Protein AF-A0A0R3VUD1-F1 (afdb_monomer)

Solvent-accessible surface area (backbone atoms only — not comparable to full-atom values): 26400 Å² total; per-residue (Å²): 106,71,73,56,45,54,55,49,18,72,74,40,46,73,42,31,26,54,40,26,47,52,53,29,49,53,43,48,46,61,73,73,45,80,87,53,56,67,71,61,33,53,54,49,52,52,58,47,59,77,40,42,48,63,55,50,46,51,39,51,52,54,45,49,54,53,50,50,48,28,71,74,65,76,45,80,78,51,71,59,46,49,52,19,47,46,34,32,34,49,22,50,28,54,48,41,70,80,44,81,62,60,51,52,53,69,37,69,67,97,56,78,84,64,69,97,56,96,43,34,46,46,55,56,50,39,61,54,36,50,73,36,87,92,45,21,48,43,34,30,47,32,50,36,37,48,57,69,51,74,86,67,82,86,80,74,71,86,88,70,93,66,85,77,78,52,64,63,53,58,48,52,62,76,62,92,64,90,84,78,38,48,39,59,53,51,28,52,51,30,52,58,59,50,64,61,74,71,76,44,73,68,59,50,56,30,45,53,44,46,49,47,38,55,50,43,51,51,48,52,50,64,76,45,39,70,62,43,58,75,57,40,73,55,35,53,53,47,47,51,36,50,52,52,28,47,47,36,56,68,68,24,57,68,75,53,78,89,52,62,98,82,42,66,50,26,59,38,40,61,75,74,38,57,78,67,60,43,50,51,48,73,56,65,67,94,60,98,79,81,91,91,74,88,54,82,37,64,57,51,61,52,49,53,49,52,52,47,28,48,47,12,20,63,39,26,44,62,47,49,51,51,53,51,52,50,52,55,50,59,74,70,59,76,86,50,74,88,30,32,74,41,88,92,48,66,48,62,36,79,85,24,69,68,50,49,49,45,52,52,50,40,63,60,43,46,70,25,51,39,14,24,60,70,27,50,66,84,74,84,84,81,71,89,67,94,62,94,66,62,71,48,60,70,68,52,39,55,50,34,49,52,53,51,52,52,51,50,53,53,50,66,70,51,53,85,81,66,67,56,82,24,69,66,59,32,51,42,53,51,51,41,50,50,44,56,43,70,47,34,78,92,47,37,88,71,47,50,65,57,53,51,52,61,53,48,56,50,58,54,55,65,72,74,108

Structure (mmCIF, N/CA/C/O backbone):
data_AF-A0A0R3VUD1-F1
#
_entry.id   AF-A0A0R3VUD1-F1
#
loop_
_atom_site.group_PDB
_atom_site.id
_atom_site.type_symbol
_atom_site.label_atom_id
_atom_site.label_alt_id
_atom_site.label_comp_id
_atom_site.label_asym_id
_atom_site.label_entity_id
_atom_site.label_seq_id
_atom_site.pdbx_PDB_ins_code
_atom_site.Cartn_x
_atom_site.Cartn_y
_atom_site.Cartn_z
_atom_site.occupancy
_atom_site.B_iso_or_equiv
_atom_site.auth_seq_id
_atom_site.auth_comp_id
_atom_site.auth_asym_id
_atom_site.auth_atom_id
_atom_site.pdbx_PDB_model_num
ATOM 1 N N . MET A 1 1 ? -17.748 -3.670 35.140 1.00 88.56 1 MET A N 1
ATOM 2 C CA . MET A 1 1 ? -16.455 -3.245 34.569 1.00 88.56 1 MET A CA 1
ATOM 3 C C . MET A 1 1 ? -16.617 -2.512 33.242 1.00 88.56 1 MET A C 1
ATOM 5 O O . MET A 1 1 ? -16.441 -1.309 33.265 1.00 88.56 1 MET A O 1
ATOM 9 N N . VAL A 1 2 ? -17.001 -3.145 32.119 1.00 91.06 2 VAL A N 1
ATOM 10 C CA . VAL A 1 2 ? -17.082 -2.435 30.814 1.00 91.06 2 VAL A CA 1
ATOM 11 C C . VAL A 1 2 ? -17.940 -1.155 30.867 1.00 91.06 2 VAL A C 1
ATOM 13 O O . VAL A 1 2 ? -17.392 -0.106 30.554 1.00 91.06 2 VAL A O 1
ATOM 16 N N . PRO A 1 3 ? -19.199 -1.163 31.366 1.00 92.81 3 PRO A N 1
ATOM 17 C CA . PRO A 1 3 ? -20.013 0.061 31.437 1.00 92.81 3 PRO A CA 1
ATOM 18 C C . PRO A 1 3 ? -19.442 1.156 32.351 1.00 92.81 3 PRO A C 1
ATOM 20 O O . PRO A 1 3 ? -19.717 2.339 32.179 1.00 92.81 3 PRO A O 1
ATOM 23 N N . GLU A 1 4 ? -18.674 0.755 33.361 1.00 94.31 4 GLU A N 1
ATOM 24 C CA . GLU A 1 4 ? -18.054 1.661 34.325 1.00 94.31 4 GLU A CA 1
ATOM 25 C C . GLU A 1 4 ? -16.823 2.335 33.716 1.00 94.31 4 GLU A C 1
ATOM 27 O O . GLU A 1 4 ? -16.681 3.550 33.816 1.00 94.31 4 GLU A O 1
ATOM 32 N N . LEU A 1 5 ? -15.995 1.564 33.002 1.00 94.69 5 LEU A N 1
ATOM 33 C CA . LEU A 1 5 ? -14.852 2.079 32.252 1.00 94.69 5 LEU A CA 1
ATOM 34 C C . LEU A 1 5 ? -15.293 2.989 31.103 1.00 94.69 5 LEU A C 1
ATOM 36 O O . LEU A 1 5 ? -14.727 4.063 30.951 1.00 94.69 5 LEU A O 1
ATOM 40 N N . THR A 1 6 ? -16.333 2.635 30.342 1.00 93.25 6 THR A N 1
ATOM 41 C CA . THR A 1 6 ? -16.854 3.518 29.281 1.00 93.25 6 THR A CA 1
ATOM 42 C C . THR A 1 6 ? -17.413 4.821 29.856 1.00 93.25 6 THR A C 1
ATOM 44 O O . THR A 1 6 ? -17.186 5.891 29.298 1.00 93.25 6 THR A O 1
ATOM 47 N N . LYS A 1 7 ? -18.093 4.764 31.013 1.00 93.81 7 LYS A N 1
ATOM 48 C CA . LYS A 1 7 ? -18.574 5.965 31.712 1.00 93.81 7 LYS A CA 1
ATOM 49 C C . LYS A 1 7 ? -17.417 6.837 32.206 1.00 93.81 7 LYS A C 1
ATOM 51 O O . LYS A 1 7 ? -17.492 8.055 32.086 1.00 93.81 7 LYS A O 1
ATOM 56 N N . LEU A 1 8 ? -16.368 6.224 32.758 1.00 94.69 8 LEU A N 1
ATOM 57 C CA . LEU A 1 8 ? -15.159 6.928 33.183 1.00 94.69 8 LEU A CA 1
ATOM 58 C C . LEU A 1 8 ? -14.466 7.591 31.990 1.00 94.69 8 LEU A C 1
ATOM 60 O O . LEU A 1 8 ? -14.124 8.766 32.064 1.00 94.69 8 LEU A O 1
ATOM 64 N N . GLY A 1 9 ? -14.302 6.858 30.888 1.00 92.25 9 GLY A N 1
ATOM 65 C CA . GLY A 1 9 ? -13.664 7.354 29.674 1.00 92.25 9 GLY A CA 1
ATOM 66 C C . GLY A 1 9 ? -14.402 8.555 29.085 1.00 92.25 9 GLY A C 1
ATOM 67 O O . GLY A 1 9 ? -13.769 9.541 28.722 1.00 92.25 9 GLY A O 1
ATOM 68 N N . GLY A 1 10 ? -15.738 8.542 29.115 1.00 90.81 10 GLY A N 1
ATOM 69 C CA . GLY A 1 10 ? -16.571 9.668 28.683 1.00 90.81 10 GLY A CA 1
ATOM 70 C C . GLY A 1 10 ? -16.436 10.958 29.509 1.00 90.81 10 GLY A C 1
ATOM 71 O O . GLY A 1 10 ? -17.041 11.960 29.141 1.00 90.81 10 GLY A O 1
ATOM 72 N N . ALA A 1 11 ? -15.669 10.972 30.607 1.00 90.81 11 ALA A N 1
ATOM 73 C CA . ALA A 1 11 ? -15.461 12.171 31.424 1.00 90.81 11 ALA A CA 1
ATOM 74 C C . ALA A 1 11 ? -14.464 13.181 30.817 1.00 90.81 11 ALA A C 1
ATOM 76 O O . ALA A 1 11 ? -14.463 14.341 31.229 1.00 90.81 11 ALA A O 1
ATOM 77 N N . GLY A 1 12 ? -13.622 12.765 29.864 1.00 89.62 12 GLY A N 1
ATOM 78 C CA . GLY A 1 12 ? -12.657 13.643 29.194 1.00 89.62 12 GLY A CA 1
ATOM 79 C C . GLY A 1 12 ? -11.517 12.893 28.500 1.00 89.62 12 GLY A C 1
ATOM 80 O O . GLY A 1 12 ? -11.336 11.691 28.710 1.00 89.62 12 GLY A O 1
ATOM 81 N N . SER A 1 13 ? -10.722 13.605 27.689 1.00 90.44 13 SER A N 1
ATOM 82 C CA . SER A 1 13 ? -9.610 13.025 26.913 1.00 90.44 13 SER A CA 1
ATOM 83 C C . SER A 1 13 ? -8.593 12.251 27.772 1.00 90.44 13 SER A C 1
ATOM 85 O O . SER A 1 13 ? -8.234 11.139 27.382 1.00 90.44 13 SER A O 1
ATOM 87 N N . PRO A 1 14 ? -8.167 12.734 28.962 1.00 92.25 14 PRO A N 1
ATOM 88 C CA . PRO A 1 14 ? -7.243 11.980 29.812 1.00 92.25 14 PRO A CA 1
ATOM 89 C C . PRO A 1 14 ? -7.824 10.648 30.302 1.00 92.25 14 PRO A C 1
ATOM 91 O O . PRO A 1 14 ? -7.134 9.631 30.308 1.00 92.25 14 PRO A O 1
ATOM 94 N N . GLN A 1 15 ? -9.100 10.631 30.697 1.00 95.25 15 GLN A N 1
ATOM 95 C CA . GLN A 1 15 ? -9.775 9.416 31.150 1.00 95.25 15 GLN A CA 1
ATOM 96 C C . GLN A 1 15 ? -10.010 8.453 29.986 1.00 95.25 15 GLN A C 1
ATOM 98 O O . GLN A 1 15 ? -9.802 7.252 30.143 1.00 95.25 15 GLN A O 1
ATOM 103 N N . SER A 1 16 ? -10.401 8.975 28.819 1.00 94.50 16 SER A N 1
ATOM 104 C CA . SER A 1 16 ? -10.538 8.201 27.583 1.00 94.50 16 SER A CA 1
ATOM 105 C C . SER A 1 16 ? -9.237 7.485 27.228 1.00 94.50 16 SER A C 1
ATOM 107 O O . SER A 1 16 ? -9.262 6.275 27.038 1.00 94.50 16 SER A O 1
ATOM 109 N N . LEU A 1 17 ? -8.100 8.192 27.235 1.00 95.88 17 LEU A N 1
ATOM 110 C CA . LEU A 1 17 ? -6.779 7.614 26.963 1.00 95.88 17 LEU A CA 1
ATOM 111 C C . LEU A 1 17 ? -6.481 6.417 27.872 1.00 95.88 17 LEU A C 1
ATOM 113 O O . LEU A 1 17 ? -6.154 5.338 27.385 1.00 95.88 17 LEU A O 1
ATOM 117 N N . VAL A 1 18 ? -6.659 6.581 29.186 1.00 96.44 18 VAL A N 1
ATOM 118 C CA . VAL A 1 18 ? -6.406 5.502 30.154 1.00 96.44 18 VAL A CA 1
ATOM 119 C C . VAL A 1 18 ? -7.327 4.310 29.898 1.00 96.44 18 VAL A C 1
ATOM 121 O O . VAL A 1 18 ? -6.892 3.162 29.954 1.00 96.44 18 VAL A O 1
ATOM 124 N N . VAL A 1 19 ? -8.602 4.561 29.600 1.00 97.19 19 VAL A N 1
ATOM 125 C CA . VAL A 1 19 ? -9.576 3.500 29.319 1.00 97.19 19 VAL A CA 1
ATOM 126 C C . VAL A 1 19 ? -9.236 2.758 28.025 1.00 97.19 19 VAL A C 1
ATOM 128 O O . VAL A 1 19 ? -9.313 1.527 28.004 1.00 97.19 19 VAL A O 1
ATOM 131 N N . PHE A 1 20 ? -8.826 3.467 26.972 1.00 97.38 20 PHE A N 1
ATOM 132 C CA . PHE A 1 20 ? -8.388 2.847 25.723 1.00 97.38 20 PHE A CA 1
ATOM 133 C C . PHE A 1 20 ? -7.149 1.982 25.930 1.00 97.38 20 PHE A C 1
ATOM 135 O O . PHE A 1 20 ? -7.148 0.828 25.504 1.00 97.38 20 PHE A O 1
ATOM 142 N N . ASP A 1 21 ? -6.152 2.472 26.668 1.00 95.62 21 ASP A N 1
ATOM 143 C CA . ASP A 1 21 ? -4.950 1.700 26.980 1.00 95.62 21 ASP A CA 1
ATOM 144 C C . ASP A 1 21 ? -5.248 0.456 27.823 1.00 95.62 21 ASP A C 1
ATOM 146 O O . ASP A 1 21 ? -4.677 -0.602 27.560 1.00 95.62 21 ASP A O 1
ATOM 150 N N . ILE A 1 22 ? -6.177 0.533 28.783 1.00 95.06 22 ILE A N 1
ATOM 151 C CA . ILE A 1 22 ? -6.615 -0.639 29.558 1.00 95.06 22 ILE A CA 1
ATOM 152 C C . ILE A 1 22 ? -7.213 -1.701 28.632 1.00 95.06 22 ILE A C 1
ATOM 154 O O . ILE A 1 22 ? -6.835 -2.871 28.715 1.00 95.06 22 ILE A O 1
ATOM 158 N N . PHE A 1 23 ? -8.143 -1.321 27.750 1.00 95.19 23 PHE A N 1
ATOM 159 C CA . PHE A 1 23 ? -8.763 -2.282 26.836 1.00 95.19 23 PHE A CA 1
ATOM 160 C C . PHE A 1 23 ? -7.778 -2.820 25.800 1.00 95.19 23 PHE A C 1
ATOM 162 O O . PHE A 1 23 ? -7.820 -4.011 25.490 1.00 95.19 23 PHE A O 1
ATOM 169 N N . ARG A 1 24 ? -6.865 -1.977 25.308 1.00 93.56 24 ARG A N 1
ATOM 170 C CA . ARG A 1 24 ? -5.846 -2.366 24.333 1.00 93.56 24 ARG A CA 1
ATOM 171 C C . ARG A 1 24 ? -4.908 -3.381 24.958 1.00 93.56 24 ARG A C 1
ATOM 173 O O . ARG A 1 24 ? -4.706 -4.454 24.397 1.00 93.56 24 ARG A O 1
ATOM 180 N N . ARG A 1 25 ? -4.404 -3.086 26.157 1.00 91.31 25 ARG A N 1
ATOM 181 C CA . ARG A 1 25 ? -3.496 -3.984 26.861 1.00 91.31 25 ARG A CA 1
ATOM 182 C C . ARG A 1 25 ? -4.170 -5.295 27.242 1.00 91.31 25 ARG A C 1
ATOM 184 O O . ARG A 1 25 ? -3.579 -6.349 27.065 1.00 91.31 25 ARG A O 1
ATOM 191 N N . LEU A 1 26 ? -5.432 -5.249 27.670 1.00 90.12 26 LEU A N 1
ATOM 192 C CA . LEU A 1 26 ? -6.219 -6.456 27.913 1.00 90.12 26 LEU A CA 1
ATOM 193 C C . LEU A 1 26 ? -6.348 -7.318 26.646 1.00 90.12 26 LEU A C 1
ATOM 195 O O . LEU A 1 26 ? -6.212 -8.536 26.726 1.00 90.12 26 LEU A O 1
ATOM 199 N N . SER A 1 27 ? -6.598 -6.692 25.492 1.00 88.50 27 SER A N 1
ATOM 200 C CA . SER A 1 27 ? -6.676 -7.365 24.191 1.00 88.50 27 SER A CA 1
ATOM 201 C C . SER A 1 27 ? -5.347 -8.035 23.823 1.00 88.50 27 SER A C 1
ATOM 203 O O . SER A 1 27 ? -5.318 -9.234 23.555 1.00 88.50 27 SER A O 1
ATOM 205 N N . GLU A 1 28 ? -4.240 -7.291 23.885 1.00 87.12 28 GLU A N 1
ATOM 206 C CA . GLU A 1 28 ? -2.892 -7.806 23.612 1.00 87.12 28 GLU A CA 1
ATOM 207 C C . GLU A 1 28 ? -2.518 -8.954 24.560 1.00 87.12 28 GLU A C 1
ATOM 209 O O . GLU A 1 28 ? -2.027 -9.998 24.122 1.00 87.12 28 GLU A O 1
ATOM 214 N N . ASP A 1 29 ? -2.788 -8.791 25.858 1.00 85.12 29 ASP A N 1
ATOM 215 C CA . ASP A 1 29 ? -2.361 -9.749 26.871 1.00 85.12 29 ASP A CA 1
ATOM 216 C C . ASP A 1 29 ? -3.086 -11.086 26.777 1.00 85.12 29 ASP A C 1
ATOM 218 O O . ASP A 1 29 ? -2.497 -12.143 27.015 1.00 85.12 29 ASP A O 1
ATOM 222 N N . ILE A 1 30 ? -4.353 -11.058 26.376 1.00 79.56 30 ILE A N 1
ATOM 223 C CA . ILE A 1 30 ? -5.136 -12.270 26.163 1.00 79.56 30 ILE A CA 1
ATOM 224 C C . ILE A 1 30 ? -4.637 -13.047 24.932 1.00 79.56 30 ILE A C 1
ATOM 226 O O . ILE A 1 30 ? -4.721 -14.278 24.926 1.00 79.56 30 ILE A O 1
ATOM 230 N N . LEU A 1 31 ? -4.113 -12.370 23.908 1.00 73.88 31 LEU A N 1
ATOM 231 C CA . LEU A 1 31 ? -3.676 -13.001 22.659 1.00 73.88 31 LEU A CA 1
ATOM 232 C C . LEU A 1 31 ? -2.234 -13.497 22.714 1.00 73.88 31 LEU A C 1
ATOM 234 O O . LEU A 1 31 ? -1.963 -14.643 22.349 1.00 73.88 31 LEU A O 1
ATOM 238 N N . PHE A 1 32 ? -1.318 -12.642 23.164 1.00 70.94 32 PHE A N 1
ATOM 239 C CA . PHE A 1 32 ? 0.111 -12.830 22.932 1.00 70.94 32 PHE A CA 1
ATOM 240 C C . PHE A 1 32 ? 0.875 -13.315 24.162 1.00 70.94 32 PHE A C 1
ATOM 242 O O . PHE A 1 32 ? 1.899 -13.981 24.000 1.00 70.94 32 PHE A O 1
ATOM 249 N N . PHE A 1 33 ? 0.392 -13.053 25.385 1.00 68.75 33 PHE A N 1
ATOM 250 C CA . PHE A 1 33 ? 1.147 -13.424 26.582 1.00 68.75 33 PHE A CA 1
ATOM 251 C C . PHE A 1 33 ? 0.726 -14.791 27.151 1.00 68.75 33 PHE A C 1
ATOM 253 O O . PHE A 1 33 ? -0.454 -15.055 27.411 1.00 68.75 33 PHE A O 1
ATOM 260 N N . PRO A 1 34 ? 1.690 -15.710 27.360 1.00 64.19 34 PRO A N 1
ATOM 261 C CA . PRO A 1 34 ? 1.418 -17.045 27.876 1.00 64.19 34 PRO A CA 1
ATOM 262 C C . PRO A 1 34 ? 1.020 -17.058 29.362 1.00 64.19 34 PRO A C 1
ATOM 264 O O . PRO A 1 34 ? 0.503 -18.073 29.829 1.00 64.19 34 PRO A O 1
ATOM 267 N N . ASP A 1 35 ? 1.202 -15.943 30.071 1.00 76.25 35 ASP A N 1
ATOM 268 C CA . ASP A 1 35 ? 1.115 -15.840 31.534 1.00 76.25 35 ASP A CA 1
ATOM 269 C C . ASP A 1 35 ? -0.306 -16.024 32.090 1.00 76.25 35 ASP A C 1
ATOM 271 O O . ASP A 1 35 ? -0.493 -16.318 33.272 1.00 76.25 35 ASP A O 1
ATOM 275 N N . VAL A 1 36 ? -1.330 -15.914 31.236 1.00 75.81 36 VAL A N 1
ATOM 276 C CA . VAL A 1 36 ? -2.717 -16.213 31.606 1.00 75.81 36 VAL A CA 1
ATOM 277 C C . VAL A 1 36 ? -3.013 -17.701 31.368 1.00 75.81 36 VAL A C 1
ATOM 279 O O . VAL A 1 36 ? -2.929 -18.155 30.215 1.00 75.81 36 VAL A O 1
ATOM 282 N N . PRO A 1 37 ? -3.448 -18.462 32.399 1.00 86.31 37 PRO A N 1
ATOM 283 C CA . PRO A 1 37 ? -3.822 -19.867 32.252 1.00 86.31 37 PRO A CA 1
ATOM 284 C C . PRO A 1 37 ? -4.833 -20.084 31.124 1.00 86.31 37 PRO A C 1
ATOM 286 O O . PRO A 1 37 ? -5.818 -19.355 31.022 1.00 86.31 37 PRO A O 1
ATOM 289 N N . VAL A 1 38 ? -4.644 -21.130 30.312 1.00 84.94 38 VAL A N 1
ATOM 290 C CA . VAL A 1 38 ? -5.424 -21.375 29.078 1.00 84.94 38 VAL A CA 1
ATOM 291 C C . VAL A 1 38 ? -6.939 -21.340 29.306 1.00 84.94 38 VAL A C 1
ATOM 293 O O . VAL A 1 38 ? -7.670 -20.753 28.510 1.00 84.94 38 VAL A O 1
ATOM 296 N N . LYS A 1 39 ? -7.426 -21.932 30.405 1.00 86.94 39 LYS A N 1
ATOM 297 C CA . LYS A 1 39 ? -8.857 -21.907 30.746 1.00 86.94 39 LYS A CA 1
ATOM 298 C C . LYS A 1 39 ? -9.350 -20.476 30.976 1.00 86.94 39 LYS A C 1
ATOM 300 O O . LYS A 1 39 ? -10.354 -20.077 30.394 1.00 86.94 39 LYS A O 1
ATOM 305 N N . ARG A 1 40 ? -8.605 -19.696 31.765 1.00 86.75 40 ARG A N 1
ATOM 306 C CA . ARG A 1 40 ? -8.937 -18.301 32.058 1.00 86.75 40 ARG A CA 1
ATOM 307 C C . ARG A 1 40 ? -8.854 -17.430 30.809 1.00 86.75 40 ARG A C 1
ATOM 309 O O . ARG A 1 40 ? -9.714 -16.584 30.610 1.00 86.75 40 ARG A O 1
ATOM 316 N N . ARG A 1 41 ? -7.872 -17.677 29.943 1.00 85.62 41 ARG A N 1
ATOM 317 C CA . ARG A 1 41 ? -7.733 -16.994 28.653 1.00 85.62 41 ARG A CA 1
ATOM 318 C C . ARG A 1 41 ? -8.961 -17.202 27.776 1.00 85.62 41 ARG A C 1
ATOM 320 O O . ARG A 1 41 ? -9.518 -16.226 27.305 1.00 85.62 41 ARG A O 1
ATOM 327 N N . ARG A 1 42 ? -9.439 -18.443 27.623 1.00 85.56 42 ARG A N 1
ATOM 328 C CA . ARG A 1 42 ? -10.661 -18.737 26.849 1.00 85.56 42 ARG A CA 1
ATOM 329 C C . ARG A 1 42 ? -11.900 -18.051 27.427 1.00 85.56 42 ARG A C 1
ATOM 331 O O . ARG A 1 42 ? -12.687 -17.504 26.665 1.00 85.56 42 ARG A O 1
ATOM 338 N N . GLU A 1 43 ? -12.056 -18.056 28.753 1.00 88.31 43 GLU A N 1
ATOM 339 C CA . GLU A 1 43 ? -13.143 -17.330 29.430 1.00 88.31 43 GLU A CA 1
ATOM 340 C C . GLU A 1 43 ? -13.071 -15.823 29.144 1.00 88.31 43 GLU A C 1
ATOM 342 O O . GLU A 1 43 ? -14.078 -15.213 28.794 1.00 88.31 43 GLU A O 1
ATOM 347 N N . LEU A 1 44 ? -11.879 -15.227 29.249 1.00 86.00 44 LEU A N 1
ATOM 348 C CA . LEU A 1 44 ? -11.664 -13.808 28.971 1.00 86.00 44 LEU A CA 1
ATOM 349 C C . LEU A 1 44 ? -11.876 -13.470 27.490 1.00 86.00 44 LEU A C 1
ATOM 351 O O . LEU A 1 44 ? -12.532 -12.474 27.212 1.00 86.00 44 LEU A O 1
ATOM 355 N N . CYS A 1 45 ? -11.407 -14.301 26.551 1.00 84.69 45 CYS A N 1
ATOM 356 C CA . CYS A 1 45 ? -11.679 -14.140 25.118 1.00 84.69 45 CYS A CA 1
ATOM 357 C C . CYS A 1 45 ? -13.183 -14.130 24.833 1.00 84.69 45 CYS A C 1
ATOM 359 O O . CYS A 1 45 ? -13.647 -13.283 24.076 1.00 84.69 45 CYS A O 1
ATOM 361 N N . ALA A 1 46 ? -13.942 -15.057 25.430 1.00 87.12 46 ALA A N 1
ATOM 362 C CA . ALA A 1 46 ? -15.386 -15.146 25.225 1.00 87.12 46 ALA A CA 1
ATOM 363 C C . ALA A 1 46 ? -16.097 -13.893 25.758 1.00 87.12 46 ALA A C 1
ATOM 365 O O . ALA A 1 46 ? -16.815 -13.227 25.019 1.00 87.12 46 ALA A O 1
ATOM 366 N N . VAL A 1 47 ? -15.807 -13.504 27.004 1.00 89.19 47 VAL A N 1
ATOM 367 C CA . VAL A 1 47 ? -16.395 -12.302 27.616 1.00 89.19 47 VAL A CA 1
ATOM 368 C C . VAL A 1 47 ? -15.996 -11.034 26.860 1.00 89.19 47 VAL A C 1
ATOM 370 O O . VAL A 1 47 ? -16.822 -10.137 26.690 1.00 89.19 47 VAL A O 1
ATOM 373 N N . LEU A 1 48 ? -14.743 -10.931 26.412 1.00 87.75 48 LEU A N 1
ATOM 374 C CA . LEU A 1 48 ? -14.281 -9.776 25.653 1.00 87.75 48 LEU A CA 1
ATOM 375 C C . LEU A 1 48 ? -14.969 -9.723 24.288 1.00 87.75 48 LEU A C 1
ATOM 377 O O . LEU A 1 48 ? -15.478 -8.662 23.954 1.00 87.75 48 LEU A O 1
ATOM 381 N N . SER A 1 49 ? -15.087 -10.853 23.576 1.00 87.44 49 SER A N 1
ATOM 382 C CA . SER A 1 49 ? -15.815 -10.962 22.296 1.00 87.44 49 SER A CA 1
ATOM 383 C C . SER A 1 49 ? -17.245 -10.433 22.403 1.00 87.44 49 SER A C 1
ATOM 385 O O . SER A 1 49 ? -17.648 -9.605 21.591 1.00 87.44 49 SER A O 1
ATOM 387 N N . ASP A 1 50 ? -17.976 -10.826 23.452 1.00 90.12 50 ASP A N 1
ATOM 388 C CA . ASP A 1 50 ? -19.354 -10.371 23.698 1.00 90.12 50 ASP A CA 1
ATOM 389 C C . ASP A 1 50 ? -19.447 -8.855 23.944 1.00 90.12 50 ASP A C 1
ATOM 391 O O . ASP A 1 50 ? -20.496 -8.238 23.751 1.00 90.12 50 ASP A O 1
ATOM 395 N N . ASN A 1 51 ? -18.351 -8.235 24.390 1.00 92.94 51 ASN A N 1
ATOM 396 C CA . ASN A 1 51 ? -18.283 -6.811 24.703 1.00 92.94 51 ASN A CA 1
ATOM 397 C C . ASN A 1 51 ? -17.541 -5.982 23.645 1.00 92.94 51 ASN A C 1
ATOM 399 O O . ASN A 1 51 ? -17.585 -4.753 23.743 1.00 92.94 51 ASN A O 1
ATOM 403 N N . VAL A 1 52 ? -16.931 -6.602 22.623 1.00 92.81 52 VAL A N 1
ATOM 404 C CA . VAL A 1 52 ? -16.261 -5.891 21.519 1.00 92.81 52 VAL A CA 1
ATOM 405 C C . VAL A 1 52 ? -17.165 -4.819 20.915 1.00 92.81 52 VAL A C 1
ATOM 407 O O . VAL A 1 52 ? -16.674 -3.702 20.778 1.00 92.81 52 VAL A O 1
ATOM 410 N N . PRO A 1 53 ? -18.468 -5.052 20.634 1.00 93.88 53 PRO A N 1
ATOM 411 C CA . PRO A 1 53 ? -19.300 -4.000 20.061 1.00 93.88 53 PRO A CA 1
ATOM 412 C C . PRO A 1 53 ? -19.376 -2.746 20.926 1.00 93.88 53 PRO A C 1
ATOM 414 O O . PRO A 1 53 ? -19.191 -1.641 20.432 1.00 93.88 53 PRO A O 1
ATOM 417 N N . ARG A 1 54 ? -19.550 -2.909 22.241 1.00 94.50 54 ARG A N 1
ATOM 418 C CA . ARG A 1 54 ? -19.622 -1.776 23.173 1.00 94.50 54 ARG A CA 1
ATOM 419 C C . ARG A 1 54 ? -18.296 -1.031 23.278 1.00 94.50 54 ARG A C 1
ATOM 421 O O . ARG A 1 54 ? -18.301 0.190 23.375 1.00 94.50 54 ARG A O 1
ATOM 428 N N . ILE A 1 55 ? -17.179 -1.757 23.282 1.00 95.56 55 ILE A N 1
ATOM 429 C CA . ILE A 1 55 ? -15.840 -1.165 23.388 1.00 95.56 55 ILE A CA 1
ATOM 430 C C . ILE A 1 55 ? -15.480 -0.437 22.085 1.00 95.56 55 ILE A C 1
ATOM 432 O O . ILE A 1 55 ? -15.022 0.702 22.127 1.00 95.56 55 ILE A O 1
ATOM 436 N N . ALA A 1 56 ? -15.734 -1.065 20.935 1.00 95.56 56 ALA A N 1
ATOM 437 C CA . ALA A 1 56 ? -15.474 -0.490 19.622 1.00 95.56 56 ALA A CA 1
ATOM 438 C C . ALA A 1 56 ? -16.346 0.743 19.359 1.00 95.56 56 ALA A C 1
ATOM 440 O O . ALA A 1 56 ? -15.827 1.767 18.929 1.00 95.56 56 ALA A O 1
ATOM 441 N N . HIS A 1 57 ? -17.648 0.681 19.662 1.00 95.19 57 HIS A N 1
ATOM 442 C CA . HIS A 1 57 ? -18.550 1.830 19.515 1.00 95.19 57 HIS A CA 1
ATOM 443 C C . HIS A 1 57 ? -18.156 2.973 20.440 1.00 95.19 57 HIS A C 1
ATOM 445 O O . HIS A 1 57 ? -18.113 4.104 19.984 1.00 95.19 57 HIS A O 1
ATOM 451 N N . PHE A 1 58 ? -17.757 2.690 21.685 1.00 95.69 58 PHE A N 1
ATOM 452 C CA . PHE A 1 58 ? -17.214 3.721 22.572 1.00 95.69 58 PHE A CA 1
ATOM 453 C C . PHE A 1 58 ? -15.997 4.433 21.953 1.00 95.69 58 PHE A C 1
ATOM 455 O O . PHE A 1 58 ? -15.963 5.659 21.923 1.00 95.69 58 PHE A O 1
ATOM 462 N N . ALA A 1 59 ? -15.031 3.687 21.406 1.00 96.69 59 ALA A N 1
ATOM 463 C CA . ALA A 1 59 ? -13.872 4.280 20.739 1.00 96.69 59 ALA A CA 1
ATOM 464 C C . ALA A 1 59 ? -14.260 5.087 19.486 1.00 96.69 59 ALA A C 1
ATOM 466 O O . ALA A 1 59 ? -13.805 6.220 19.326 1.00 96.69 59 ALA A O 1
ATOM 467 N N . LEU A 1 60 ? -15.129 4.547 18.626 1.00 95.75 60 LEU A N 1
ATOM 468 C CA . LEU A 1 60 ? -15.604 5.228 17.417 1.00 95.75 60 LEU A CA 1
ATOM 469 C C . LEU A 1 60 ? -16.404 6.498 17.743 1.00 95.75 60 LEU A C 1
ATOM 471 O O . LEU A 1 60 ? -16.190 7.523 17.102 1.00 95.75 60 LEU A O 1
ATOM 475 N N . ASP A 1 61 ? -17.253 6.471 18.770 1.00 94.12 61 ASP A N 1
ATOM 476 C CA . ASP A 1 61 ? -18.026 7.628 19.229 1.00 94.12 61 ASP A CA 1
ATOM 477 C C . ASP A 1 61 ? -17.116 8.722 19.800 1.00 94.12 61 ASP A C 1
ATOM 479 O O . ASP A 1 61 ? -17.323 9.908 19.522 1.00 94.12 61 ASP A O 1
ATOM 483 N N . SER A 1 62 ? -16.081 8.350 20.562 1.00 94.19 62 SER A N 1
ATOM 484 C CA . SER A 1 62 ? -15.070 9.295 21.049 1.00 94.19 62 SER A CA 1
ATOM 485 C C . SER A 1 62 ? -14.296 9.940 19.900 1.00 94.19 62 SER A C 1
ATOM 487 O O . SER A 1 62 ? -14.122 11.161 19.892 1.00 94.19 62 SER A O 1
ATOM 489 N N . ILE A 1 63 ? -13.879 9.147 18.905 1.00 95.19 63 ILE A N 1
ATOM 490 C CA . ILE A 1 63 ? -13.185 9.656 17.717 1.00 95.19 63 ILE A CA 1
ATOM 491 C C . ILE A 1 63 ? -14.095 10.592 16.923 1.00 95.19 63 ILE A C 1
ATOM 493 O O . ILE A 1 63 ? -13.707 11.718 16.608 1.00 95.19 63 ILE A O 1
ATOM 497 N N . PHE A 1 64 ? -15.323 10.157 16.645 1.00 93.12 64 PHE A N 1
ATOM 498 C CA . PHE A 1 64 ? -16.313 10.947 15.927 1.00 93.12 64 PHE A CA 1
ATOM 499 C C . PHE A 1 64 ? -16.600 12.273 16.631 1.00 93.12 64 PHE A C 1
ATOM 501 O O . PHE A 1 64 ? -16.617 13.314 15.983 1.00 93.12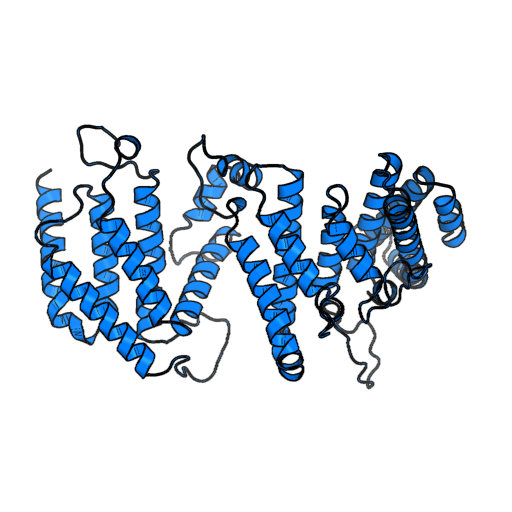 64 PHE A O 1
ATOM 508 N N . SER A 1 65 ? -16.773 12.260 17.954 1.00 90.69 65 SER A N 1
ATOM 509 C CA . SER A 1 65 ? -17.057 13.470 18.733 1.00 90.69 65 SER A CA 1
ATOM 510 C C . SER A 1 65 ? -15.924 14.494 18.636 1.00 90.69 65 SER A C 1
ATOM 512 O O . SER A 1 65 ? -16.183 15.682 18.438 1.00 90.69 65 SER A O 1
ATOM 514 N N . ALA A 1 66 ? -14.669 14.042 18.715 1.00 90.38 66 ALA A N 1
ATOM 515 C CA . ALA A 1 66 ? -13.511 14.919 18.573 1.00 90.38 66 ALA A CA 1
ATOM 516 C C . ALA A 1 66 ? -13.380 15.468 17.143 1.00 90.38 66 ALA A C 1
ATOM 518 O O . ALA A 1 66 ? -13.167 16.665 16.957 1.00 90.38 66 ALA A O 1
ATOM 519 N N . VAL A 1 67 ? -13.555 14.616 16.126 1.00 89.06 67 VAL A N 1
ATOM 520 C CA . VAL A 1 67 ? -13.527 15.024 14.711 1.00 89.06 67 VAL A CA 1
ATOM 521 C C . VAL A 1 67 ? -14.641 16.020 14.401 1.00 89.06 67 VAL A C 1
ATOM 523 O O . VAL A 1 67 ? -14.395 17.041 13.765 1.00 89.06 67 VAL A O 1
ATOM 526 N N . LYS A 1 68 ? -15.854 15.774 14.897 1.00 87.88 68 LYS A N 1
ATOM 527 C CA . LYS A 1 68 ? -16.987 16.693 14.776 1.00 87.88 68 LYS A CA 1
ATOM 528 C C . LYS A 1 68 ? -16.653 18.059 15.364 1.00 87.88 68 LYS A C 1
ATOM 530 O O . LYS A 1 68 ? -16.964 19.073 14.741 1.00 87.88 68 LYS A O 1
ATOM 535 N N . PHE A 1 69 ? -16.037 18.096 16.544 1.00 85.00 69 PHE A N 1
ATOM 536 C CA . PHE A 1 69 ? -15.623 19.346 17.173 1.00 85.00 69 PHE A CA 1
ATOM 537 C C . PHE A 1 69 ? -14.581 20.082 16.318 1.00 85.00 69 PHE A C 1
ATOM 539 O O . PHE A 1 69 ? -14.767 21.259 16.016 1.00 85.00 69 PHE A O 1
ATOM 546 N N . HIS A 1 70 ? -13.557 19.372 15.836 1.00 85.50 70 HIS A N 1
ATOM 547 C CA . HIS A 1 70 ? -12.555 19.913 14.915 1.00 85.50 70 HIS A CA 1
ATOM 548 C C . HIS A 1 70 ? -13.187 20.506 13.644 1.00 85.50 70 HIS A C 1
ATOM 550 O O . HIS A 1 70 ? -12.910 21.650 13.299 1.00 85.50 70 HIS A O 1
ATOM 556 N N . MET A 1 71 ? -14.094 19.773 12.987 1.00 83.56 71 MET A N 1
ATOM 557 C CA . MET A 1 71 ? -14.772 20.228 11.766 1.00 83.56 71 MET A CA 1
ATOM 558 C C . MET A 1 71 ? -15.719 21.409 12.002 1.00 83.56 71 MET A C 1
ATOM 560 O O . MET A 1 71 ? -15.848 22.269 11.141 1.00 83.56 71 MET A O 1
ATOM 564 N N . SER A 1 72 ? -16.415 21.436 13.141 1.00 83.62 72 SER A N 1
ATOM 565 C CA . SER A 1 72 ? -17.439 22.456 13.412 1.00 83.62 72 SER A CA 1
ATOM 566 C C . SER A 1 72 ? -16.842 23.792 13.845 1.00 83.62 72 SER A C 1
ATOM 568 O O . SER A 1 72 ? -17.458 24.831 13.622 1.00 83.62 72 SER A O 1
ATOM 570 N N . PHE A 1 73 ? -15.677 23.766 14.495 1.00 77.94 73 PHE A N 1
ATOM 571 C CA . PHE A 1 73 ? -15.056 24.952 15.087 1.00 77.94 73 PHE A CA 1
ATOM 572 C C . PHE A 1 73 ? -13.713 25.330 14.446 1.00 77.94 73 PHE A C 1
ATOM 574 O O . PHE A 1 73 ? -13.095 26.286 14.904 1.00 77.94 73 PHE A O 1
ATOM 581 N N . GLU A 1 74 ? -13.253 24.589 13.429 1.00 78.50 74 GLU A N 1
ATOM 582 C CA . GLU A 1 74 ? -11.931 24.748 12.789 1.00 78.50 74 GLU A CA 1
ATOM 583 C C . GLU A 1 74 ? -10.776 24.813 13.808 1.00 78.50 74 GLU A C 1
ATOM 585 O O . GLU A 1 74 ? -9.766 25.486 13.614 1.00 78.50 74 GLU A O 1
ATOM 590 N N . MET A 1 75 ? -10.936 24.115 14.936 1.00 79.56 75 MET A N 1
ATOM 591 C CA . MET A 1 75 ? -9.957 24.100 16.018 1.00 79.56 75 MET A CA 1
ATOM 592 C C . MET A 1 75 ? -9.045 22.894 15.892 1.00 79.56 75 MET A C 1
ATOM 594 O O . MET A 1 75 ? -9.521 21.762 15.818 1.00 79.56 75 MET A O 1
ATOM 598 N N . ASP A 1 76 ? -7.736 23.119 15.950 1.00 83.44 76 ASP A N 1
ATOM 599 C CA . ASP A 1 76 ? -6.771 22.032 16.066 1.00 83.44 76 ASP A CA 1
ATOM 600 C C . ASP A 1 76 ? -6.988 21.216 17.345 1.00 83.44 76 ASP A C 1
ATOM 602 O O . ASP A 1 76 ? -7.379 21.731 18.395 1.00 83.44 76 ASP A O 1
ATOM 606 N N . PHE A 1 77 ? -6.687 19.922 17.258 1.00 87.88 77 PHE A N 1
ATOM 607 C CA . PHE A 1 77 ? -6.684 19.047 18.421 1.00 87.88 77 PHE A CA 1
ATOM 608 C C . PHE A 1 77 ? -5.561 19.443 19.384 1.00 87.88 77 PHE A C 1
ATOM 610 O O . PHE A 1 77 ? -4.402 19.587 18.974 1.00 87.88 77 PHE A O 1
ATOM 617 N N . ASP A 1 78 ? -5.886 19.542 20.673 1.00 90.69 78 ASP A N 1
ATOM 618 C CA . ASP A 1 78 ? -4.873 19.601 21.720 1.00 90.69 78 ASP A CA 1
ATOM 619 C C . ASP A 1 78 ? -4.119 18.264 21.828 1.00 90.69 78 ASP A C 1
ATOM 621 O O . ASP A 1 78 ? -4.609 17.206 21.419 1.00 90.69 78 ASP A O 1
ATOM 625 N N . GLU A 1 79 ? -2.916 18.304 22.399 1.00 91.00 79 GLU A N 1
ATOM 626 C CA . GLU A 1 79 ? -2.037 17.133 22.493 1.00 91.00 79 GLU A CA 1
ATOM 627 C C . GLU A 1 79 ? -2.657 15.984 23.306 1.00 91.00 79 GLU A C 1
ATOM 629 O O . GLU A 1 79 ? -2.471 14.812 22.979 1.00 91.00 79 GLU A O 1
ATOM 634 N N . GLY A 1 80 ? -3.443 16.298 24.341 1.00 91.69 80 GLY A N 1
ATOM 635 C CA . GLY A 1 80 ? -4.146 15.294 25.139 1.00 91.69 80 GLY A CA 1
ATOM 636 C C . GLY A 1 80 ? -5.209 14.565 24.322 1.00 91.69 80 GLY A C 1
ATOM 637 O O . GLY A 1 80 ? -5.296 13.336 24.370 1.00 91.69 80 GLY A O 1
ATOM 638 N N . THR A 1 81 ? -5.973 15.306 23.522 1.00 93.12 81 THR A N 1
ATOM 639 C CA . THR A 1 81 ? -6.958 14.737 22.597 1.00 93.12 81 THR A CA 1
ATOM 640 C C . THR A 1 81 ? -6.289 13.919 21.498 1.00 93.12 81 THR A C 1
ATOM 642 O O . THR A 1 81 ? -6.727 12.802 21.244 1.00 93.12 81 THR A O 1
ATOM 645 N N . ILE A 1 82 ? -5.186 14.387 20.904 1.00 94.19 82 ILE A N 1
ATOM 646 C CA . ILE A 1 82 ? -4.432 13.610 19.900 1.00 94.19 82 ILE A CA 1
ATOM 647 C C . ILE A 1 82 ? -3.993 12.264 20.473 1.00 94.19 82 ILE A C 1
ATOM 649 O O . ILE A 1 82 ? -4.213 11.229 19.846 1.00 94.19 82 ILE A O 1
ATOM 653 N N . ASN A 1 83 ? -3.417 12.259 21.675 1.00 95.00 83 ASN A N 1
ATOM 654 C CA . ASN A 1 83 ? -2.958 11.027 22.312 1.00 95.00 83 ASN A CA 1
ATOM 655 C C . ASN A 1 83 ? -4.118 10.075 22.631 1.00 95.00 83 ASN A C 1
ATOM 657 O O . ASN A 1 83 ? -3.995 8.867 22.420 1.00 95.00 83 ASN A O 1
ATOM 661 N N . ALA A 1 84 ? -5.262 10.603 23.074 1.00 96.06 84 ALA A N 1
ATOM 662 C CA . ALA A 1 84 ? -6.459 9.797 23.298 1.00 96.06 84 ALA A CA 1
ATOM 663 C C . ALA A 1 84 ? -6.983 9.180 21.990 1.00 96.06 84 ALA A C 1
ATOM 665 O O . ALA A 1 84 ? -7.305 7.995 21.962 1.00 96.06 84 ALA A O 1
ATOM 666 N N . LEU A 1 85 ? -7.016 9.950 20.897 1.00 96.69 85 LEU A N 1
ATOM 667 C CA . LEU A 1 85 ? -7.460 9.482 19.581 1.00 96.69 85 LEU A CA 1
ATOM 668 C C . LEU A 1 85 ? -6.522 8.433 18.982 1.00 96.69 85 LEU A C 1
ATOM 670 O O . LEU A 1 85 ? -6.996 7.435 18.443 1.00 96.69 85 LEU A O 1
ATOM 674 N N . ARG A 1 86 ? -5.202 8.609 19.119 1.00 96.44 86 ARG A N 1
ATOM 675 C CA . ARG A 1 86 ? -4.224 7.581 18.734 1.00 96.44 86 ARG A CA 1
ATOM 676 C C . ARG A 1 86 ? -4.439 6.296 19.524 1.00 96.44 86 ARG A C 1
ATOM 678 O O . ARG A 1 86 ? -4.546 5.236 18.922 1.00 96.44 86 ARG A O 1
ATOM 685 N N . SER A 1 87 ? -4.580 6.386 20.850 1.00 96.75 87 SER A N 1
ATOM 686 C CA . SER A 1 87 ? -4.842 5.212 21.695 1.00 96.75 87 SER A CA 1
ATOM 687 C C . SER A 1 87 ? -6.159 4.514 21.315 1.00 96.75 87 SER A C 1
ATOM 689 O O . SER A 1 87 ? -6.204 3.286 21.251 1.00 96.75 87 SER A O 1
ATOM 691 N N . ALA A 1 88 ? -7.201 5.275 20.958 1.00 97.75 88 ALA A N 1
ATOM 692 C CA . ALA A 1 88 ? -8.460 4.730 20.449 1.00 97.75 88 ALA A CA 1
ATOM 693 C C . ALA A 1 88 ? -8.282 3.961 19.127 1.00 97.75 88 ALA A C 1
ATOM 695 O O . ALA A 1 88 ? -8.794 2.852 18.992 1.00 97.75 88 ALA A O 1
ATOM 696 N N . LEU A 1 89 ? -7.542 4.513 18.160 1.00 97.88 89 LEU A N 1
ATOM 697 C CA . LEU A 1 89 ? -7.267 3.845 16.883 1.00 97.88 89 LEU A CA 1
ATOM 698 C C . LEU A 1 89 ? -6.418 2.583 17.078 1.00 97.88 89 LEU A C 1
ATOM 700 O O . LEU A 1 89 ? -6.763 1.528 16.550 1.00 97.88 89 LEU A O 1
ATOM 704 N N . THR A 1 90 ? -5.376 2.646 17.908 1.00 95.88 90 THR A N 1
ATOM 705 C CA . THR A 1 90 ? -4.549 1.477 18.238 1.00 95.88 90 THR A CA 1
ATOM 706 C C . THR A 1 90 ? -5.356 0.396 18.959 1.00 95.88 90 THR A C 1
ATOM 708 O O . THR A 1 90 ? -5.170 -0.791 18.696 1.00 95.88 90 THR A O 1
ATOM 711 N N . LEU A 1 91 ? -6.290 0.782 19.837 1.00 96.19 91 LEU A N 1
ATOM 712 C CA . LEU A 1 91 ? -7.248 -0.146 20.436 1.00 96.19 91 LEU A CA 1
ATOM 713 C C . LEU A 1 91 ? -8.095 -0.840 19.363 1.00 96.19 91 LEU A C 1
ATOM 715 O O . LEU A 1 91 ? -8.245 -2.058 19.421 1.00 96.19 91 LEU A O 1
ATOM 719 N N . LEU A 1 92 ? -8.652 -0.096 18.400 1.00 96.00 92 LEU A N 1
ATOM 720 C CA . LEU A 1 92 ? -9.461 -0.681 17.325 1.00 96.00 92 LEU A CA 1
ATOM 721 C C . LEU A 1 92 ? -8.642 -1.687 16.506 1.00 96.00 92 LEU A C 1
ATOM 723 O O . LEU A 1 92 ? -9.115 -2.805 16.301 1.00 96.00 92 LEU A O 1
ATOM 727 N N . SER A 1 93 ? -7.408 -1.346 16.120 1.00 93.25 93 SER A N 1
ATOM 728 C CA . SER A 1 93 ? -6.495 -2.280 15.445 1.00 93.25 93 SER A CA 1
ATOM 729 C C . SER A 1 93 ? -6.298 -3.556 16.269 1.00 93.25 93 SER A C 1
ATOM 731 O O . SER A 1 93 ? -6.588 -4.650 15.788 1.00 93.25 93 SER A O 1
ATOM 733 N N . ALA A 1 94 ? -5.926 -3.425 17.547 1.00 91.50 94 ALA A N 1
ATOM 734 C CA . ALA A 1 94 ? -5.674 -4.564 18.431 1.00 91.50 94 ALA A CA 1
ATOM 735 C C . ALA A 1 94 ? -6.921 -5.432 18.682 1.00 91.50 94 ALA A C 1
ATOM 737 O O . ALA A 1 94 ? -6.809 -6.647 18.838 1.00 91.50 94 ALA A O 1
ATOM 738 N N . LEU A 1 95 ? -8.119 -4.841 18.745 1.00 91.31 95 LEU A N 1
ATOM 739 C CA . LEU A 1 95 ? -9.369 -5.590 18.903 1.00 91.31 95 LEU A CA 1
ATOM 740 C C . LEU A 1 95 ? -9.704 -6.389 17.644 1.00 91.31 95 LEU A C 1
ATOM 742 O O . LEU A 1 95 ? -10.114 -7.551 17.729 1.00 91.31 95 LEU A O 1
ATOM 746 N N . PHE A 1 96 ? -9.570 -5.778 16.469 1.00 89.19 96 PHE A N 1
ATOM 747 C CA . PHE A 1 96 ? -10.014 -6.384 15.216 1.00 89.19 96 PHE A CA 1
ATOM 748 C C . PHE A 1 96 ? -9.008 -7.352 14.598 1.00 89.19 96 PHE A C 1
ATOM 750 O O . PHE A 1 96 ? -9.400 -8.145 13.739 1.00 89.19 96 PHE A O 1
ATOM 757 N N . GLU A 1 97 ? -7.775 -7.410 15.105 1.00 86.12 97 GLU A N 1
ATOM 758 C CA . GLU A 1 97 ? -6.835 -8.490 14.784 1.00 86.12 97 GLU A CA 1
ATOM 759 C C . GLU A 1 97 ? -7.460 -9.874 15.030 1.00 86.12 97 GLU A C 1
ATOM 761 O O . GLU A 1 97 ? -7.337 -10.778 14.205 1.00 86.12 97 GLU A O 1
ATOM 766 N N . TRP A 1 98 ? -8.249 -10.036 16.094 1.00 84.00 98 TRP A N 1
ATOM 767 C CA . TRP A 1 98 ? -8.794 -11.338 16.500 1.00 84.00 98 TRP A CA 1
ATOM 768 C C . TRP A 1 98 ? -10.328 -11.397 16.553 1.00 84.00 98 TRP A C 1
ATOM 770 O O . TRP A 1 98 ? -10.889 -12.478 16.400 1.00 84.00 98 TRP A O 1
ATOM 780 N N . SER A 1 99 ? -11.031 -10.268 16.682 1.00 86.06 99 SER A N 1
ATOM 781 C CA . SER A 1 99 ? -12.506 -10.231 16.770 1.00 86.06 99 SER A CA 1
ATOM 782 C C . SER A 1 99 ? -13.215 -9.955 15.434 1.00 86.06 99 SER A C 1
ATOM 784 O O . SER A 1 99 ? -12.601 -9.485 14.482 1.00 86.06 99 SER A O 1
ATOM 786 N N . SER A 1 100 ? -14.514 -10.259 15.323 1.00 85.88 100 SER A N 1
ATOM 787 C CA . SER A 1 100 ? -15.292 -9.982 14.099 1.00 85.88 100 SER A CA 1
ATOM 788 C C . SER A 1 100 ? -15.305 -8.489 13.739 1.00 85.88 100 SER A C 1
ATOM 790 O O . SER A 1 100 ? -15.358 -7.646 14.629 1.00 85.88 100 SER A O 1
ATOM 792 N N . LEU A 1 101 ? -15.320 -8.169 12.438 1.00 87.06 101 LEU A N 1
ATOM 793 C CA . LEU A 1 101 ? -15.409 -6.792 11.928 1.00 87.06 101 LEU A CA 1
ATOM 794 C C . LEU A 1 101 ? -16.830 -6.217 11.962 1.00 87.06 101 LEU A C 1
ATOM 796 O O . LEU A 1 101 ? -16.988 -5.010 11.779 1.00 87.06 101 LEU A O 1
ATOM 800 N N . ASN A 1 102 ? -17.854 -7.041 12.215 1.00 87.12 102 ASN A N 1
ATOM 801 C CA . ASN A 1 102 ? -19.255 -6.601 12.233 1.00 87.12 102 ASN A CA 1
ATOM 802 C C . ASN A 1 102 ? -19.478 -5.332 13.066 1.00 87.12 102 ASN A C 1
ATOM 804 O O . ASN A 1 102 ? -20.125 -4.419 12.564 1.00 87.12 102 ASN A O 1
ATOM 808 N N . PRO A 1 103 ? -18.902 -5.183 14.276 1.00 89.31 103 PRO A N 1
ATOM 809 C CA . PRO A 1 103 ? -19.154 -3.993 15.077 1.00 89.31 103 PRO A CA 1
ATOM 810 C C . PRO A 1 103 ? -18.610 -2.705 14.463 1.00 89.31 103 PRO A C 1
ATOM 812 O O . PRO A 1 103 ? -19.171 -1.640 14.708 1.00 89.31 103 PRO A O 1
ATOM 815 N N . LEU A 1 104 ? -17.539 -2.796 13.670 1.00 87.81 104 LEU A N 1
ATOM 816 C CA . LEU A 1 104 ? -16.999 -1.660 12.934 1.00 87.81 104 LEU A CA 1
ATOM 817 C C . LEU A 1 104 ? -17.917 -1.304 11.762 1.00 87.81 104 LEU A C 1
ATOM 819 O O . LEU A 1 104 ? -18.216 -0.132 11.567 1.00 87.81 104 LEU A O 1
ATOM 823 N N . VAL A 1 105 ? -18.407 -2.292 11.015 1.00 84.56 105 VAL A N 1
ATOM 824 C CA . VAL A 1 105 ? -19.295 -2.078 9.857 1.00 84.56 105 VAL A CA 1
ATOM 825 C C . VAL A 1 105 ? -20.676 -1.561 10.274 1.00 84.56 105 VAL A C 1
ATOM 827 O O . VAL A 1 105 ? -21.225 -0.664 9.640 1.00 84.56 105 VAL A O 1
ATOM 830 N N . GLU A 1 106 ? -21.240 -2.121 11.342 1.00 87.19 106 GLU A N 1
ATOM 831 C CA . GLU A 1 106 ? -22.580 -1.797 11.843 1.00 87.19 106 GLU A CA 1
ATOM 832 C C . GLU A 1 106 ? -22.632 -0.474 12.612 1.00 87.19 106 GLU A C 1
ATOM 834 O O . GLU A 1 106 ? -23.724 0.028 12.897 1.00 87.19 106 GLU A O 1
ATOM 839 N N . TRP A 1 107 ? -21.474 0.092 12.971 1.00 90.50 107 TRP A N 1
ATOM 840 C CA . TRP A 1 107 ? -21.419 1.364 13.677 1.00 90.50 107 TRP A CA 1
ATOM 841 C C . TRP A 1 107 ? -22.056 2.476 12.840 1.00 90.50 107 TRP A C 1
ATOM 843 O O . TRP A 1 107 ? -21.742 2.676 11.664 1.00 90.50 107 TRP A O 1
ATOM 853 N N . ARG A 1 108 ? -22.954 3.225 13.482 1.00 84.19 108 ARG A N 1
ATOM 854 C CA . ARG A 1 108 ? -23.612 4.394 12.905 1.00 84.19 108 ARG A CA 1
ATOM 855 C C . ARG A 1 108 ? -23.184 5.615 13.688 1.00 84.19 108 ARG A C 1
ATOM 857 O O . ARG A 1 108 ? -23.265 5.608 14.914 1.00 84.19 108 ARG A O 1
ATOM 864 N N . ALA A 1 109 ? -22.779 6.656 12.968 1.00 79.19 109 ALA A N 1
ATOM 865 C CA . ALA A 1 109 ? -22.430 7.922 13.583 1.00 79.19 109 ALA A CA 1
ATOM 866 C C . ALA A 1 109 ? -23.607 8.440 14.436 1.00 79.19 109 ALA A C 1
ATOM 868 O O . ALA A 1 109 ? -24.748 8.425 13.957 1.00 79.19 109 ALA A O 1
ATOM 869 N N . PRO A 1 110 ? -23.349 8.916 15.668 1.00 76.19 110 PRO A N 1
ATOM 870 C CA . PRO A 1 110 ? -24.378 9.488 16.536 1.00 76.19 110 PRO A CA 1
ATOM 871 C C . PRO A 1 110 ? -25.164 10.646 15.898 1.00 76.19 110 PRO A C 1
ATOM 873 O O . PRO A 1 110 ? -26.322 10.854 16.249 1.00 76.19 110 PRO A O 1
ATOM 876 N N . ASP A 1 111 ? -24.564 11.356 14.933 1.00 65.69 111 ASP A N 1
ATOM 877 C CA . ASP A 1 111 ? -25.176 12.452 14.174 1.00 65.69 111 ASP A CA 1
ATOM 878 C C . ASP A 1 111 ? -24.919 12.317 12.660 1.00 65.69 111 ASP A C 1
ATOM 880 O O . ASP A 1 111 ? -23.866 11.838 12.240 1.00 65.69 111 ASP A O 1
ATOM 884 N N . GLN A 1 112 ? -25.831 12.834 11.827 1.00 61.47 112 GLN A N 1
ATOM 885 C CA . GLN A 1 112 ? -25.777 12.779 10.348 1.00 61.47 112 GLN A CA 1
ATOM 886 C C . GLN A 1 112 ? -24.728 13.710 9.695 1.00 61.47 112 GLN A C 1
ATOM 888 O O . GLN A 1 112 ? -24.877 14.104 8.541 1.00 61.47 112 GLN A O 1
ATOM 893 N N . LEU A 1 113 ? -23.682 14.120 10.419 1.00 53.25 113 LEU A N 1
ATOM 894 C CA . LEU A 1 113 ? -22.638 15.002 9.870 1.00 53.25 113 LEU A CA 1
ATOM 895 C C . LEU A 1 113 ? -21.812 14.331 8.770 1.00 53.25 113 LEU A C 1
ATOM 897 O O . LEU A 1 113 ? -21.321 15.005 7.867 1.00 53.25 113 LEU A O 1
ATOM 901 N N . LEU A 1 114 ? -21.689 13.007 8.832 1.00 56.97 114 LEU A N 1
ATOM 902 C CA . LEU A 1 114 ? -21.228 12.203 7.711 1.00 56.97 114 LEU A CA 1
ATOM 903 C C . LEU A 1 114 ? -22.452 11.937 6.829 1.00 56.97 114 LEU A C 1
ATOM 905 O O . LEU A 1 114 ? -23.437 11.362 7.298 1.00 56.97 114 LEU A O 1
ATOM 909 N N . LEU A 1 115 ? -22.424 12.442 5.589 1.00 52.12 115 LEU A N 1
ATOM 910 C CA . LEU A 1 115 ? -23.558 12.345 4.670 1.00 52.12 115 LEU A CA 1
ATOM 911 C C . LEU A 1 115 ? -24.017 10.884 4.531 1.00 52.12 115 LEU A C 1
ATOM 913 O O . LEU A 1 115 ? -23.164 9.993 4.484 1.00 52.12 115 LEU A O 1
ATOM 917 N N . PRO A 1 116 ? -25.335 10.631 4.404 1.00 51.00 116 PRO A N 1
ATOM 918 C CA . PRO A 1 116 ? -25.854 9.294 4.159 1.00 51.00 116 PRO A CA 1
ATOM 919 C C . PRO A 1 116 ? -25.222 8.742 2.879 1.00 51.00 116 PRO A C 1
ATOM 921 O O . PRO A 1 116 ? -25.516 9.189 1.773 1.00 51.00 116 PRO A O 1
ATOM 924 N N . SER A 1 117 ? -24.313 7.794 3.053 1.00 55.34 117 SER A N 1
ATOM 925 C CA . SER A 1 117 ? -23.668 7.042 1.987 1.00 55.34 117 SER A CA 1
ATOM 926 C C . SER A 1 117 ? -24.015 5.576 2.175 1.00 55.34 117 SER A C 1
ATOM 928 O O . SER A 1 117 ? -24.264 5.125 3.291 1.00 55.34 117 SER A O 1
ATOM 930 N N . GLU A 1 118 ? -23.986 4.820 1.084 1.00 61.62 118 GLU A N 1
ATOM 931 C CA . GLU A 1 118 ? -24.003 3.354 1.124 1.00 61.62 118 GLU A CA 1
ATOM 932 C C . GLU A 1 118 ? -22.746 2.784 1.816 1.00 61.62 118 GLU A C 1
ATOM 934 O O . GLU A 1 118 ? -22.708 1.618 2.200 1.00 61.62 118 GLU A O 1
ATOM 939 N N . THR A 1 119 ? -21.730 3.626 2.023 1.00 70.94 119 THR A N 1
ATOM 940 C CA . THR A 1 119 ? -20.497 3.308 2.745 1.00 70.94 119 THR A CA 1
ATOM 941 C C . THR A 1 119 ? -20.741 3.214 4.254 1.00 70.94 119 THR A C 1
ATOM 943 O O . THR A 1 119 ? -21.392 4.077 4.843 1.00 70.94 119 THR A O 1
ATOM 946 N N . ALA A 1 120 ? -20.139 2.216 4.910 1.00 79.62 120 ALA A N 1
ATOM 947 C CA . ALA A 1 120 ? -20.145 2.114 6.369 1.00 79.62 120 ALA A CA 1
ATOM 948 C C . ALA A 1 120 ? -19.574 3.391 7.022 1.00 79.62 120 ALA A C 1
ATOM 950 O O . ALA A 1 120 ? -18.508 3.877 6.635 1.00 79.62 120 ALA A O 1
ATOM 951 N N . GLY A 1 121 ? -20.256 3.923 8.043 1.00 83.50 121 GLY A N 1
ATOM 952 C CA . GLY A 1 121 ? -19.880 5.201 8.665 1.00 83.50 121 GLY A CA 1
ATOM 953 C C . GLY A 1 121 ? -18.470 5.195 9.265 1.00 83.50 121 GLY A C 1
ATOM 954 O O . GLY A 1 121 ? -17.772 6.207 9.240 1.00 83.50 121 GLY A O 1
ATOM 955 N N . SER A 1 122 ? -18.011 4.040 9.745 1.00 88.88 122 SER A N 1
ATOM 956 C CA . SER A 1 122 ? -16.654 3.846 10.264 1.00 88.88 122 SER A CA 1
ATOM 957 C C . SER A 1 122 ? -15.587 3.972 9.178 1.00 88.88 122 SER A C 1
ATOM 959 O O . SER A 1 122 ? -14.551 4.583 9.418 1.00 88.88 122 SER A O 1
ATOM 961 N N . ILE A 1 123 ? -15.847 3.466 7.969 1.00 88.69 123 ILE A N 1
ATOM 962 C CA . ILE A 1 123 ? -14.946 3.621 6.822 1.00 88.69 123 ILE A CA 1
ATOM 963 C C . ILE A 1 123 ? -14.831 5.090 6.439 1.00 88.69 123 ILE A C 1
ATOM 965 O O . ILE A 1 123 ? -13.725 5.585 6.258 1.00 88.69 123 ILE A O 1
ATOM 969 N N . GLN A 1 124 ? -15.948 5.814 6.373 1.00 87.12 124 GLN A N 1
ATOM 970 C CA . GLN A 1 124 ? -15.914 7.249 6.087 1.00 87.12 124 GLN A CA 1
ATOM 971 C C . GLN A 1 124 ? -15.117 8.022 7.141 1.00 87.12 124 GLN A C 1
ATOM 973 O O . GLN A 1 124 ? -14.308 8.882 6.792 1.00 87.12 124 GLN A O 1
ATOM 978 N N . LEU A 1 125 ? -15.309 7.687 8.421 1.00 91.25 125 LEU A N 1
ATOM 979 C CA . LEU A 1 125 ? -14.543 8.273 9.514 1.00 91.25 125 LEU A CA 1
ATOM 980 C C . LEU A 1 125 ? -13.044 7.974 9.357 1.00 91.25 125 LEU A C 1
ATOM 982 O O . LEU A 1 125 ? -12.240 8.897 9.417 1.00 91.25 125 LEU A O 1
ATOM 986 N N . LEU A 1 126 ? -12.658 6.724 9.085 1.00 93.56 126 LEU A N 1
ATOM 987 C CA . LEU A 1 126 ? -11.258 6.343 8.860 1.00 93.56 126 LEU A CA 1
ATOM 988 C C . LEU A 1 126 ? -10.650 7.068 7.652 1.00 93.56 126 LEU A C 1
ATOM 990 O O . LEU A 1 126 ? -9.558 7.621 7.761 1.00 93.56 126 LEU A O 1
ATOM 994 N N . LEU A 1 127 ? -11.367 7.140 6.527 1.00 91.19 127 LEU A N 1
ATOM 995 C CA . LEU A 1 127 ? -10.922 7.865 5.334 1.00 91.19 127 LEU A CA 1
ATOM 996 C C . LEU A 1 127 ? -10.742 9.363 5.598 1.00 91.19 127 LEU A C 1
ATOM 998 O O . LEU A 1 127 ? -9.808 9.973 5.078 1.00 91.19 127 LEU A O 1
ATOM 1002 N N . PHE A 1 128 ? -11.592 9.956 6.437 1.00 90.62 128 PHE A N 1
ATOM 1003 C CA . PHE A 1 128 ? -11.403 11.327 6.895 1.00 90.62 128 PHE A CA 1
ATOM 1004 C C . PHE A 1 128 ? -10.134 11.465 7.750 1.00 90.62 128 PHE A C 1
ATOM 1006 O O . PHE A 1 128 ? -9.328 12.362 7.509 1.00 90.62 128 PHE A O 1
ATOM 1013 N N . LEU A 1 129 ? -9.910 10.561 8.708 1.00 94.00 129 LEU A N 1
ATOM 1014 C CA . LEU A 1 129 ? -8.732 10.589 9.585 1.00 94.00 129 LEU A CA 1
ATOM 1015 C C . LEU A 1 129 ? -7.411 10.444 8.820 1.00 94.00 129 LEU A C 1
ATOM 1017 O O . LEU A 1 129 ? -6.414 11.039 9.220 1.00 94.00 129 LEU A O 1
ATOM 1021 N N . LEU A 1 130 ? -7.396 9.727 7.692 1.00 94.50 130 LEU A N 1
ATOM 1022 C CA . LEU A 1 130 ? -6.222 9.640 6.813 1.00 94.50 130 LEU A CA 1
ATOM 1023 C C . LEU A 1 130 ? -5.790 10.998 6.235 1.00 94.50 130 LEU A C 1
ATOM 1025 O O . LEU A 1 130 ? -4.622 11.172 5.883 1.00 94.50 130 LEU A O 1
ATOM 1029 N N . ARG A 1 131 ? -6.705 11.974 6.156 1.00 90.88 131 ARG A N 1
ATOM 1030 C CA . ARG A 1 131 ? -6.397 13.350 5.734 1.00 90.88 131 ARG A CA 1
ATOM 1031 C C . ARG A 1 131 ? -5.770 14.183 6.856 1.00 90.88 131 ARG A C 1
ATOM 1033 O O . ARG A 1 131 ? -5.236 15.252 6.580 1.00 90.88 131 ARG A O 1
ATOM 1040 N N . LEU A 1 132 ? -5.794 13.704 8.102 1.00 90.56 132 LEU A N 1
ATOM 1041 C CA . LEU A 1 132 ? -5.227 14.391 9.261 1.00 90.56 132 LEU A CA 1
ATOM 1042 C C . LEU A 1 132 ? -3.799 13.887 9.548 1.00 90.56 132 LEU A C 1
ATOM 1044 O O . LEU A 1 132 ? -3.629 12.756 10.013 1.00 90.56 132 LEU A O 1
ATOM 1048 N N . PRO A 1 133 ? -2.748 14.715 9.367 1.00 89.19 133 PRO A N 1
ATOM 1049 C CA . PRO A 1 133 ? -1.355 14.274 9.496 1.00 89.19 133 PRO A CA 1
ATOM 1050 C C . PRO A 1 133 ? -1.002 13.612 10.832 1.00 89.19 133 PRO A C 1
ATOM 1052 O O . PRO A 1 133 ? -0.143 12.735 10.870 1.00 89.19 133 PRO A O 1
ATOM 1055 N N . LYS A 1 134 ? -1.671 14.012 11.921 1.00 90.88 134 LYS A N 1
ATOM 1056 C CA . LYS A 1 134 ? -1.389 13.521 13.277 1.00 90.88 134 LYS A CA 1
ATOM 1057 C C . LYS A 1 134 ? -1.985 12.141 13.591 1.00 90.88 134 LYS A C 1
ATOM 1059 O O . LYS A 1 134 ? -1.542 11.552 14.574 1.00 90.88 134 LYS A O 1
ATOM 1064 N N . LEU A 1 135 ? -2.960 11.665 12.805 1.00 94.25 135 LEU A N 1
ATOM 1065 C CA . LEU A 1 135 ? -3.746 10.441 13.065 1.00 94.25 135 LEU A CA 1
ATOM 1066 C C . LEU A 1 135 ? -3.725 9.432 11.902 1.00 94.25 135 LEU A C 1
ATOM 1068 O O . LEU A 1 135 ? -4.191 8.302 12.037 1.00 94.25 135 LEU A O 1
ATOM 1072 N N . ARG A 1 136 ? -3.217 9.841 10.735 1.00 94.62 136 ARG A N 1
ATOM 1073 C CA . ARG A 1 136 ? -3.265 9.050 9.499 1.00 94.62 136 ARG A CA 1
ATOM 1074 C C . ARG A 1 136 ? -2.518 7.715 9.559 1.00 94.62 136 ARG A C 1
ATOM 1076 O O . ARG A 1 136 ? -2.864 6.812 8.809 1.00 94.62 136 ARG A O 1
ATOM 1083 N N . ILE A 1 137 ? -1.498 7.585 10.410 1.00 94.19 137 ILE A N 1
ATOM 1084 C CA . ILE A 1 137 ? -0.730 6.337 10.540 1.00 94.19 137 ILE A CA 1
ATOM 1085 C C . ILE A 1 137 ? -1.604 5.287 11.221 1.00 94.19 137 ILE A C 1
ATOM 1087 O O . ILE A 1 137 ? -1.851 4.230 10.651 1.00 94.19 137 ILE A O 1
ATOM 1091 N N . GLU A 1 138 ? -2.145 5.618 12.390 1.00 96.56 138 GLU A N 1
ATOM 1092 C CA . GLU A 1 138 ? -2.983 4.717 13.171 1.00 96.56 138 GLU A CA 1
ATOM 1093 C C . GLU A 1 138 ? -4.292 4.393 12.432 1.00 96.56 138 GLU A C 1
ATOM 1095 O O . GLU A 1 138 ? -4.761 3.259 12.466 1.00 96.56 138 GLU A O 1
ATOM 1100 N N . ALA A 1 139 ? -4.856 5.353 11.689 1.00 96.75 139 ALA A N 1
ATOM 1101 C CA . ALA A 1 139 ? -6.012 5.100 10.826 1.00 9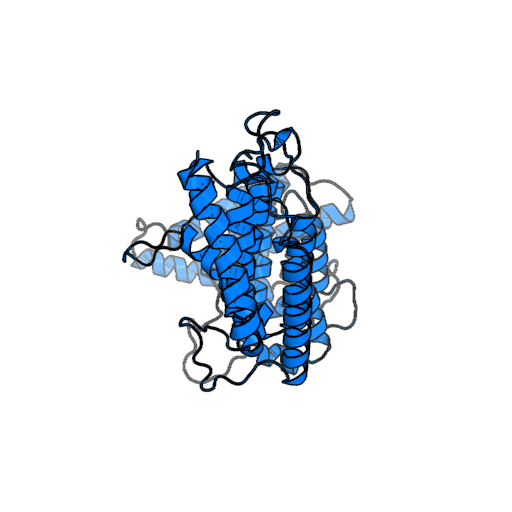6.75 139 ALA A CA 1
ATOM 1102 C C . ALA A 1 139 ? -5.692 4.114 9.684 1.00 96.75 139 ALA A C 1
ATOM 1104 O O . ALA A 1 139 ? -6.517 3.253 9.369 1.00 96.75 139 ALA A O 1
ATOM 1105 N N . ALA A 1 140 ? -4.501 4.205 9.080 1.00 95.75 140 ALA A N 1
ATOM 1106 C CA . ALA A 1 140 ? -4.051 3.242 8.074 1.00 95.75 140 ALA A CA 1
ATOM 1107 C C . ALA A 1 140 ? -3.829 1.847 8.680 1.00 95.75 140 ALA A C 1
ATOM 1109 O O . ALA A 1 140 ? -4.171 0.853 8.042 1.00 95.75 140 ALA A O 1
ATOM 1110 N N . ASP A 1 141 ? -3.334 1.759 9.918 1.00 94.38 141 ASP A N 1
ATOM 1111 C CA . ASP A 1 141 ? -3.175 0.483 10.625 1.00 94.38 141 ASP A CA 1
ATOM 1112 C C . ASP A 1 141 ? -4.527 -0.211 10.866 1.00 94.38 141 ASP A C 1
ATOM 1114 O O . ASP A 1 141 ? -4.642 -1.414 10.625 1.00 94.38 141 ASP A O 1
ATOM 1118 N N . VAL A 1 142 ? -5.578 0.534 11.238 1.00 94.81 142 VAL A N 1
ATOM 1119 C CA . VAL A 1 142 ? -6.937 -0.031 11.364 1.00 94.81 142 VAL A CA 1
ATOM 1120 C C . VAL A 1 142 ? -7.406 -0.611 10.024 1.00 94.81 142 VAL A C 1
ATOM 1122 O O . VAL A 1 142 ? -7.906 -1.736 9.979 1.00 94.81 142 VAL A O 1
ATOM 1125 N N . LEU A 1 143 ? -7.209 0.113 8.915 1.00 93.44 143 LEU A N 1
ATOM 1126 C CA . LEU A 1 143 ? -7.573 -0.374 7.578 1.00 93.44 143 LEU A CA 1
ATOM 1127 C C . LEU A 1 143 ? -6.762 -1.608 7.159 1.00 93.44 143 LEU A C 1
ATOM 1129 O O . LEU A 1 143 ? -7.326 -2.532 6.574 1.00 93.44 143 LEU A O 1
ATOM 1133 N N . ASN A 1 144 ? -5.471 -1.669 7.489 1.00 91.12 144 ASN A N 1
ATOM 1134 C CA . ASN A 1 144 ? -4.640 -2.850 7.240 1.00 91.12 144 ASN A CA 1
ATOM 1135 C C . ASN A 1 144 ? -5.187 -4.084 7.967 1.00 91.12 144 ASN A C 1
ATOM 1137 O O . ASN A 1 144 ? -5.338 -5.145 7.359 1.00 91.12 144 ASN A O 1
ATOM 1141 N N . VAL A 1 145 ? -5.553 -3.954 9.245 1.00 89.50 145 VAL A N 1
ATOM 1142 C CA . VAL A 1 145 ? -6.171 -5.052 10.009 1.00 89.50 145 VAL A CA 1
ATOM 1143 C C . VAL A 1 145 ? -7.488 -5.495 9.366 1.00 89.50 145 VAL A C 1
ATOM 1145 O O . VAL A 1 145 ? -7.748 -6.690 9.235 1.00 89.50 145 VAL A O 1
ATOM 1148 N N . MET A 1 146 ? -8.303 -4.549 8.896 1.00 88.69 146 MET A N 1
ATOM 1149 C CA . MET A 1 146 ? -9.551 -4.875 8.203 1.00 88.69 146 MET A CA 1
ATOM 1150 C C . MET A 1 146 ? -9.324 -5.651 6.899 1.00 88.69 146 MET A C 1
ATOM 1152 O O . MET A 1 146 ? -10.066 -6.588 6.617 1.00 88.69 146 MET A O 1
ATOM 1156 N N . LEU A 1 147 ? -8.315 -5.269 6.113 1.00 87.38 147 LEU A N 1
ATOM 1157 C CA . LEU A 1 147 ? -8.035 -5.848 4.793 1.00 87.38 147 LEU A CA 1
ATOM 1158 C C . LEU A 1 147 ? -7.249 -7.161 4.842 1.00 87.38 147 LEU A C 1
ATOM 1160 O O . LEU A 1 147 ? -7.384 -7.992 3.948 1.00 87.38 147 LEU A O 1
ATOM 1164 N N . THR A 1 148 ? -6.430 -7.367 5.872 1.00 83.25 148 THR A N 1
ATOM 1165 C CA . THR A 1 148 ? -5.707 -8.635 6.083 1.00 83.25 148 THR A CA 1
ATOM 1166 C C . THR A 1 148 ? -6.627 -9.747 6.575 1.00 83.25 148 THR A C 1
ATOM 1168 O O . THR A 1 148 ? -6.341 -10.934 6.383 1.00 83.25 148 THR A O 1
ATOM 1171 N N . LYS A 1 149 ? -7.752 -9.388 7.196 1.00 75.38 149 LYS A N 1
ATOM 1172 C CA . LYS A 1 149 ? -8.691 -10.352 7.743 1.00 75.38 149 LYS A CA 1
ATOM 1173 C C . LYS A 1 149 ? -9.518 -11.002 6.637 1.00 75.38 149 LYS A C 1
ATOM 1175 O O . LYS A 1 149 ? -10.549 -10.481 6.220 1.00 75.38 149 LYS A O 1
ATOM 1180 N N . LYS A 1 150 ? -9.112 -12.205 6.218 1.00 60.41 150 LYS A N 1
ATOM 1181 C CA . LYS A 1 150 ? -9.987 -13.098 5.446 1.00 60.41 150 LYS A CA 1
ATOM 1182 C C . LYS A 1 150 ? -11.219 -13.393 6.303 1.00 60.41 150 LYS A C 1
ATOM 1184 O O . LYS A 1 150 ? -11.095 -14.020 7.356 1.00 60.41 150 LYS A O 1
ATOM 1189 N N . GLN A 1 151 ? -12.395 -12.915 5.895 1.00 53.66 151 GLN A N 1
ATOM 1190 C CA . GLN A 1 151 ? -13.649 -13.302 6.536 1.00 53.66 151 GLN A CA 1
ATOM 1191 C C . GLN A 1 151 ? -13.926 -14.770 6.187 1.00 53.66 151 GLN A C 1
ATOM 1193 O O . GLN A 1 151 ? -14.579 -15.087 5.204 1.00 53.66 151 GLN A O 1
ATOM 1198 N N . GLY A 1 152 ? -13.346 -15.681 6.964 1.00 41.44 152 GLY A N 1
ATOM 1199 C CA . GLY A 1 152 ? -13.548 -17.118 6.843 1.00 41.44 152 GLY A CA 1
ATOM 1200 C C . GLY A 1 152 ? -14.024 -17.686 8.172 1.00 41.44 152 GLY A C 1
ATOM 1201 O O . GLY A 1 152 ? -13.256 -17.722 9.128 1.00 41.44 152 GLY A O 1
ATOM 1202 N N . ASP A 1 153 ? -15.296 -18.085 8.209 1.00 34.25 153 ASP A N 1
ATOM 1203 C CA . ASP A 1 153 ? -15.924 -19.039 9.129 1.00 34.25 153 ASP A CA 1
ATOM 1204 C C . ASP A 1 153 ? -15.215 -19.298 10.466 1.00 34.25 153 ASP A C 1
ATOM 1206 O O . ASP A 1 153 ? -14.511 -20.291 10.663 1.00 34.25 153 ASP A O 1
ATOM 1210 N N . VAL A 1 154 ? -15.540 -18.477 11.460 1.00 32.38 154 VAL A N 1
ATOM 1211 C CA . VAL A 1 154 ? -15.495 -18.918 12.854 1.00 32.38 154 VAL A CA 1
ATOM 1212 C C . VAL A 1 154 ? -16.951 -19.067 13.292 1.00 32.38 154 VAL A C 1
ATOM 1214 O O . VAL A 1 154 ? -17.592 -18.104 13.694 1.00 32.38 154 VAL A O 1
ATOM 1217 N N . VAL A 1 155 ? -17.463 -20.302 13.188 1.00 33.19 155 VAL A N 1
ATOM 1218 C CA . VAL A 1 155 ? -18.813 -20.775 13.583 1.00 33.19 155 VAL A CA 1
ATOM 1219 C C . VAL A 1 155 ? -19.930 -20.678 12.516 1.00 33.19 155 VAL A C 1
ATOM 1221 O O . VAL A 1 155 ? -21.064 -20.321 12.828 1.00 33.19 155 VAL A O 1
ATOM 1224 N N . ALA A 1 156 ? -19.696 -21.126 11.277 1.00 31.95 156 ALA A N 1
ATOM 1225 C CA . ALA A 1 156 ? -20.802 -21.630 10.452 1.00 31.95 156 ALA A CA 1
ATOM 1226 C C . ALA A 1 156 ? -21.120 -23.077 10.851 1.00 31.95 156 ALA A C 1
ATOM 1228 O O . ALA A 1 156 ? -20.537 -24.055 10.376 1.00 31.95 156 ALA A O 1
ATOM 1229 N N . GLY A 1 157 ? -22.091 -23.224 11.752 1.00 29.00 157 GLY A N 1
ATOM 1230 C CA . GLY A 1 157 ? -22.878 -24.445 11.792 1.00 29.00 157 GLY A CA 1
ATOM 1231 C C . GLY A 1 157 ? -23.471 -24.681 10.402 1.00 29.00 157 GLY A C 1
ATOM 1232 O O . GLY A 1 157 ? -24.184 -23.827 9.888 1.00 29.00 157 GLY A O 1
ATOM 1233 N N . LYS A 1 158 ? -23.117 -25.821 9.800 1.00 30.69 158 LYS A N 1
ATOM 1234 C CA . LYS A 1 158 ? -23.703 -26.433 8.597 1.00 30.69 158 LYS A CA 1
ATOM 1235 C C . LYS A 1 158 ? -24.953 -25.717 8.048 1.00 30.69 158 LYS A C 1
ATOM 1237 O O . LYS A 1 158 ? -26.032 -25.826 8.626 1.00 30.69 158 LYS A O 1
ATOM 1242 N N . GLY A 1 159 ? -24.829 -25.145 6.850 1.00 31.05 159 GLY A N 1
ATOM 1243 C CA . GLY A 1 159 ? -25.945 -25.104 5.900 1.00 31.05 159 GLY A CA 1
ATOM 1244 C C . GLY A 1 159 ? -26.768 -23.819 5.808 1.00 31.05 159 GLY A C 1
ATOM 1245 O O . GLY A 1 159 ? -27.952 -23.906 5.489 1.00 31.05 159 GLY A O 1
ATOM 1246 N N . LYS A 1 160 ? -26.180 -22.637 6.009 1.00 29.78 160 LYS A N 1
ATOM 1247 C CA . LYS A 1 160 ? -26.754 -21.391 5.477 1.00 29.78 160 LYS A CA 1
ATOM 1248 C C . LYS A 1 160 ? -25.674 -20.612 4.741 1.00 29.78 160 LYS A C 1
ATOM 1250 O O . LYS A 1 160 ? -24.670 -20.258 5.341 1.00 29.78 160 LYS A O 1
ATOM 1255 N N . SER A 1 161 ? -25.889 -20.380 3.449 1.00 31.09 161 SER A N 1
ATOM 1256 C CA . SER A 1 161 ? -25.150 -19.402 2.654 1.00 31.09 161 SER A CA 1
ATOM 1257 C C . SER A 1 161 ? -25.450 -18.012 3.215 1.00 31.09 161 SER A C 1
ATOM 1259 O O . SER A 1 161 ? -26.406 -17.355 2.810 1.00 31.09 161 SER A O 1
ATOM 1261 N N . THR A 1 162 ? -24.718 -17.605 4.242 1.00 34.75 162 THR A N 1
ATOM 1262 C CA . THR A 1 162 ? -24.631 -16.198 4.618 1.00 34.75 162 THR A CA 1
ATOM 1263 C C . THR A 1 162 ? -23.696 -15.538 3.623 1.00 34.75 162 THR A C 1
ATOM 1265 O O . THR A 1 162 ? -22.555 -15.977 3.512 1.00 34.75 162 THR A O 1
ATOM 1268 N N . ASP A 1 163 ? -24.190 -14.540 2.887 1.00 39.25 163 ASP A N 1
ATOM 1269 C CA . ASP A 1 163 ? -23.368 -13.643 2.072 1.00 39.25 163 ASP A CA 1
ATOM 1270 C C . ASP A 1 163 ? -22.211 -13.131 2.937 1.00 39.25 163 ASP A C 1
ATOM 1272 O O . ASP A 1 163 ? -22.407 -12.343 3.865 1.00 39.25 163 ASP A O 1
ATOM 1276 N N . ILE A 1 164 ? -21.008 -13.651 2.697 1.00 52.09 164 ILE A N 1
ATOM 1277 C CA . ILE A 1 164 ? -19.798 -13.178 3.360 1.00 52.09 164 ILE A CA 1
ATOM 1278 C C . ILE A 1 164 ? -19.418 -11.886 2.644 1.00 52.09 164 ILE A C 1
ATOM 1280 O O . ILE A 1 164 ? -18.739 -11.899 1.619 1.00 52.09 164 ILE A O 1
ATOM 1284 N N . THR A 1 165 ? -19.917 -10.760 3.147 1.00 60.97 165 THR A N 1
ATOM 1285 C CA . THR A 1 165 ? -19.536 -9.443 2.638 1.00 60.97 165 THR A CA 1
ATOM 1286 C C . THR A 1 165 ? -18.107 -9.139 3.075 1.00 60.97 165 THR A C 1
ATOM 1288 O O . THR A 1 165 ? -17.866 -8.654 4.185 1.00 60.97 165 THR A O 1
ATOM 1291 N N . ASN A 1 166 ? -17.156 -9.444 2.192 1.00 71.75 166 ASN A N 1
ATOM 1292 C CA . ASN A 1 166 ? -15.734 -9.204 2.400 1.00 71.75 166 ASN A CA 1
ATOM 1293 C C . ASN A 1 166 ? -15.472 -7.744 2.804 1.00 71.75 166 ASN A C 1
ATOM 1295 O O . ASN A 1 166 ? -16.015 -6.817 2.215 1.00 71.75 166 ASN A O 1
ATOM 1299 N N . ALA A 1 167 ? -14.602 -7.511 3.791 1.00 72.12 167 ALA A N 1
ATOM 1300 C CA . ALA A 1 167 ? -14.381 -6.174 4.358 1.00 72.12 167 ALA A CA 1
ATOM 1301 C C . ALA A 1 167 ? -13.946 -5.118 3.324 1.00 72.12 167 ALA A C 1
ATOM 1303 O O . ALA A 1 167 ? -14.215 -3.929 3.498 1.00 72.12 167 ALA A O 1
ATOM 1304 N N . TYR A 1 168 ? -13.301 -5.548 2.235 1.00 77.56 168 TYR A N 1
ATOM 1305 C CA . TYR A 1 168 ? -12.877 -4.660 1.160 1.00 77.56 168 TYR A CA 1
ATOM 1306 C C . TYR A 1 168 ? -14.068 -4.026 0.417 1.00 77.56 168 TYR A C 1
ATOM 1308 O O . TYR A 1 168 ? -13.916 -2.936 -0.127 1.00 77.56 168 TYR A O 1
ATOM 1316 N N . THR A 1 169 ? -15.254 -4.654 0.391 1.00 78.50 169 THR A N 1
ATOM 1317 C CA . THR A 1 169 ? -16.400 -4.151 -0.388 1.00 78.50 169 THR A CA 1
ATOM 1318 C C . THR A 1 169 ? -16.901 -2.813 0.141 1.00 78.50 169 THR A C 1
ATOM 1320 O O . THR A 1 169 ? -17.425 -2.016 -0.624 1.00 78.50 169 THR A O 1
ATOM 1323 N N . TYR A 1 170 ? -16.690 -2.513 1.427 1.00 78.56 170 TYR A N 1
ATOM 1324 C CA . TYR A 1 170 ? -17.037 -1.210 2.004 1.00 78.56 170 TYR A CA 1
ATOM 1325 C C . TYR A 1 170 ? -16.136 -0.068 1.509 1.00 78.56 170 TYR A C 1
ATOM 1327 O O . TYR A 1 170 ? -16.450 1.094 1.741 1.00 78.56 170 TYR A O 1
ATOM 1335 N N . LEU A 1 171 ? -15.032 -0.376 0.821 1.00 83.81 171 LEU A N 1
ATOM 1336 C CA . LEU A 1 171 ? -14.172 0.603 0.148 1.00 83.81 171 LEU A CA 1
ATOM 1337 C C . LEU A 1 171 ? -14.554 0.794 -1.331 1.00 83.81 171 LEU A C 1
ATOM 1339 O O . LEU A 1 171 ? -13.876 1.532 -2.045 1.00 83.81 171 LEU A O 1
ATOM 1343 N N . PHE A 1 172 ? -15.642 0.162 -1.782 1.00 80.31 172 PHE A N 1
ATOM 1344 C CA . PHE A 1 172 ? -16.192 0.291 -3.127 1.00 80.31 172 PHE A CA 1
ATOM 1345 C C . PHE A 1 172 ? -17.702 0.529 -3.055 1.00 80.31 172 PHE A C 1
ATOM 1347 O O . PHE A 1 172 ? -18.483 -0.412 -2.941 1.00 80.31 172 PHE A O 1
ATOM 1354 N N . ALA A 1 173 ? -18.129 1.791 -3.146 1.00 68.75 173 ALA A N 1
ATOM 1355 C CA . ALA A 1 173 ? -19.557 2.109 -3.161 1.00 68.75 173 ALA A CA 1
ATOM 1356 C C . ALA A 1 173 ? -20.199 1.860 -4.543 1.00 68.75 173 ALA A C 1
ATOM 1358 O O . ALA A 1 173 ? -21.410 1.720 -4.634 1.00 68.75 173 ALA A O 1
ATOM 1359 N N . PHE A 1 174 ? -19.402 1.797 -5.621 1.00 70.19 174 PHE A N 1
ATOM 1360 C CA . PHE A 1 174 ? -19.867 1.690 -7.017 1.00 70.19 174 PHE A CA 1
ATOM 1361 C C . PHE A 1 174 ? -21.015 2.660 -7.353 1.00 70.19 174 PHE A C 1
ATOM 1363 O O . PHE A 1 174 ? -21.972 2.296 -8.038 1.00 70.19 174 PHE A O 1
ATOM 1370 N N . THR A 1 175 ? -20.923 3.901 -6.871 1.00 62.44 175 THR A N 1
ATOM 1371 C CA . THR A 1 175 ? -21.936 4.934 -7.123 1.00 62.44 175 THR A CA 1
ATOM 1372 C C . THR A 1 175 ? -21.468 5.910 -8.202 1.00 62.44 175 THR A C 1
ATOM 1374 O O . THR A 1 175 ? -20.290 6.252 -8.288 1.00 62.44 175 THR A O 1
ATOM 1377 N N . ASP A 1 176 ? -22.400 6.412 -9.017 1.00 54.66 176 ASP A N 1
ATOM 1378 C CA . ASP A 1 176 ? -22.104 7.386 -10.081 1.00 54.66 176 ASP A CA 1
ATOM 1379 C C . ASP A 1 176 ? -21.821 8.815 -9.553 1.00 54.66 176 ASP A C 1
ATOM 1381 O O . ASP A 1 176 ? -21.413 9.697 -10.314 1.00 54.66 176 ASP A O 1
ATOM 1385 N N . CYS A 1 177 ? -22.003 9.074 -8.249 1.00 52.69 177 CYS A N 1
ATOM 1386 C CA . CYS A 1 177 ? -21.819 10.395 -7.636 1.00 52.69 177 CYS A CA 1
ATOM 1387 C C . CYS A 1 177 ? -20.368 10.619 -7.158 1.00 52.69 177 CYS A C 1
ATOM 1389 O O . CYS A 1 177 ? -19.934 10.165 -6.101 1.00 52.69 177 CYS A O 1
ATOM 1391 N N . SER A 1 178 ? -19.619 11.385 -7.950 1.00 57.44 178 SER A N 1
ATOM 1392 C CA . SER A 1 178 ? -18.155 11.357 -8.046 1.00 57.44 178 SER A CA 1
ATOM 1393 C C . SER A 1 178 ? -17.346 12.244 -7.078 1.00 57.44 178 SER A C 1
ATOM 1395 O O . SER A 1 178 ? -16.311 12.769 -7.481 1.00 57.44 178 SER A O 1
ATOM 1397 N N . SER A 1 179 ? -17.766 12.454 -5.827 1.00 55.19 179 SER A N 1
ATOM 1398 C CA . SER A 1 179 ? -16.933 13.206 -4.853 1.00 55.19 179 SER A CA 1
ATOM 1399 C C . SER A 1 179 ? -16.857 12.615 -3.445 1.00 55.19 179 SER A C 1
ATOM 1401 O O . SER A 1 179 ? -16.071 13.090 -2.630 1.00 55.19 179 SER A O 1
ATOM 1403 N N . GLN A 1 180 ? -17.651 11.584 -3.151 1.00 64.94 180 GLN A N 1
ATOM 1404 C CA . GLN A 1 180 ? -17.703 10.931 -1.834 1.00 64.94 180 GLN A CA 1
ATOM 1405 C C . GLN A 1 180 ? -17.538 9.409 -1.931 1.00 64.94 180 GLN A C 1
ATOM 1407 O O . GLN A 1 180 ? -17.729 8.704 -0.944 1.00 64.94 180 GLN A O 1
ATOM 1412 N N . ASP A 1 181 ? -17.192 8.898 -3.115 1.00 79.19 181 ASP A N 1
ATOM 1413 C CA . ASP A 1 181 ? -16.889 7.483 -3.308 1.00 79.19 181 ASP A CA 1
ATOM 1414 C C . ASP A 1 181 ? -15.551 7.152 -2.617 1.00 79.19 181 ASP A C 1
ATOM 1416 O O . ASP A 1 181 ? -14.536 7.788 -2.946 1.00 79.19 181 ASP A O 1
ATOM 1420 N N . PRO A 1 182 ? -15.515 6.184 -1.679 1.00 86.88 182 PRO A N 1
ATOM 1421 C CA . PRO A 1 182 ? -14.305 5.770 -0.974 1.00 86.88 182 PRO A CA 1
ATOM 1422 C C . PRO A 1 182 ? -13.080 5.603 -1.870 1.00 86.88 182 PRO A C 1
ATOM 1424 O O . PRO A 1 182 ? -11.999 6.075 -1.523 1.00 86.88 182 PRO A O 1
ATOM 1427 N N . ILE A 1 183 ? -13.242 5.014 -3.056 1.00 88.50 183 ILE A N 1
ATOM 1428 C CA . ILE A 1 183 ? -12.119 4.759 -3.963 1.00 88.50 183 ILE A CA 1
ATOM 1429 C C . ILE A 1 183 ? -11.534 6.042 -4.573 1.00 88.50 183 ILE A C 1
ATOM 1431 O O . ILE A 1 183 ? -10.329 6.135 -4.807 1.00 88.50 183 ILE A O 1
ATOM 1435 N N . THR A 1 184 ? -12.361 7.076 -4.752 1.00 88.81 184 THR A N 1
ATOM 1436 C CA . THR A 1 184 ? -11.896 8.403 -5.181 1.00 88.81 184 THR A CA 1
ATOM 1437 C C . THR A 1 184 ? -11.086 9.062 -4.065 1.00 88.81 184 THR A C 1
ATOM 1439 O O . THR A 1 184 ? -10.013 9.607 -4.319 1.00 88.81 184 THR A O 1
ATOM 1442 N N . ILE A 1 185 ? -11.539 8.936 -2.813 1.00 89.62 185 ILE A N 1
ATOM 1443 C CA . ILE A 1 185 ? -10.817 9.442 -1.637 1.00 89.62 185 ILE A CA 1
ATOM 1444 C C . ILE A 1 185 ? -9.475 8.710 -1.466 1.00 89.62 185 ILE A C 1
ATOM 1446 O O . ILE A 1 185 ? -8.456 9.346 -1.205 1.00 89.62 185 ILE A O 1
ATOM 1450 N N . ILE A 1 186 ? -9.439 7.390 -1.678 1.00 92.56 186 ILE A N 1
ATOM 1451 C CA . ILE A 1 186 ? -8.203 6.587 -1.662 1.00 92.56 186 ILE A CA 1
ATOM 1452 C C . ILE A 1 186 ? -7.202 7.112 -2.699 1.00 92.56 186 ILE A C 1
ATOM 1454 O O . ILE A 1 186 ? -6.016 7.265 -2.388 1.00 92.56 186 ILE A O 1
ATOM 1458 N N . LEU A 1 187 ? -7.656 7.436 -3.913 1.00 93.50 187 LEU A N 1
ATOM 1459 C CA . LEU A 1 187 ? -6.806 8.011 -4.956 1.00 93.50 187 LEU A CA 1
ATOM 1460 C C . LEU A 1 187 ? -6.265 9.391 -4.558 1.00 93.50 187 LEU A C 1
ATOM 1462 O O . LEU A 1 187 ? -5.075 9.651 -4.735 1.00 93.50 187 LEU A O 1
ATOM 1466 N N . GLU A 1 188 ? -7.101 10.262 -3.990 1.00 93.31 188 GLU A N 1
ATOM 1467 C CA . GLU A 1 188 ? -6.675 11.574 -3.480 1.00 93.31 188 GLU A CA 1
ATOM 1468 C C . GLU A 1 188 ? -5.617 11.451 -2.377 1.00 93.31 188 GLU A C 1
ATOM 1470 O O . GLU A 1 188 ? -4.579 12.111 -2.443 1.00 93.31 188 GLU A O 1
ATOM 1475 N N . ILE A 1 189 ? -5.841 10.570 -1.396 1.00 93.69 189 ILE A N 1
ATOM 1476 C CA . ILE A 1 189 ? -4.888 10.310 -0.308 1.00 93.69 189 ILE A CA 1
ATOM 1477 C C . ILE A 1 189 ? -3.573 9.784 -0.878 1.00 93.69 189 ILE A C 1
ATOM 1479 O O . ILE A 1 189 ? -2.508 10.236 -0.470 1.00 93.69 189 ILE A O 1
ATOM 1483 N N . SER A 1 190 ? -3.635 8.880 -1.856 1.00 94.50 190 SER A N 1
ATOM 1484 C CA . SER A 1 190 ? -2.449 8.322 -2.515 1.00 94.50 190 SER A CA 1
ATOM 1485 C C . SER A 1 190 ? -1.658 9.397 -3.256 1.00 94.50 190 SER A C 1
ATOM 1487 O O . SER A 1 190 ? -0.443 9.486 -3.094 1.00 94.50 190 SER A O 1
ATOM 1489 N N . ARG A 1 191 ? -2.341 10.267 -4.009 1.00 93.19 191 ARG A N 1
ATOM 1490 C CA . ARG A 1 191 ? -1.716 11.419 -4.673 1.00 93.19 191 ARG A CA 1
ATOM 1491 C C . ARG A 1 191 ? -1.017 12.326 -3.671 1.00 93.19 191 ARG A C 1
ATOM 1493 O O . ARG A 1 191 ? 0.131 12.684 -3.891 1.00 93.19 191 ARG A O 1
ATOM 1500 N N . PHE A 1 192 ? -1.684 12.668 -2.570 1.00 91.12 192 PHE A N 1
ATOM 1501 C CA . PHE A 1 192 ? -1.102 13.521 -1.539 1.00 91.12 192 PHE A CA 1
ATOM 1502 C C . PHE A 1 192 ? 0.104 12.851 -0.868 1.00 91.12 192 PHE A C 1
ATOM 1504 O O . PHE A 1 192 ? 1.189 13.428 -0.842 1.00 91.12 192 PHE A O 1
ATOM 1511 N N . ALA A 1 193 ? -0.056 11.609 -0.403 1.00 90.06 193 ALA A N 1
ATOM 1512 C CA . ALA A 1 193 ? 0.980 10.850 0.292 1.00 90.06 193 ALA A CA 1
ATOM 1513 C C . ALA A 1 193 ? 2.271 10.766 -0.533 1.00 90.06 193 ALA A C 1
ATOM 1515 O O . ALA A 1 193 ? 3.330 11.171 -0.058 1.00 90.06 193 ALA A O 1
ATOM 1516 N N . PHE A 1 194 ? 2.157 10.320 -1.787 1.00 88.94 194 PHE A N 1
ATOM 1517 C CA . PHE A 1 194 ? 3.290 10.072 -2.682 1.00 88.94 194 PHE A CA 1
ATOM 1518 C C . PHE A 1 194 ? 3.652 11.274 -3.574 1.00 88.94 194 PHE A C 1
ATOM 1520 O O . PHE A 1 194 ? 4.402 11.125 -4.535 1.00 88.94 194 PHE A O 1
ATOM 1527 N N . SER A 1 195 ? 3.135 12.470 -3.281 1.00 85.81 195 SER A N 1
ATOM 1528 C CA . SER A 1 195 ? 3.646 13.722 -3.866 1.00 85.81 195 SER A CA 1
ATOM 1529 C C . SER A 1 195 ? 4.763 14.354 -3.030 1.00 85.81 195 SER A C 1
ATOM 1531 O O . SER A 1 195 ? 5.413 15.297 -3.479 1.00 85.81 195 SER A O 1
ATOM 1533 N N . THR A 1 196 ? 4.993 13.842 -1.817 1.00 75.44 196 THR A N 1
ATOM 1534 C CA . THR A 1 196 ? 5.944 14.408 -0.857 1.00 75.44 196 THR A CA 1
ATOM 1535 C C . THR A 1 196 ? 7.379 14.084 -1.269 1.00 75.44 196 THR A C 1
ATOM 1537 O O . THR A 1 196 ? 7.830 12.953 -1.139 1.00 75.44 196 THR A O 1
ATOM 1540 N N . VAL A 1 197 ? 8.116 15.083 -1.753 1.00 69.44 197 VAL A N 1
ATOM 1541 C CA . VAL A 1 197 ? 9.498 14.895 -2.233 1.00 69.44 197 VAL A CA 1
ATOM 1542 C C . VAL A 1 197 ? 10.518 14.969 -1.087 1.00 69.44 197 VAL A C 1
ATOM 1544 O O . VAL A 1 197 ? 11.502 14.226 -1.073 1.00 69.44 197 VAL A O 1
ATOM 1547 N N . GLU A 1 198 ? 10.270 15.831 -0.099 1.00 74.81 198 GLU A N 1
ATOM 1548 C CA . GLU A 1 198 ? 11.147 16.035 1.059 1.00 74.81 198 GLU A CA 1
ATOM 1549 C C . GLU A 1 198 ? 10.940 14.962 2.131 1.00 74.81 198 GLU A C 1
ATOM 1551 O O . GLU A 1 198 ? 9.811 14.583 2.439 1.00 74.81 198 GLU A O 1
ATOM 1556 N N . PHE A 1 199 ? 12.038 14.476 2.713 1.00 74.94 199 PHE A N 1
ATOM 1557 C CA . PHE A 1 199 ? 11.978 13.450 3.748 1.00 74.94 199 PHE A CA 1
ATOM 1558 C C . PHE A 1 199 ? 11.382 13.984 5.056 1.00 74.94 199 PHE A C 1
ATOM 1560 O O . PHE A 1 199 ? 11.921 14.903 5.669 1.00 74.94 199 PHE A O 1
ATOM 1567 N N . ASP A 1 200 ? 10.322 13.322 5.513 1.00 80.69 200 ASP A N 1
ATOM 1568 C CA . ASP A 1 200 ? 9.748 13.447 6.852 1.00 80.69 200 ASP A CA 1
ATOM 1569 C C . ASP A 1 200 ? 9.488 12.038 7.404 1.00 80.69 200 ASP A C 1
ATOM 1571 O O . ASP A 1 200 ? 8.908 11.192 6.720 1.00 80.69 200 ASP A O 1
ATOM 1575 N N . ASP A 1 201 ? 9.911 11.772 8.641 1.00 78.81 201 ASP A N 1
ATOM 1576 C CA . ASP A 1 201 ? 9.814 10.442 9.260 1.00 78.81 201 ASP A CA 1
ATOM 1577 C C . ASP A 1 201 ? 8.351 9.987 9.408 1.00 78.81 201 ASP A C 1
ATOM 1579 O O . ASP A 1 201 ? 8.005 8.839 9.115 1.00 78.81 201 ASP A O 1
ATOM 1583 N N . ASN A 1 202 ? 7.451 10.905 9.772 1.00 83.31 202 ASN A N 1
ATOM 1584 C CA . ASN A 1 202 ? 6.026 10.597 9.886 1.00 83.31 202 ASN A CA 1
ATOM 1585 C C . ASN A 1 202 ? 5.380 10.356 8.516 1.00 83.31 202 ASN A C 1
ATOM 1587 O O . ASN A 1 202 ? 4.566 9.443 8.367 1.00 83.31 202 ASN A O 1
ATOM 1591 N N . ALA A 1 203 ? 5.738 11.140 7.497 1.00 84.38 203 ALA A N 1
ATOM 1592 C CA . ALA A 1 203 ? 5.340 10.894 6.116 1.00 84.38 203 ALA A CA 1
ATOM 1593 C C . ALA A 1 203 ? 5.874 9.555 5.605 1.00 84.38 203 ALA A C 1
ATOM 1595 O O . ALA A 1 203 ? 5.136 8.830 4.943 1.00 84.38 203 ALA A O 1
ATOM 1596 N N . CYS A 1 204 ? 7.100 9.177 5.972 1.00 82.50 204 CYS A N 1
ATOM 1597 C CA . CYS A 1 204 ? 7.680 7.880 5.647 1.00 82.50 204 CYS A CA 1
ATOM 1598 C C . CYS A 1 204 ? 6.874 6.728 6.221 1.00 82.50 204 CYS A C 1
ATOM 1600 O O . CYS A 1 204 ? 6.438 5.849 5.473 1.00 82.50 204 CYS A O 1
ATOM 1602 N N . LYS A 1 205 ? 6.628 6.751 7.531 1.00 84.69 205 LYS A N 1
ATOM 1603 C CA . LYS A 1 205 ? 5.829 5.732 8.218 1.00 84.69 205 LYS A CA 1
ATOM 1604 C C . LYS A 1 205 ? 4.438 5.625 7.608 1.00 84.69 205 LYS A C 1
ATOM 1606 O O . LYS A 1 205 ? 3.995 4.526 7.279 1.00 84.69 205 LYS A O 1
ATOM 1611 N N . PHE A 1 206 ? 3.789 6.765 7.374 1.00 90.56 206 PHE A N 1
ATOM 1612 C CA . PHE A 1 206 ? 2.480 6.795 6.737 1.00 90.56 206 PHE A CA 1
ATOM 1613 C C . PHE A 1 206 ? 2.502 6.199 5.328 1.00 90.56 206 PHE A C 1
ATOM 1615 O O . PHE A 1 206 ? 1.683 5.340 5.030 1.00 90.56 206 PHE A O 1
ATOM 1622 N N . MET A 1 207 ? 3.444 6.597 4.471 1.00 88.88 207 MET A N 1
ATOM 1623 C CA . MET A 1 207 ? 3.542 6.073 3.107 1.00 88.88 207 MET A CA 1
ATOM 1624 C C . MET A 1 207 ? 3.755 4.561 3.067 1.00 88.88 207 MET A C 1
ATOM 1626 O O . MET A 1 207 ? 3.193 3.901 2.197 1.00 88.88 207 MET A O 1
ATOM 1630 N N . HIS A 1 208 ? 4.531 3.999 3.997 1.00 83.75 208 HIS A N 1
ATOM 1631 C CA . HIS A 1 208 ? 4.706 2.550 4.096 1.00 83.75 208 HIS A CA 1
ATOM 1632 C C . HIS A 1 208 ? 3.398 1.849 4.449 1.00 83.75 208 HIS A C 1
ATOM 1634 O O . HIS A 1 208 ? 2.989 0.935 3.731 1.00 83.75 208 HIS A O 1
ATOM 1640 N N . ARG A 1 209 ? 2.715 2.318 5.500 1.00 87.31 209 ARG A N 1
ATOM 1641 C CA . ARG A 1 209 ? 1.417 1.769 5.912 1.00 87.31 209 ARG A CA 1
ATOM 1642 C C . ARG A 1 209 ? 0.355 1.931 4.838 1.00 87.31 209 ARG A C 1
ATOM 1644 O O . ARG A 1 209 ? -0.398 1.004 4.576 1.00 87.31 209 ARG A O 1
ATOM 1651 N N . TRP A 1 210 ? 0.329 3.076 4.171 1.00 93.69 210 TRP A N 1
ATOM 1652 C CA . TRP A 1 210 ? -0.627 3.355 3.111 1.00 93.69 210 TRP A CA 1
ATOM 1653 C C . TRP A 1 210 ? -0.369 2.523 1.852 1.00 93.69 210 TRP A C 1
ATOM 1655 O O . TRP A 1 210 ? -1.311 2.017 1.246 1.00 93.69 210 TRP A O 1
ATOM 1665 N N . ALA A 1 211 ? 0.900 2.315 1.485 1.00 89.38 211 ALA A N 1
ATOM 1666 C CA . ALA A 1 211 ? 1.263 1.420 0.391 1.00 89.38 211 ALA A CA 1
ATOM 1667 C C . ALA A 1 211 ? 0.844 -0.036 0.666 1.00 89.38 211 ALA A C 1
ATOM 1669 O O . ALA A 1 211 ? 0.515 -0.760 -0.271 1.00 89.38 211 ALA A O 1
ATOM 1670 N N . GLU A 1 212 ? 0.859 -0.464 1.930 1.00 87.50 212 GLU A N 1
ATOM 1671 C CA . GLU A 1 212 ? 0.346 -1.769 2.355 1.00 87.50 212 GLU A CA 1
ATOM 1672 C C . GLU A 1 212 ? -1.178 -1.848 2.175 1.00 87.50 212 GLU A C 1
ATOM 1674 O O . GLU A 1 212 ? -1.653 -2.767 1.509 1.00 87.50 212 GLU A O 1
ATOM 1679 N N . VAL A 1 213 ? -1.925 -0.831 2.631 1.00 91.69 213 VAL A N 1
ATOM 1680 C CA . VAL A 1 213 ? -3.392 -0.750 2.471 1.00 91.69 213 VAL A CA 1
ATOM 1681 C C . VAL A 1 213 ? -3.802 -0.899 1.003 1.00 91.69 213 VAL A C 1
ATOM 1683 O O . VAL A 1 213 ? -4.620 -1.756 0.670 1.00 91.69 213 VAL A O 1
ATOM 1686 N N . ILE A 1 214 ? -3.230 -0.095 0.100 1.00 93.19 214 ILE A N 1
ATOM 1687 C CA . ILE A 1 214 ? -3.610 -0.114 -1.325 1.00 93.19 214 ILE A CA 1
ATOM 1688 C C . ILE A 1 214 ? -3.189 -1.410 -2.038 1.00 93.19 214 ILE A C 1
ATOM 1690 O O . ILE A 1 214 ? -3.860 -1.828 -2.986 1.00 93.19 214 ILE A O 1
ATOM 1694 N N . ALA A 1 215 ? -2.108 -2.059 -1.592 1.00 86.88 215 ALA A N 1
ATOM 1695 C CA . ALA A 1 215 ? -1.651 -3.332 -2.144 1.00 86.88 215 ALA A CA 1
ATOM 1696 C C . ALA A 1 215 ? -2.525 -4.501 -1.667 1.00 86.88 215 ALA A C 1
ATOM 1698 O O . ALA A 1 215 ? -2.880 -5.373 -2.465 1.00 86.88 215 ALA A O 1
ATOM 1699 N N . LEU A 1 216 ? -2.917 -4.503 -0.388 1.00 87.88 216 LEU A N 1
ATOM 1700 C CA . LEU A 1 216 ? -3.879 -5.458 0.161 1.00 87.88 216 LEU A CA 1
ATOM 1701 C C . LEU A 1 216 ? -5.234 -5.309 -0.526 1.00 87.88 216 LEU A C 1
ATOM 1703 O O . LEU A 1 216 ? -5.798 -6.305 -0.969 1.00 87.88 216 LEU A O 1
ATOM 1707 N N . LEU A 1 217 ? -5.710 -4.074 -0.699 1.00 89.38 217 LEU A N 1
ATOM 1708 C CA . LEU A 1 217 ? -6.944 -3.796 -1.428 1.00 89.38 217 LEU A CA 1
ATOM 1709 C C . LEU A 1 217 ? -6.874 -4.323 -2.867 1.00 89.38 217 LEU A C 1
ATOM 1711 O O . LEU A 1 217 ? -7.780 -5.024 -3.303 1.00 89.38 217 LEU A O 1
ATOM 1715 N N . GLY A 1 218 ? -5.773 -4.060 -3.581 1.00 87.19 218 GLY A N 1
ATOM 1716 C CA . GLY A 1 218 ? -5.550 -4.599 -4.927 1.00 87.19 218 GLY A CA 1
ATOM 1717 C C . GLY A 1 218 ? -5.542 -6.127 -4.964 1.00 87.19 218 GLY A C 1
ATOM 1718 O O . GLY A 1 218 ? -6.135 -6.720 -5.859 1.00 87.19 218 GLY A O 1
ATOM 1719 N N . SER A 1 219 ? -4.936 -6.767 -3.962 1.00 84.44 219 SER A N 1
ATOM 1720 C CA . SER A 1 219 ? -4.913 -8.230 -3.849 1.00 84.44 219 SER A CA 1
ATOM 1721 C C . SER A 1 219 ? -6.317 -8.802 -3.649 1.00 84.44 219 SER A C 1
ATOM 1723 O O . SER A 1 219 ? -6.673 -9.763 -4.321 1.00 84.44 219 SER A O 1
ATOM 1725 N N . GLN A 1 220 ? -7.134 -8.182 -2.792 1.00 84.19 220 GLN A N 1
ATOM 1726 C CA . GLN A 1 220 ? -8.527 -8.585 -2.568 1.00 84.19 220 GLN A CA 1
ATOM 1727 C C . GLN A 1 220 ? -9.384 -8.438 -3.835 1.00 84.19 220 GLN A C 1
ATOM 1729 O O . GLN A 1 220 ? -10.158 -9.332 -4.159 1.00 84.19 220 GLN A O 1
ATOM 1734 N N . VAL A 1 221 ? -9.204 -7.350 -4.594 1.00 83.88 221 VAL A N 1
ATOM 1735 C CA . VAL A 1 221 ? -9.911 -7.144 -5.873 1.00 83.88 221 VAL A CA 1
ATOM 1736 C C . VAL A 1 221 ? -9.552 -8.223 -6.895 1.00 83.88 221 VAL A C 1
ATOM 1738 O O . VAL A 1 221 ? -10.422 -8.704 -7.612 1.00 83.88 221 VAL A O 1
ATOM 1741 N N . VAL A 1 222 ? -8.275 -8.611 -6.965 1.00 83.75 222 VAL A N 1
ATOM 1742 C CA . VAL A 1 222 ? -7.820 -9.679 -7.867 1.00 83.75 222 VAL A CA 1
ATOM 1743 C C . VAL A 1 222 ? -8.330 -11.050 -7.413 1.00 83.75 222 VAL A C 1
ATOM 1745 O O . VAL A 1 222 ? -8.711 -11.853 -8.261 1.00 83.75 222 VAL A O 1
ATOM 1748 N N . GLU A 1 223 ? -8.356 -11.326 -6.102 1.00 84.31 223 GLU A N 1
ATOM 1749 C CA . GLU A 1 223 ? -8.902 -12.577 -5.547 1.00 84.31 223 GLU A CA 1
ATOM 1750 C C . GLU A 1 223 ? -10.412 -12.729 -5.829 1.00 84.31 223 GLU A C 1
ATOM 1752 O O . GLU A 1 223 ? -10.870 -13.853 -6.023 1.00 84.31 223 GLU A O 1
ATOM 1757 N N . ASP A 1 224 ? -11.165 -11.626 -5.902 1.00 82.94 224 ASP A N 1
ATOM 1758 C CA . ASP A 1 224 ? -12.626 -11.608 -6.085 1.00 82.94 224 ASP A CA 1
ATOM 1759 C C . ASP A 1 224 ? -13.052 -10.962 -7.423 1.00 82.94 224 ASP A C 1
ATOM 1761 O O . ASP A 1 224 ? -14.071 -10.278 -7.519 1.00 82.94 224 ASP A O 1
ATOM 1765 N N . TRP A 1 225 ? -12.247 -11.130 -8.481 1.00 84.44 225 TRP A N 1
ATOM 1766 C CA . TRP A 1 225 ? -12.455 -10.427 -9.757 1.00 84.44 225 TRP A CA 1
ATOM 1767 C C . TRP A 1 225 ? -13.830 -10.685 -10.393 1.00 84.44 225 TRP A C 1
ATOM 1769 O O . TRP A 1 225 ? -14.416 -9.766 -10.965 1.00 84.44 225 TRP A O 1
ATOM 1779 N N . GLU A 1 226 ? -14.382 -11.895 -10.254 1.00 86.25 226 GLU A N 1
ATOM 1780 C CA . GLU A 1 226 ? -15.711 -12.246 -10.781 1.00 86.25 226 GLU A CA 1
ATOM 1781 C C . GLU A 1 226 ? -16.816 -11.337 -10.212 1.00 86.25 226 GLU A C 1
ATOM 1783 O O . GLU A 1 226 ? -17.722 -10.919 -10.940 1.00 86.25 226 GLU A O 1
ATOM 1788 N N . TYR A 1 227 ? -16.721 -10.964 -8.928 1.00 83.56 227 TYR A N 1
ATOM 1789 C CA . TYR A 1 227 ? -17.645 -10.016 -8.308 1.00 83.56 227 TYR A CA 1
ATOM 1790 C C . TYR A 1 227 ? -17.555 -8.634 -8.967 1.00 83.56 227 TYR A C 1
ATOM 1792 O O . TYR A 1 227 ? -18.583 -8.036 -9.294 1.00 83.56 227 TYR A O 1
ATOM 1800 N N . PHE A 1 228 ? -16.339 -8.135 -9.204 1.00 82.69 228 PHE A N 1
ATOM 1801 C CA . PHE A 1 228 ? -16.117 -6.834 -9.842 1.00 82.69 228 PHE A CA 1
ATOM 1802 C C . PHE A 1 228 ? -16.542 -6.828 -11.311 1.00 82.69 228 PHE A C 1
ATOM 1804 O O . PHE A 1 228 ? -17.164 -5.865 -11.762 1.00 82.69 228 PHE A O 1
ATOM 1811 N N . GLU A 1 229 ? -16.279 -7.906 -12.046 1.00 83.94 229 GLU A N 1
ATOM 1812 C CA . GLU A 1 229 ? -16.725 -8.064 -13.429 1.00 83.94 229 GLU A CA 1
ATOM 1813 C C . GLU A 1 229 ? -18.258 -7.994 -13.525 1.00 83.94 229 GLU A C 1
ATOM 1815 O O . GLU A 1 229 ? -18.799 -7.265 -14.361 1.00 83.94 229 GLU A O 1
ATOM 1820 N N . GLY A 1 230 ? -18.968 -8.641 -12.592 1.00 84.56 230 GLY A N 1
ATOM 1821 C CA . GLY A 1 230 ? -20.429 -8.588 -12.498 1.00 84.56 230 GLY A CA 1
ATOM 1822 C C . GLY A 1 230 ? -21.010 -7.193 -12.217 1.00 84.56 230 GLY A C 1
ATOM 1823 O O . GLY A 1 230 ? -22.179 -6.944 -12.520 1.00 84.56 230 GLY A O 1
ATOM 1824 N N . LYS A 1 231 ? -20.217 -6.260 -11.673 1.00 83.25 231 LYS A N 1
ATOM 1825 C CA . LYS A 1 231 ? -20.608 -4.855 -11.431 1.00 83.25 231 LYS A CA 1
ATOM 1826 C C . LYS A 1 231 ? -20.378 -3.945 -12.646 1.00 83.25 231 LYS A C 1
ATOM 1828 O O . LYS A 1 231 ? -20.840 -2.802 -12.650 1.00 83.25 231 LYS A O 1
ATOM 1833 N N . GLY A 1 232 ? -19.716 -4.438 -13.693 1.00 85.19 232 GLY A N 1
ATOM 1834 C CA . GLY A 1 232 ? -19.619 -3.770 -14.988 1.00 85.19 232 GLY A CA 1
ATOM 1835 C C . GLY A 1 232 ? -18.754 -2.493 -14.995 1.00 85.19 232 GLY A C 1
ATOM 1836 O O . GLY A 1 232 ? -17.757 -2.404 -14.276 1.00 85.19 232 GLY A O 1
ATOM 1837 N N . PRO A 1 233 ? -19.094 -1.479 -15.821 1.00 85.12 233 PRO A N 1
ATOM 1838 C CA . PRO A 1 233 ? -18.224 -0.323 -16.076 1.00 85.12 233 PRO A C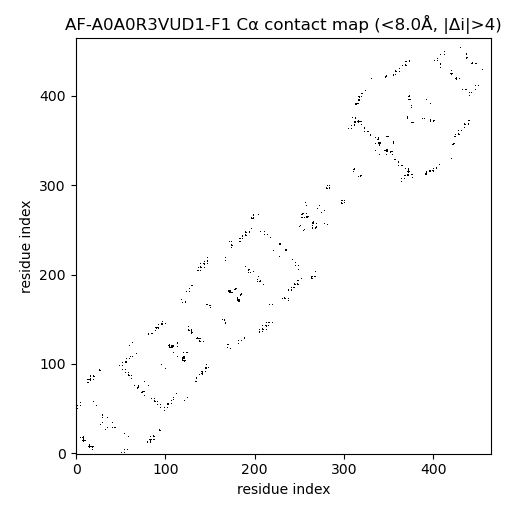A 1
ATOM 1839 C C . PRO A 1 233 ? -17.846 0.505 -14.840 1.00 85.12 233 PRO A C 1
ATOM 1841 O O . PRO A 1 233 ? -16.751 1.066 -14.786 1.00 85.12 233 PRO A O 1
ATOM 1844 N N . VAL A 1 234 ? -18.728 0.581 -13.839 1.00 81.94 234 VAL A N 1
ATOM 1845 C CA . VAL A 1 234 ? -18.473 1.350 -12.610 1.00 81.94 234 VAL A CA 1
ATOM 1846 C C . VAL A 1 234 ? -17.351 0.708 -11.790 1.00 81.94 234 VAL A C 1
ATOM 1848 O O . VAL A 1 234 ? -16.478 1.408 -11.277 1.00 81.94 234 VAL A O 1
ATOM 1851 N N . ALA A 1 235 ? -17.307 -0.625 -11.737 1.00 83.12 235 ALA A N 1
ATOM 1852 C CA . ALA A 1 235 ? -16.224 -1.351 -11.085 1.00 83.12 235 ALA A CA 1
ATOM 1853 C C . ALA A 1 235 ? -14.893 -1.219 -11.826 1.00 83.12 235 ALA A C 1
ATOM 1855 O O . ALA A 1 235 ? -13.864 -1.042 -11.180 1.00 83.12 235 ALA A O 1
ATOM 1856 N N . LEU A 1 236 ? -14.907 -1.205 -13.163 1.00 84.19 236 LEU A N 1
ATOM 1857 C CA . LEU A 1 236 ? -13.699 -0.945 -13.954 1.00 84.19 236 LEU A CA 1
ATOM 1858 C C . LEU A 1 236 ? -13.121 0.448 -13.678 1.00 84.19 236 LEU A C 1
ATOM 1860 O O . LEU A 1 236 ? -11.909 0.593 -13.549 1.00 84.19 236 LEU A O 1
ATOM 1864 N N . LYS A 1 237 ? -13.975 1.468 -13.532 1.00 85.88 237 LYS A N 1
ATOM 1865 C CA . LYS A 1 237 ? -13.538 2.822 -13.162 1.00 85.88 237 LYS A CA 1
ATOM 1866 C C . LYS A 1 237 ? -12.938 2.865 -11.753 1.00 85.88 237 LYS A C 1
ATOM 1868 O O . LYS A 1 237 ? -11.895 3.482 -11.550 1.00 85.88 237 LYS A O 1
ATOM 1873 N N . ALA A 1 238 ? -13.569 2.201 -10.786 1.00 84.75 238 ALA A N 1
ATOM 1874 C CA . ALA A 1 238 ? -13.032 2.097 -9.431 1.00 84.75 238 ALA A CA 1
ATOM 1875 C C . ALA A 1 238 ? -11.688 1.345 -9.407 1.00 84.75 238 ALA A C 1
ATOM 1877 O O . ALA A 1 238 ? -10.751 1.753 -8.718 1.00 84.75 238 ALA A O 1
ATOM 1878 N N . PHE A 1 239 ? -11.564 0.286 -10.208 1.00 87.38 239 PHE A N 1
ATOM 1879 C CA . PHE A 1 239 ? -10.316 -0.448 -10.376 1.00 87.38 239 PHE A CA 1
ATOM 1880 C C . PHE A 1 239 ? -9.219 0.417 -11.008 1.00 87.38 239 PHE A C 1
ATOM 1882 O O . PHE A 1 239 ? -8.094 0.413 -10.517 1.00 87.38 239 PHE A O 1
ATOM 1889 N N . ASP A 1 240 ? -9.539 1.225 -12.022 1.00 89.38 240 ASP A N 1
ATOM 1890 C CA . ASP A 1 240 ? -8.592 2.181 -12.608 1.00 89.38 240 ASP A CA 1
ATOM 1891 C C . ASP A 1 240 ? -8.060 3.173 -11.560 1.00 89.38 240 ASP A C 1
ATOM 1893 O O . ASP A 1 240 ? -6.854 3.405 -11.469 1.00 89.38 240 ASP A O 1
ATOM 1897 N N . PHE A 1 241 ? -8.924 3.689 -10.681 1.00 91.62 241 PHE A N 1
ATOM 1898 C CA . PHE A 1 241 ? -8.493 4.559 -9.581 1.00 91.62 241 PHE A CA 1
ATOM 1899 C C . PHE A 1 241 ? -7.558 3.841 -8.599 1.00 91.62 241 PHE A C 1
ATOM 1901 O O . PHE A 1 241 ? -6.572 4.432 -8.149 1.00 91.62 241 PHE A O 1
ATOM 1908 N N . LEU A 1 242 ? -7.803 2.560 -8.313 1.00 91.50 242 LEU A N 1
ATOM 1909 C CA . LEU A 1 242 ? -6.911 1.750 -7.483 1.00 91.50 242 LEU A CA 1
ATOM 1910 C C . LEU A 1 242 ? -5.558 1.474 -8.156 1.00 91.50 242 LEU A C 1
ATOM 1912 O O . LEU A 1 242 ? -4.518 1.491 -7.490 1.00 91.50 242 LEU A O 1
ATOM 1916 N N . VAL A 1 243 ? -5.553 1.236 -9.470 1.00 90.62 243 VAL A N 1
ATOM 1917 C CA . VAL A 1 243 ? -4.326 1.065 -10.261 1.00 90.62 243 VAL A CA 1
ATOM 1918 C C . VAL A 1 243 ? -3.516 2.359 -10.253 1.00 90.62 243 VAL A C 1
ATOM 1920 O O . VAL A 1 243 ? -2.315 2.321 -9.984 1.00 90.62 243 VAL A O 1
ATOM 1923 N N . GLN A 1 244 ? -4.159 3.513 -10.452 1.00 92.88 244 GLN A N 1
ATOM 1924 C CA . GLN A 1 244 ? -3.504 4.818 -10.347 1.00 92.88 244 GLN A CA 1
ATOM 1925 C C . GLN A 1 244 ? -2.913 5.049 -8.947 1.00 92.88 244 GLN A C 1
ATOM 1927 O O . GLN A 1 244 ? -1.765 5.476 -8.831 1.00 92.88 244 GLN A O 1
ATOM 1932 N N . ALA A 1 245 ? -3.653 4.728 -7.880 1.00 93.06 245 ALA A N 1
ATOM 1933 C CA . ALA A 1 245 ? -3.163 4.819 -6.503 1.00 93.06 245 ALA A CA 1
ATOM 1934 C C . ALA A 1 245 ? -1.894 3.971 -6.281 1.00 93.06 245 ALA A C 1
ATOM 1936 O O . ALA A 1 245 ? -0.897 4.465 -5.749 1.00 93.06 245 ALA A O 1
ATOM 1937 N N . ASN A 1 246 ? -1.896 2.722 -6.757 1.00 89.88 246 ASN A N 1
ATOM 1938 C CA . ASN A 1 246 ? -0.725 1.843 -6.709 1.00 89.88 246 ASN A CA 1
ATOM 1939 C C . ASN A 1 246 ? 0.441 2.365 -7.563 1.00 89.88 246 ASN A C 1
ATOM 1941 O O . ASN A 1 246 ? 1.599 2.238 -7.159 1.00 89.88 246 ASN A O 1
ATOM 1945 N N . ALA A 1 247 ? 0.162 2.989 -8.710 1.00 88.69 247 ALA A N 1
ATOM 1946 C CA . ALA A 1 247 ? 1.186 3.588 -9.561 1.00 88.69 247 ALA A CA 1
ATOM 1947 C C . ALA A 1 247 ? 1.912 4.748 -8.859 1.00 88.69 247 ALA A C 1
ATOM 1949 O O . ALA A 1 247 ? 3.139 4.812 -8.927 1.00 88.69 247 ALA A O 1
ATOM 1950 N N . PHE A 1 248 ? 1.194 5.604 -8.118 1.00 89.50 248 PHE A N 1
ATOM 1951 C CA . PHE A 1 248 ? 1.818 6.649 -7.293 1.00 89.50 248 PHE A CA 1
ATOM 1952 C C . PHE A 1 248 ? 2.779 6.056 -6.257 1.00 89.50 248 PHE A C 1
ATOM 1954 O O . PHE A 1 248 ? 3.919 6.504 -6.144 1.00 89.50 248 PHE A O 1
ATOM 1961 N N . ALA A 1 249 ? 2.362 4.997 -5.559 1.00 85.88 249 ALA A N 1
ATOM 1962 C CA . ALA A 1 249 ? 3.218 4.319 -4.589 1.00 85.88 249 ALA A CA 1
ATOM 1963 C C . ALA A 1 249 ? 4.443 3.657 -5.237 1.00 85.88 249 ALA A C 1
ATOM 1965 O O . ALA A 1 249 ? 5.535 3.672 -4.671 1.00 85.88 249 ALA A O 1
ATOM 1966 N N . ALA A 1 250 ? 4.277 3.054 -6.417 1.00 79.75 250 ALA A N 1
ATOM 1967 C CA . ALA A 1 250 ? 5.353 2.382 -7.140 1.00 79.75 250 ALA A CA 1
ATOM 1968 C C . ALA A 1 250 ? 6.385 3.362 -7.724 1.00 79.75 250 ALA A C 1
ATOM 1970 O O . ALA A 1 250 ? 7.570 3.032 -7.765 1.00 79.75 250 ALA A O 1
ATOM 1971 N N . ALA A 1 251 ? 5.943 4.547 -8.155 1.00 79.75 251 ALA A N 1
ATOM 1972 C CA . ALA A 1 251 ? 6.787 5.585 -8.743 1.00 79.75 251 ALA A CA 1
ATOM 1973 C C . ALA A 1 251 ? 7.530 6.446 -7.704 1.00 79.75 251 ALA A C 1
ATOM 1975 O O . ALA A 1 251 ? 8.426 7.205 -8.074 1.00 79.75 251 ALA A O 1
ATOM 1976 N N . HIS A 1 252 ? 7.172 6.347 -6.420 1.00 79.19 252 HIS A N 1
ATOM 1977 C CA . HIS A 1 252 ? 7.708 7.226 -5.386 1.00 79.19 252 HIS A CA 1
ATOM 1978 C C . HIS A 1 252 ? 9.229 7.044 -5.153 1.00 79.19 252 HIS A C 1
ATOM 1980 O O . HIS A 1 252 ? 9.694 5.901 -5.039 1.00 79.19 252 HIS A O 1
ATOM 1986 N N . P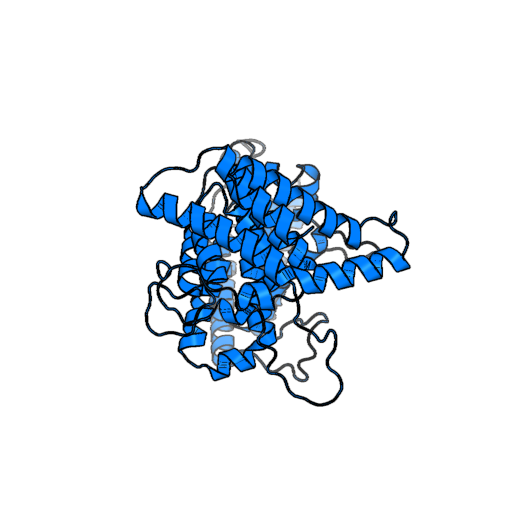RO A 1 253 ? 10.013 8.135 -4.985 1.00 66.69 253 PRO A N 1
ATOM 1987 C CA . PRO A 1 253 ? 11.467 8.063 -4.817 1.00 66.69 253 PRO A CA 1
ATOM 1988 C C . PRO A 1 253 ? 11.950 7.248 -3.620 1.00 66.69 253 PRO A C 1
ATOM 1990 O O . PRO A 1 253 ? 13.008 6.632 -3.703 1.00 66.69 253 PRO A O 1
ATOM 1993 N N . SER A 1 254 ? 11.158 7.143 -2.547 1.00 62.16 254 SER A N 1
ATOM 1994 C CA . SER A 1 254 ? 11.491 6.275 -1.401 1.00 62.16 254 SER A CA 1
ATOM 1995 C C . SER A 1 254 ? 11.642 4.792 -1.765 1.00 62.16 254 SER A C 1
ATOM 1997 O O . SER A 1 254 ? 12.158 4.006 -0.974 1.00 62.16 254 SER A O 1
ATOM 1999 N N . ARG A 1 255 ? 11.209 4.395 -2.969 1.00 54.41 255 ARG A N 1
ATOM 2000 C CA . ARG A 1 255 ? 11.351 3.041 -3.513 1.00 54.41 255 ARG A CA 1
ATOM 2001 C C . ARG A 1 255 ? 12.380 2.926 -4.642 1.00 54.41 255 ARG A C 1
ATOM 2003 O O . ARG A 1 255 ? 12.562 1.806 -5.139 1.00 54.41 255 ARG A O 1
ATOM 2010 N N . LEU A 1 256 ? 13.028 4.030 -5.031 1.00 50.94 256 LEU A N 1
ATOM 2011 C CA . LEU A 1 256 ? 14.060 4.104 -6.070 1.00 50.94 256 LEU A CA 1
ATOM 2012 C C . LEU A 1 256 ? 15.468 3.877 -5.482 1.00 50.94 256 LEU A C 1
ATOM 2014 O O . LEU A 1 256 ? 15.653 3.874 -4.272 1.00 50.94 256 LEU A O 1
ATOM 2018 N N . SER A 1 257 ? 16.426 3.563 -6.356 1.00 45.38 257 SER A N 1
ATOM 2019 C CA . SER A 1 257 ? 17.817 3.153 -6.083 1.00 45.38 257 SER A CA 1
ATOM 2020 C C . SER A 1 257 ? 18.627 4.116 -5.196 1.00 45.38 257 SER A C 1
ATOM 2022 O O . SER A 1 257 ? 18.376 5.315 -5.220 1.00 45.38 257 SER A O 1
ATOM 2024 N N . PHE A 1 258 ? 19.667 3.600 -4.517 1.00 42.91 258 PHE A N 1
ATOM 2025 C CA . PHE A 1 258 ? 20.596 4.340 -3.641 1.00 42.91 258 PHE A CA 1
ATOM 2026 C C . PHE A 1 258 ? 21.128 5.587 -4.345 1.00 42.91 258 PHE A C 1
ATOM 2028 O O . PHE A 1 258 ? 21.849 5.442 -5.333 1.00 42.91 258 PHE A O 1
ATOM 2035 N N . PRO A 1 259 ? 20.858 6.801 -3.880 1.00 44.88 259 PRO A N 1
ATOM 2036 C CA . PRO A 1 259 ? 21.499 7.958 -4.455 1.00 44.88 259 PRO A CA 1
ATOM 2037 C C . PRO A 1 259 ? 22.887 8.166 -3.856 1.00 44.88 259 PRO A C 1
ATOM 2039 O O . PRO A 1 259 ? 23.255 7.629 -2.810 1.00 44.88 259 PRO A O 1
ATOM 2042 N N . THR A 1 260 ? 23.680 8.972 -4.546 1.00 44.88 260 THR A N 1
ATOM 2043 C CA . THR A 1 260 ? 24.865 9.598 -3.966 1.00 44.88 260 THR A CA 1
ATOM 2044 C C . THR A 1 260 ? 24.465 10.418 -2.734 1.00 44.88 260 THR A C 1
ATOM 2046 O O . THR A 1 260 ? 23.345 10.916 -2.648 1.00 44.88 260 THR A O 1
ATOM 2049 N N . THR A 1 261 ? 25.379 10.562 -1.774 1.00 48.88 261 THR A N 1
ATOM 2050 C CA . THR A 1 261 ? 25.183 11.103 -0.408 1.00 48.88 261 THR A CA 1
ATOM 2051 C C . THR A 1 261 ? 24.584 12.519 -0.297 1.00 48.88 261 THR A C 1
ATOM 2053 O O . THR A 1 261 ? 24.459 13.031 0.809 1.00 48.88 261 THR A O 1
ATOM 2056 N N . THR A 1 262 ? 24.229 13.167 -1.406 1.00 49.62 262 THR A N 1
ATOM 2057 C CA . THR A 1 262 ? 23.724 14.546 -1.495 1.00 49.62 262 THR A CA 1
ATOM 2058 C C . THR A 1 262 ? 22.331 14.671 -2.125 1.00 49.62 262 THR A C 1
ATOM 2060 O O . THR A 1 262 ? 21.839 15.787 -2.266 1.00 49.62 262 THR A O 1
ATOM 2063 N N . ASP A 1 263 ? 21.685 13.570 -2.515 1.00 54.31 263 ASP A N 1
ATOM 2064 C CA . ASP A 1 263 ? 20.345 13.600 -3.117 1.00 54.31 263 ASP A CA 1
ATOM 2065 C C . ASP A 1 263 ? 19.245 13.630 -2.040 1.00 54.31 263 ASP A C 1
ATOM 2067 O O . ASP A 1 263 ? 19.363 12.971 -1.005 1.00 54.31 263 ASP A O 1
ATOM 2071 N N . TYR A 1 264 ? 18.136 14.327 -2.291 1.00 53.03 264 TYR A N 1
ATOM 2072 C CA . TYR A 1 264 ? 16.970 14.341 -1.393 1.00 53.03 264 TYR A CA 1
ATOM 2073 C C . TYR A 1 264 ? 16.356 12.937 -1.238 1.00 53.03 264 TYR A C 1
ATOM 2075 O O . TYR A 1 264 ? 15.773 12.610 -0.204 1.00 53.03 264 TYR A O 1
ATOM 2083 N N . VAL A 1 265 ? 16.570 12.064 -2.228 1.00 51.47 265 VAL A N 1
ATOM 2084 C CA . VAL A 1 265 ? 16.204 10.640 -2.195 1.00 51.47 265 VAL A CA 1
ATOM 2085 C C . VAL A 1 265 ? 17.043 9.847 -1.174 1.00 51.47 265 VAL A C 1
ATOM 2087 O O . VAL A 1 265 ? 16.625 8.785 -0.717 1.00 51.47 265 VAL A O 1
ATOM 2090 N N . ALA A 1 266 ? 18.215 10.349 -0.762 1.00 51.19 266 ALA A N 1
ATOM 2091 C CA . ALA A 1 266 ? 19.156 9.602 0.080 1.00 51.19 266 ALA A CA 1
ATOM 2092 C C . ALA A 1 266 ? 18.597 9.396 1.479 1.00 51.19 266 ALA A C 1
ATOM 2094 O O . ALA A 1 266 ? 18.641 8.288 2.011 1.00 51.19 266 ALA A O 1
ATOM 2095 N N . ALA A 1 267 ? 18.003 10.453 2.033 1.00 50.53 267 ALA A N 1
ATOM 2096 C CA . ALA A 1 267 ? 17.359 10.431 3.338 1.00 50.53 267 ALA A CA 1
ATOM 2097 C C . ALA A 1 267 ? 16.241 9.378 3.402 1.00 50.53 267 ALA A C 1
ATOM 2099 O O . ALA A 1 267 ? 16.151 8.635 4.377 1.00 50.53 267 ALA A O 1
ATOM 2100 N N . TRP A 1 268 ? 15.463 9.235 2.322 1.00 50.06 268 TRP A N 1
ATOM 2101 C CA . TRP A 1 268 ? 14.433 8.204 2.216 1.00 50.06 268 TRP A CA 1
ATOM 2102 C C . TRP A 1 268 ? 15.000 6.789 2.298 1.00 50.06 268 TRP A C 1
ATOM 2104 O O . TRP A 1 268 ? 14.389 5.921 2.909 1.00 50.06 268 TRP A O 1
ATOM 2114 N N . ILE A 1 269 ? 16.155 6.531 1.694 1.00 53.34 269 ILE A N 1
ATOM 2115 C CA . ILE A 1 269 ? 16.728 5.183 1.651 1.00 53.34 269 ILE A CA 1
ATOM 2116 C C . ILE A 1 269 ? 17.462 4.850 2.946 1.00 53.34 269 ILE A C 1
ATOM 2118 O O . ILE A 1 269 ? 17.287 3.748 3.461 1.00 53.34 269 ILE A O 1
ATOM 2122 N N . TYR A 1 270 ? 18.193 5.810 3.520 1.00 50.88 270 TYR A N 1
ATOM 2123 C CA . TYR A 1 270 ? 18.855 5.646 4.818 1.00 50.88 270 TYR A CA 1
ATOM 2124 C C . TYR A 1 270 ? 17.874 5.381 5.964 1.00 50.88 270 TYR A C 1
ATOM 2126 O O . TYR A 1 270 ? 18.225 4.693 6.915 1.00 50.88 270 TYR A O 1
ATOM 2134 N N . ALA A 1 271 ? 16.641 5.886 5.873 1.00 52.06 271 ALA A N 1
ATOM 2135 C CA . ALA A 1 271 ? 15.597 5.590 6.851 1.00 52.06 271 ALA A CA 1
ATOM 2136 C C . ALA A 1 271 ? 15.055 4.152 6.758 1.00 52.06 271 ALA A C 1
ATOM 2138 O O . ALA A 1 271 ? 14.463 3.665 7.717 1.00 52.06 271 ALA A O 1
ATOM 2139 N N . ASN A 1 272 ? 15.224 3.483 5.612 1.00 47.50 272 ASN A N 1
ATOM 2140 C CA . ASN A 1 272 ? 14.631 2.170 5.349 1.00 47.50 272 ASN A CA 1
ATOM 2141 C C . ASN A 1 272 ? 15.648 1.022 5.346 1.00 47.50 272 ASN A C 1
ATOM 2143 O O . ASN A 1 272 ? 15.242 -0.130 5.490 1.00 47.50 272 ASN A O 1
ATOM 2147 N N . TYR A 1 273 ? 16.941 1.310 5.171 1.00 46.97 273 TYR A N 1
ATOM 2148 C CA . TYR A 1 273 ? 17.982 0.293 5.037 1.00 46.97 273 TYR A CA 1
ATOM 2149 C C . TYR A 1 273 ? 19.326 0.774 5.591 1.00 46.97 273 TYR A C 1
ATOM 2151 O O . TYR A 1 273 ? 19.743 1.908 5.335 1.00 46.97 273 TYR A O 1
ATOM 2159 N N . GLU A 1 274 ? 20.056 -0.119 6.264 1.00 48.56 274 GLU A N 1
ATOM 2160 C CA . GLU A 1 274 ? 21.492 0.069 6.461 1.00 48.56 274 GLU A CA 1
ATOM 2161 C C . GLU A 1 274 ? 22.204 -0.017 5.097 1.00 48.56 274 GLU A C 1
ATOM 2163 O O . GLU A 1 274 ? 21.776 -0.726 4.182 1.00 48.56 274 GLU A O 1
ATOM 2168 N N . LYS A 1 275 ? 23.275 0.766 4.912 1.00 47.94 275 LYS A N 1
ATOM 2169 C CA . LYS A 1 275 ? 23.944 0.956 3.609 1.00 47.94 275 LYS A CA 1
ATOM 2170 C C . LYS A 1 275 ? 24.390 -0.361 2.956 1.00 47.94 275 LYS A C 1
ATOM 2172 O O . LYS A 1 275 ? 24.324 -0.474 1.731 1.00 47.94 275 LYS A O 1
ATOM 2177 N N . ASP A 1 276 ? 24.812 -1.323 3.769 1.00 43.78 276 ASP A N 1
ATOM 2178 C CA . ASP A 1 276 ? 25.297 -2.626 3.313 1.00 43.78 276 ASP A CA 1
ATOM 2179 C C . ASP A 1 276 ? 24.126 -3.577 2.985 1.00 43.78 276 ASP A C 1
ATOM 2181 O O . ASP A 1 276 ? 24.130 -4.207 1.925 1.00 43.78 276 ASP A O 1
ATOM 2185 N N . ASP A 1 277 ? 23.045 -3.546 3.773 1.00 49.00 277 ASP A N 1
ATOM 2186 C CA . ASP A 1 277 ? 21.803 -4.292 3.507 1.00 49.00 277 ASP A CA 1
ATOM 2187 C C . ASP A 1 277 ? 21.108 -3.842 2.214 1.00 49.00 277 ASP A C 1
ATOM 2189 O O . ASP A 1 277 ? 20.479 -4.641 1.517 1.00 49.00 277 ASP A O 1
ATOM 2193 N N . TYR A 1 278 ? 21.222 -2.559 1.855 1.00 47.94 278 TYR A N 1
ATOM 2194 C CA . TYR A 1 278 ? 20.618 -2.029 0.634 1.00 47.94 278 TYR A CA 1
ATOM 2195 C C . TYR A 1 278 ? 21.339 -2.484 -0.644 1.00 47.94 278 TYR A C 1
ATOM 2197 O O . TYR A 1 278 ? 20.710 -2.695 -1.686 1.00 47.94 278 TYR A O 1
ATOM 2205 N N . LEU A 1 279 ? 22.668 -2.625 -0.591 1.00 48.22 279 LEU A N 1
ATOM 2206 C CA . LEU A 1 279 ? 23.431 -3.124 -1.730 1.00 48.22 279 LEU A CA 1
ATOM 2207 C C . LEU A 1 279 ? 23.093 -4.598 -1.975 1.00 48.22 279 LEU A C 1
ATOM 2209 O O . LEU A 1 279 ? 22.833 -4.965 -3.117 1.00 48.22 279 LEU A O 1
ATOM 2213 N N . ASP A 1 280 ? 22.969 -5.407 -0.924 1.00 49.97 280 ASP A N 1
ATOM 2214 C CA . ASP A 1 280 ? 22.488 -6.794 -1.016 1.00 49.97 280 ASP A CA 1
ATOM 2215 C C . ASP A 1 280 ? 21.009 -6.882 -1.443 1.00 49.97 280 ASP A C 1
ATOM 2217 O O . ASP A 1 280 ? 20.611 -7.775 -2.198 1.00 49.97 280 ASP A O 1
ATOM 2221 N N . PHE A 1 281 ? 20.190 -5.905 -1.046 1.00 46.91 281 PHE A N 1
ATOM 2222 C CA . PHE A 1 281 ? 18.807 -5.736 -1.497 1.00 46.91 281 PHE A CA 1
ATOM 2223 C C . PHE A 1 281 ? 18.674 -5.390 -2.985 1.00 46.91 281 PHE A C 1
ATOM 2225 O O . PHE A 1 281 ? 17.725 -5.841 -3.630 1.00 46.91 281 PHE A O 1
ATOM 2232 N N . LEU A 1 282 ? 19.605 -4.615 -3.548 1.00 46.78 282 LEU A N 1
ATOM 2233 C CA . LEU A 1 282 ? 19.623 -4.279 -4.974 1.00 46.78 282 LEU A CA 1
ATOM 2234 C C . LEU A 1 282 ? 20.345 -5.313 -5.840 1.00 46.78 282 LEU A C 1
ATOM 2236 O O . LEU A 1 282 ? 19.936 -5.542 -6.976 1.00 46.78 282 LEU A O 1
ATOM 2240 N N . THR A 1 283 ? 21.439 -5.885 -5.340 1.00 47.66 283 THR A N 1
ATOM 2241 C CA . THR A 1 283 ? 22.429 -6.601 -6.155 1.00 47.66 283 THR A CA 1
ATOM 2242 C C . THR A 1 283 ? 22.428 -8.106 -5.957 1.00 47.66 283 THR A C 1
ATOM 2244 O O . THR A 1 283 ? 23.360 -8.729 -6.459 1.00 47.66 283 THR A O 1
ATOM 2247 N N . SER A 1 284 ? 21.420 -8.699 -5.287 1.00 42.28 284 SER A N 1
ATOM 2248 C CA . SER A 1 284 ? 21.302 -10.162 -5.167 1.00 42.28 284 SER A CA 1
ATOM 2249 C C . SER A 1 284 ? 21.453 -10.811 -6.546 1.00 42.28 284 SER A C 1
ATOM 2251 O O . SER A 1 284 ? 20.571 -10.816 -7.410 1.00 42.28 284 SER A O 1
ATOM 2253 N N . LYS A 1 285 ? 22.687 -11.254 -6.790 1.00 39.28 285 LYS A N 1
ATOM 2254 C CA . LYS A 1 285 ? 23.152 -11.744 -8.071 1.00 39.28 285 LYS A CA 1
ATOM 2255 C C . LYS A 1 285 ? 22.404 -13.029 -8.326 1.00 39.28 285 LYS A C 1
ATOM 2257 O O . LYS A 1 285 ? 22.364 -13.916 -7.480 1.00 39.28 285 LYS A O 1
ATOM 2262 N N . SER A 1 286 ? 21.880 -13.134 -9.538 1.00 40.66 286 SER A N 1
ATOM 2263 C CA . SER A 1 286 ? 21.447 -14.381 -10.142 1.00 40.66 286 SER A CA 1
ATOM 2264 C C . SER A 1 286 ? 22.486 -15.484 -9.905 1.00 40.66 286 SER A C 1
ATOM 2266 O O . SER A 1 286 ? 23.504 -15.559 -10.592 1.00 40.66 286 SER A O 1
ATOM 2268 N N . SER A 1 287 ? 22.228 -16.346 -8.932 1.00 32.47 287 SER A N 1
ATOM 2269 C CA . SER A 1 287 ? 22.946 -17.593 -8.731 1.00 32.47 287 SER A CA 1
ATOM 2270 C C . SER A 1 287 ? 21.974 -18.592 -8.130 1.00 32.47 287 SER A C 1
ATOM 2272 O O . SER A 1 287 ? 21.682 -18.595 -6.940 1.00 32.47 287 SER A O 1
ATOM 2274 N N . ILE A 1 288 ? 21.458 -19.451 -9.000 1.00 39.06 288 ILE A N 1
ATOM 2275 C CA . ILE A 1 288 ? 20.829 -20.714 -8.635 1.00 39.06 288 ILE A CA 1
ATOM 2276 C C . ILE A 1 288 ? 21.842 -21.498 -7.780 1.00 39.06 288 ILE A C 1
ATOM 2278 O O . ILE A 1 288 ? 22.863 -21.903 -8.325 1.00 39.06 288 ILE A O 1
ATOM 2282 N N . CYS A 1 289 ? 21.545 -21.655 -6.479 1.00 26.89 289 CYS A N 1
ATOM 2283 C CA . CYS A 1 289 ? 22.150 -22.503 -5.417 1.00 26.89 289 CYS A CA 1
ATOM 2284 C C . CYS A 1 289 ? 22.312 -21.626 -4.155 1.00 26.89 289 CYS A C 1
ATOM 2286 O O . CYS A 1 289 ? 23.064 -20.668 -4.198 1.00 26.89 289 CYS A O 1
ATOM 2288 N N . VAL A 1 290 ? 21.661 -21.842 -3.006 1.00 29.14 290 VAL A N 1
ATOM 2289 C CA . VAL A 1 290 ? 21.494 -23.069 -2.208 1.00 29.14 290 VAL A CA 1
ATOM 2290 C C . VAL A 1 290 ? 20.247 -22.927 -1.311 1.00 29.14 290 VAL A C 1
ATOM 2292 O O . VAL A 1 290 ? 19.890 -21.842 -0.870 1.00 29.14 290 VAL A O 1
ATOM 2295 N N . ARG A 1 291 ? 19.565 -24.052 -1.058 1.00 36.91 291 ARG A N 1
ATOM 2296 C CA . ARG A 1 291 ? 18.349 -24.177 -0.238 1.00 36.91 291 ARG A CA 1
ATOM 2297 C C . ARG A 1 291 ? 18.570 -23.782 1.232 1.00 36.91 291 ARG A C 1
ATOM 2299 O O . ARG A 1 291 ? 19.596 -24.121 1.806 1.00 36.91 291 ARG A O 1
ATOM 2306 N N . HIS A 1 292 ? 17.494 -23.252 1.824 1.00 29.14 292 HIS A N 1
ATOM 2307 C CA . HIS A 1 292 ? 17.245 -23.009 3.255 1.00 29.14 292 HIS A CA 1
ATOM 2308 C C . HIS A 1 292 ? 17.792 -21.713 3.857 1.00 29.14 292 HIS A C 1
ATOM 2310 O O . HIS A 1 292 ? 18.614 -21.755 4.758 1.00 29.14 292 HIS A O 1
ATOM 2316 N N . LEU A 1 293 ? 17.253 -20.582 3.392 1.00 32.25 293 LEU A N 1
ATOM 2317 C CA . LEU A 1 293 ? 16.790 -19.410 4.164 1.00 32.25 293 LEU A CA 1
ATOM 2318 C C . LEU A 1 293 ? 16.625 -18.283 3.137 1.00 32.25 293 LEU A C 1
ATOM 2320 O O . LEU A 1 293 ? 17.572 -17.561 2.857 1.00 32.25 293 LEU A O 1
ATOM 2324 N N . ALA A 1 294 ? 15.455 -18.198 2.497 1.00 32.03 294 ALA A N 1
ATOM 2325 C CA . ALA A 1 294 ? 15.185 -17.119 1.550 1.00 32.03 294 ALA A CA 1
ATOM 2326 C C . ALA A 1 294 ? 15.212 -15.791 2.318 1.00 32.03 294 ALA A C 1
ATOM 2328 O O . ALA A 1 294 ? 14.341 -15.540 3.154 1.00 32.03 294 ALA A O 1
ATOM 2329 N N . SER A 1 295 ? 16.238 -14.977 2.079 1.00 37.12 295 SER A N 1
ATOM 2330 C CA . SER A 1 295 ? 16.273 -13.604 2.561 1.00 37.12 295 SER A CA 1
ATOM 2331 C C . SER A 1 295 ? 15.170 -12.797 1.854 1.00 37.12 295 SER A C 1
ATOM 2333 O O . SER A 1 295 ? 14.828 -13.091 0.704 1.00 37.12 295 SER A O 1
ATOM 2335 N N . PRO A 1 296 ? 14.627 -11.735 2.476 1.00 40.91 296 PRO A N 1
ATOM 2336 C CA . PRO A 1 296 ? 13.616 -10.865 1.858 1.00 40.91 296 PRO A CA 1
ATOM 2337 C C . PRO A 1 296 ? 14.045 -10.256 0.504 1.00 40.91 296 PRO A C 1
ATOM 2339 O O . PRO A 1 296 ? 13.202 -9.808 -0.280 1.00 40.91 296 PRO A O 1
ATOM 2342 N N . THR A 1 297 ? 15.351 -10.246 0.218 1.00 41.72 297 THR A N 1
ATOM 2343 C CA . THR A 1 297 ? 16.001 -9.596 -0.926 1.00 41.72 297 THR A CA 1
ATOM 2344 C C . THR A 1 297 ? 15.883 -10.378 -2.245 1.00 41.72 297 THR A C 1
ATOM 2346 O O . THR A 1 297 ? 15.625 -9.761 -3.280 1.00 41.72 297 THR A O 1
ATOM 2349 N N . GLU A 1 298 ? 15.954 -11.717 -2.238 1.00 43.44 298 GLU A N 1
ATOM 2350 C CA . GLU A 1 298 ? 15.770 -12.548 -3.450 1.00 43.44 298 GLU A CA 1
ATOM 2351 C C . GLU A 1 298 ? 14.339 -12.450 -4.011 1.00 43.44 298 GLU A C 1
ATOM 2353 O O . GLU A 1 298 ? 14.107 -12.509 -5.223 1.00 43.44 298 GLU A O 1
ATOM 2358 N N . THR A 1 299 ? 13.363 -12.218 -3.134 1.00 51.59 299 THR A N 1
ATOM 2359 C CA . THR A 1 299 ? 11.944 -12.103 -3.482 1.00 51.59 299 THR A CA 1
ATOM 2360 C C . THR A 1 299 ? 11.629 -10.883 -4.353 1.00 51.59 299 THR A C 1
ATOM 2362 O O . THR A 1 299 ? 10.770 -10.973 -5.229 1.00 51.59 299 THR A O 1
ATOM 2365 N N . ARG A 1 300 ? 12.313 -9.739 -4.183 1.00 53.69 300 ARG A N 1
ATOM 2366 C CA . ARG A 1 300 ? 11.924 -8.486 -4.865 1.00 53.69 300 ARG A CA 1
ATOM 2367 C C . ARG A 1 300 ? 12.377 -8.424 -6.322 1.00 53.69 300 ARG A C 1
ATOM 2369 O O . ARG A 1 300 ? 11.572 -8.057 -7.178 1.00 53.69 300 ARG A O 1
ATOM 2376 N N . SER A 1 301 ? 13.627 -8.772 -6.623 1.00 58.31 301 SER A N 1
ATOM 2377 C CA . SER A 1 301 ? 14.130 -8.812 -8.008 1.00 58.31 301 SER A CA 1
ATOM 2378 C C . SER A 1 301 ? 13.390 -9.864 -8.833 1.00 58.31 301 SER A C 1
ATOM 2380 O O . SER A 1 301 ? 13.037 -9.611 -9.984 1.00 58.31 301 SER A O 1
ATOM 2382 N N . TYR A 1 302 ? 13.049 -10.996 -8.208 1.00 63.78 302 TYR A N 1
ATOM 2383 C CA . TYR A 1 302 ? 12.192 -12.016 -8.801 1.00 63.78 302 TYR A CA 1
ATOM 2384 C C . TYR A 1 302 ? 10.779 -11.489 -9.098 1.00 63.78 302 TYR A C 1
ATOM 2386 O O . TYR A 1 302 ? 10.294 -11.653 -10.215 1.00 63.78 302 TYR A O 1
ATOM 2394 N N . VAL A 1 303 ? 10.118 -10.815 -8.150 1.00 63.75 303 VAL A N 1
ATOM 2395 C CA . VAL A 1 303 ? 8.781 -10.232 -8.378 1.00 63.75 303 VAL A CA 1
ATOM 2396 C C . VAL A 1 303 ? 8.821 -9.150 -9.461 1.00 63.75 303 VAL A C 1
ATOM 2398 O O . VAL A 1 303 ? 8.003 -9.190 -10.374 1.00 63.75 303 VAL A O 1
ATOM 2401 N N . LYS A 1 304 ? 9.803 -8.235 -9.431 1.00 70.12 304 LYS A N 1
ATOM 2402 C CA . LYS A 1 304 ? 9.975 -7.201 -10.470 1.00 70.12 304 LYS A CA 1
ATOM 2403 C C . LYS A 1 304 ? 10.138 -7.816 -11.857 1.00 70.12 304 LYS A C 1
ATOM 2405 O O . LYS A 1 304 ? 9.474 -7.375 -12.790 1.00 70.12 304 LYS A O 1
ATOM 2410 N N . LEU A 1 305 ? 10.990 -8.835 -11.983 1.00 68.94 305 LEU A N 1
ATOM 2411 C CA . LEU A 1 305 ? 11.183 -9.543 -13.243 1.00 68.94 305 LEU A CA 1
ATOM 2412 C C . LEU A 1 305 ? 9.876 -10.191 -13.707 1.00 68.94 305 LEU A C 1
ATOM 2414 O O . LEU A 1 305 ? 9.478 -9.979 -14.843 1.00 68.94 305 LEU A O 1
ATOM 2418 N N . ASN A 1 306 ? 9.165 -10.915 -12.840 1.00 72.75 306 ASN A N 1
ATOM 2419 C CA . ASN A 1 306 ? 7.895 -11.542 -13.215 1.00 72.75 306 ASN A CA 1
ATOM 2420 C C . ASN A 1 306 ? 6.830 -10.523 -13.641 1.00 72.75 306 ASN A C 1
ATOM 2422 O O . ASN A 1 306 ? 6.133 -10.764 -14.623 1.00 72.75 306 ASN A O 1
ATOM 2426 N N . CYS A 1 307 ? 6.743 -9.367 -12.975 1.00 75.62 307 CYS A N 1
ATOM 2427 C CA . CYS A 1 307 ? 5.860 -8.285 -13.407 1.00 75.62 307 CYS A CA 1
ATOM 2428 C C . CYS A 1 307 ? 6.258 -7.750 -14.790 1.00 75.62 307 CYS A C 1
ATOM 2430 O O . CYS A 1 307 ? 5.390 -7.572 -15.636 1.00 75.62 307 CYS A O 1
ATOM 2432 N N . LEU A 1 308 ? 7.555 -7.549 -15.059 1.00 77.50 308 LEU A N 1
ATOM 2433 C CA . LEU A 1 308 ? 8.037 -7.138 -16.385 1.00 77.50 308 LEU A CA 1
ATOM 2434 C C . LEU A 1 308 ? 7.719 -8.183 -17.463 1.00 77.50 308 LEU A C 1
ATOM 2436 O O . LEU A 1 308 ? 7.279 -7.818 -18.550 1.00 77.50 308 LEU A O 1
ATOM 2440 N N . LEU A 1 309 ? 7.895 -9.473 -17.164 1.00 79.75 309 LEU A N 1
ATOM 2441 C CA . LEU A 1 309 ? 7.573 -10.567 -18.082 1.00 79.75 309 LEU A CA 1
ATOM 2442 C C . LEU A 1 309 ? 6.070 -10.644 -18.373 1.00 79.75 309 LEU A C 1
ATOM 2444 O O . LEU A 1 309 ? 5.684 -10.857 -19.524 1.00 79.75 309 LEU A O 1
ATOM 2448 N N . LEU A 1 310 ? 5.227 -10.448 -17.356 1.00 79.88 310 LEU A N 1
ATOM 2449 C CA . LEU A 1 310 ? 3.776 -10.404 -17.516 1.00 79.88 310 LEU A CA 1
ATOM 2450 C C . LEU A 1 310 ? 3.362 -9.200 -18.371 1.00 79.88 310 LEU A C 1
ATOM 2452 O O . LEU A 1 310 ? 2.647 -9.375 -19.355 1.00 79.88 310 LEU A O 1
ATOM 2456 N N . SER A 1 311 ? 3.885 -8.007 -18.075 1.00 81.69 311 SER A N 1
ATOM 2457 C CA . SER A 1 311 ? 3.643 -6.802 -18.876 1.00 81.69 311 SER A CA 1
ATOM 2458 C C . SER A 1 311 ? 4.098 -6.973 -20.324 1.00 81.69 311 SER A C 1
ATOM 2460 O O . SER A 1 311 ? 3.376 -6.594 -21.237 1.00 81.69 311 SER A O 1
ATOM 2462 N N . ALA A 1 312 ? 5.259 -7.589 -20.558 1.00 82.94 312 ALA A N 1
ATOM 2463 C CA . ALA A 1 312 ? 5.755 -7.896 -21.899 1.00 82.94 312 ALA A CA 1
ATOM 2464 C C . ALA A 1 312 ? 4.871 -8.900 -22.648 1.00 82.94 312 ALA A C 1
ATOM 2466 O O . ALA A 1 312 ? 4.780 -8.842 -23.870 1.00 82.94 312 ALA A O 1
ATOM 2467 N N . SER A 1 313 ? 4.211 -9.808 -21.927 1.00 80.62 313 SER A N 1
ATOM 2468 C CA . SER A 1 313 ? 3.285 -10.775 -22.521 1.00 80.62 313 SER A CA 1
ATOM 2469 C C . SER A 1 313 ? 1.940 -10.162 -22.889 1.00 80.62 313 SER A C 1
ATOM 2471 O O . SER A 1 313 ? 1.314 -10.655 -23.824 1.00 80.62 313 SER A O 1
ATOM 2473 N N . LEU A 1 314 ? 1.507 -9.129 -22.157 1.00 82.38 314 LEU A N 1
ATOM 2474 C CA . LEU A 1 314 ? 0.243 -8.414 -22.361 1.00 82.38 314 LEU A CA 1
ATOM 2475 C C . LEU A 1 314 ? 0.373 -7.257 -23.366 1.00 82.38 314 LEU A C 1
ATOM 2477 O O . LEU A 1 314 ? -0.496 -7.096 -24.213 1.00 82.38 314 LEU A O 1
ATOM 2481 N N . TRP A 1 315 ? 1.464 -6.486 -23.302 1.00 85.38 315 TRP A N 1
ATOM 2482 C CA . TRP A 1 315 ? 1.722 -5.299 -24.135 1.00 85.38 315 TRP A CA 1
ATOM 2483 C C . TRP A 1 315 ? 3.117 -5.346 -24.784 1.00 85.38 315 TRP A C 1
ATOM 2485 O O . TRP A 1 315 ? 3.995 -4.527 -24.483 1.00 85.38 315 TRP A O 1
ATOM 2495 N N . PRO A 1 316 ? 3.378 -6.329 -25.664 1.00 85.62 316 PRO A N 1
ATOM 2496 C CA . PRO A 1 316 ? 4.708 -6.592 -26.204 1.00 85.62 316 PRO A CA 1
ATOM 2497 C C . PRO A 1 316 ? 5.249 -5.412 -27.007 1.00 85.62 316 PRO A C 1
ATOM 2499 O O . PRO A 1 316 ? 6.435 -5.098 -26.924 1.00 85.62 316 PRO A O 1
ATOM 2502 N N . VAL A 1 317 ? 4.393 -4.730 -27.769 1.00 89.31 317 VAL A N 1
ATOM 2503 C CA . VAL A 1 317 ? 4.798 -3.622 -28.638 1.00 89.31 317 VAL A CA 1
ATOM 2504 C C . VAL A 1 317 ? 5.220 -2.408 -27.810 1.00 89.31 317 VAL A C 1
ATOM 2506 O O . VAL A 1 317 ? 6.275 -1.824 -28.060 1.00 89.31 317 VAL A O 1
ATOM 2509 N N . GLU A 1 318 ? 4.425 -2.032 -26.815 1.00 89.81 318 GLU A N 1
ATOM 2510 C CA . GLU A 1 318 ? 4.671 -0.898 -25.924 1.00 89.81 318 GLU A CA 1
ATOM 2511 C C . GLU A 1 318 ? 5.941 -1.124 -25.104 1.00 89.81 318 GLU A C 1
ATOM 2513 O O . GLU A 1 318 ? 6.804 -0.243 -25.051 1.00 89.81 318 GLU A O 1
ATOM 2518 N N . VAL A 1 319 ? 6.097 -2.322 -24.529 1.00 88.38 319 VAL A N 1
ATOM 2519 C CA . VAL A 1 319 ? 7.288 -2.690 -23.754 1.00 88.38 319 VAL A CA 1
ATOM 2520 C C . VAL A 1 319 ? 8.538 -2.679 -24.635 1.00 88.38 319 VAL A C 1
ATOM 2522 O O . VAL A 1 319 ? 9.547 -2.087 -24.249 1.00 88.38 319 VAL A O 1
ATOM 2525 N N . LEU A 1 320 ? 8.483 -3.258 -25.841 1.00 89.69 320 LEU A N 1
ATOM 2526 C CA . LEU A 1 320 ? 9.617 -3.237 -26.771 1.00 89.69 320 LEU A CA 1
ATOM 2527 C C . LEU A 1 320 ? 9.987 -1.813 -27.189 1.00 89.69 320 LEU A C 1
ATOM 2529 O O . LEU A 1 320 ? 11.167 -1.467 -27.159 1.00 89.69 320 LEU A O 1
ATOM 2533 N N . ARG A 1 321 ? 9.007 -0.966 -27.533 1.00 92.19 321 ARG A N 1
ATOM 2534 C CA . ARG A 1 321 ? 9.259 0.450 -27.854 1.00 92.19 321 ARG A CA 1
ATOM 2535 C C . ARG A 1 321 ? 9.914 1.172 -26.684 1.00 92.19 321 ARG A C 1
ATOM 2537 O O . ARG A 1 321 ? 10.873 1.908 -26.900 1.00 92.19 321 ARG A O 1
ATOM 2544 N N . TYR A 1 322 ? 9.431 0.956 -25.461 1.00 91.56 322 TYR A N 1
ATOM 2545 C CA . TYR A 1 322 ? 10.002 1.574 -24.267 1.00 91.56 322 TYR A CA 1
ATOM 2546 C C . TYR A 1 322 ? 11.466 1.163 -24.059 1.00 91.56 322 TYR A C 1
ATOM 2548 O O . TYR A 1 322 ? 12.331 2.029 -23.920 1.00 91.56 322 TYR A O 1
ATOM 2556 N N . LEU A 1 323 ? 11.760 -0.140 -24.099 1.00 90.88 323 LEU A N 1
ATOM 2557 C CA . LEU A 1 323 ? 13.117 -0.664 -23.923 1.00 90.88 323 LEU A CA 1
ATOM 2558 C C . LEU A 1 323 ? 14.058 -0.185 -25.037 1.00 90.88 323 LEU A C 1
ATOM 2560 O O . LEU A 1 323 ? 15.164 0.269 -24.754 1.00 90.88 323 LEU A O 1
ATOM 2564 N N . ILE A 1 324 ? 13.615 -0.216 -26.296 1.00 91.50 324 ILE A N 1
ATOM 2565 C CA . ILE A 1 324 ? 14.399 0.275 -27.437 1.00 91.50 324 ILE A CA 1
ATOM 2566 C C . ILE A 1 324 ? 14.678 1.775 -27.309 1.00 91.50 324 ILE A C 1
ATOM 2568 O O . ILE A 1 324 ? 15.814 2.202 -27.503 1.00 91.50 324 ILE A O 1
ATOM 2572 N N . ASN A 1 325 ? 13.682 2.581 -26.939 1.00 92.25 325 ASN A N 1
ATOM 2573 C CA . ASN A 1 325 ? 13.876 4.014 -26.726 1.00 92.25 325 ASN A CA 1
ATOM 2574 C C . ASN A 1 325 ? 14.823 4.291 -25.553 1.00 92.25 325 ASN A C 1
ATOM 2576 O O . ASN A 1 325 ? 15.613 5.230 -25.615 1.00 92.25 325 ASN A O 1
ATOM 2580 N N . TRP A 1 326 ? 14.786 3.476 -24.495 1.00 91.81 326 TRP A N 1
ATOM 2581 C CA . TRP A 1 326 ? 15.768 3.561 -23.418 1.00 91.81 326 TRP A CA 1
ATOM 2582 C C . TRP A 1 326 ? 17.175 3.247 -23.933 1.00 91.81 326 TRP A C 1
ATOM 2584 O O . TRP A 1 326 ? 18.067 4.065 -23.742 1.00 91.81 326 TRP A O 1
ATOM 2594 N N . HIS A 1 327 ? 17.365 2.163 -24.686 1.00 90.62 327 HIS A N 1
ATOM 2595 C CA . HIS A 1 327 ? 18.659 1.849 -25.298 1.00 90.62 327 HIS A CA 1
ATOM 2596 C C . HIS A 1 327 ? 19.178 2.967 -26.213 1.00 90.62 327 HIS A C 1
ATOM 2598 O O . HIS A 1 327 ? 20.338 3.349 -26.102 1.00 90.62 327 HIS A O 1
ATOM 2604 N N . LYS A 1 328 ? 18.319 3.555 -27.054 1.00 89.19 328 LYS A N 1
ATOM 2605 C CA . LYS A 1 328 ? 18.687 4.695 -27.909 1.00 89.19 328 LYS A CA 1
ATOM 2606 C C . LYS A 1 328 ? 19.126 5.921 -27.109 1.00 89.19 328 LYS A C 1
ATOM 2608 O O . LYS A 1 328 ? 20.078 6.577 -27.510 1.00 89.19 328 LYS A O 1
ATOM 2613 N N . ARG A 1 329 ? 18.462 6.218 -25.984 1.00 89.38 329 ARG A N 1
ATOM 2614 C CA . ARG A 1 329 ? 18.892 7.296 -25.077 1.00 89.38 329 ARG A CA 1
ATOM 2615 C C . ARG A 1 329 ? 20.269 7.005 -24.489 1.00 89.38 329 ARG A C 1
ATOM 2617 O O . ARG A 1 329 ? 21.130 7.863 -24.583 1.00 89.38 329 ARG A O 1
ATOM 2624 N N . MET A 1 330 ? 20.491 5.787 -23.990 1.00 86.94 330 MET A N 1
ATOM 2625 C CA . MET A 1 330 ? 21.784 5.388 -23.415 1.00 86.94 330 MET A CA 1
ATOM 2626 C C . MET A 1 330 ? 22.939 5.484 -24.420 1.00 86.94 330 MET A C 1
ATOM 2628 O O . MET A 1 330 ? 24.051 5.821 -24.038 1.00 86.94 330 MET A O 1
ATOM 2632 N N . LEU A 1 331 ? 22.685 5.203 -25.703 1.00 83.94 331 LEU A N 1
ATOM 2633 C CA . LEU A 1 331 ? 23.683 5.349 -26.769 1.00 83.94 331 LEU A CA 1
ATOM 2634 C C . LEU A 1 331 ? 24.038 6.808 -27.085 1.00 83.94 331 LEU A C 1
ATOM 2636 O O . LEU A 1 331 ? 25.109 7.055 -27.626 1.00 83.94 331 LEU A O 1
ATOM 2640 N N . GLY A 1 332 ? 23.146 7.754 -26.785 1.00 81.31 332 GLY A N 1
ATOM 2641 C CA . GLY A 1 332 ? 23.376 9.186 -26.980 1.00 81.31 332 GLY A CA 1
ATOM 2642 C C . GLY A 1 332 ? 23.861 9.921 -25.728 1.00 81.31 332 GLY A C 1
ATOM 2643 O O . GLY A 1 332 ? 24.012 11.140 -25.783 1.00 81.31 332 GLY A O 1
ATOM 2644 N N . GLU A 1 333 ? 24.050 9.226 -24.603 1.00 83.00 333 GLU A N 1
ATOM 2645 C CA . GLU A 1 333 ? 24.547 9.827 -23.364 1.00 83.00 333 GLU A CA 1
ATOM 2646 C C . GLU A 1 333 ? 26.071 9.712 -23.271 1.00 83.00 333 GLU A C 1
ATOM 2648 O O . GLU A 1 333 ? 26.626 8.616 -23.173 1.00 83.00 333 GLU A O 1
ATOM 2653 N N . ASP A 1 334 ? 26.742 10.865 -23.254 1.00 80.38 334 ASP A N 1
ATOM 2654 C CA . ASP A 1 334 ? 28.178 10.948 -23.007 1.00 80.38 334 ASP A CA 1
ATOM 2655 C C . ASP A 1 334 ? 28.484 10.965 -21.497 1.00 80.38 334 ASP A C 1
ATOM 2657 O O . ASP A 1 334 ? 27.786 11.649 -20.736 1.00 80.38 334 ASP A O 1
ATOM 2661 N N . PRO A 1 335 ? 29.550 10.276 -21.041 1.00 80.94 335 PRO A N 1
ATOM 2662 C CA . PRO A 1 335 ? 29.967 10.304 -19.641 1.00 80.94 335 PRO A CA 1
ATOM 2663 C C . PRO A 1 335 ? 30.313 11.722 -19.193 1.00 80.94 335 PRO A C 1
ATOM 2665 O O . PRO A 1 335 ? 31.122 12.410 -19.825 1.00 80.94 335 PRO A O 1
ATOM 2668 N N . LYS A 1 336 ? 29.748 12.162 -18.068 1.00 83.81 336 LYS A N 1
ATOM 2669 C CA . LYS A 1 336 ? 30.086 13.461 -17.485 1.00 83.81 336 LYS A CA 1
ATOM 2670 C C . LYS A 1 336 ? 31.406 13.369 -16.714 1.00 83.81 336 LYS A C 1
ATOM 2672 O O . LYS A 1 336 ? 31.789 12.286 -16.274 1.00 83.81 336 LYS A O 1
ATOM 2677 N N . PRO A 1 337 ? 32.094 14.496 -16.448 1.00 78.69 337 PRO A N 1
ATOM 2678 C CA . PRO A 1 337 ? 33.333 14.491 -15.663 1.00 78.69 337 PRO A CA 1
ATOM 2679 C C . PRO A 1 337 ? 33.195 13.844 -14.274 1.00 78.69 337 PRO A C 1
ATOM 2681 O O . PRO A 1 337 ? 34.155 13.280 -13.763 1.00 78.69 337 PRO A O 1
ATOM 2684 N N . GLU A 1 338 ? 32.001 13.916 -13.682 1.00 79.75 338 GLU A N 1
ATOM 2685 C CA . GLU A 1 338 ? 31.636 13.306 -12.395 1.00 79.75 338 GLU A CA 1
ATOM 2686 C C . GLU A 1 338 ? 31.467 11.779 -12.450 1.00 79.75 338 GLU A C 1
ATOM 2688 O O . GLU A 1 338 ? 31.577 11.110 -11.421 1.00 79.75 338 GLU A O 1
ATOM 2693 N N . ASP A 1 339 ? 31.252 11.220 -13.643 1.00 77.50 339 ASP A N 1
ATOM 2694 C CA . ASP A 1 339 ? 31.141 9.779 -13.858 1.00 77.50 339 ASP A CA 1
ATOM 2695 C C . ASP A 1 339 ? 32.520 9.117 -13.988 1.00 77.50 339 ASP A C 1
ATOM 2697 O O . ASP A 1 339 ? 32.650 7.917 -13.756 1.00 77.50 339 ASP A O 1
ATOM 2701 N N . LEU A 1 340 ? 33.564 9.873 -14.340 1.00 80.44 340 LEU A N 1
ATOM 2702 C CA . LEU A 1 340 ? 34.896 9.344 -14.632 1.00 80.44 340 LEU A CA 1
ATOM 2703 C C . LEU A 1 340 ? 35.712 9.083 -13.355 1.00 80.44 340 LEU A C 1
ATOM 2705 O O . LEU A 1 340 ? 35.734 9.889 -12.428 1.00 80.44 340 LEU A O 1
ATOM 2709 N N . ILE A 1 341 ? 36.457 7.973 -13.328 1.00 78.31 341 ILE A N 1
ATOM 2710 C CA . ILE A 1 341 ? 37.435 7.680 -12.262 1.00 78.31 341 ILE A CA 1
ATOM 2711 C C . ILE A 1 341 ? 38.602 8.674 -12.333 1.00 78.31 341 ILE A C 1
ATOM 2713 O O . ILE A 1 341 ? 39.099 9.145 -11.311 1.00 78.31 341 ILE A O 1
ATOM 2717 N N . LEU A 1 342 ? 39.040 8.988 -13.554 1.00 75.81 342 LEU A N 1
ATOM 2718 C CA . LEU A 1 342 ? 40.076 9.970 -13.852 1.00 75.81 342 LEU A CA 1
ATOM 2719 C C . LEU A 1 342 ? 39.617 10.817 -15.049 1.00 75.81 342 LEU A C 1
ATOM 2721 O O . LEU A 1 342 ? 39.291 10.235 -16.081 1.00 75.81 342 LEU A O 1
ATOM 2725 N N . PRO A 1 343 ? 39.655 12.162 -14.983 1.00 71.06 343 PRO A N 1
ATOM 2726 C CA . PRO A 1 343 ? 39.162 13.033 -16.060 1.00 71.06 343 PRO A CA 1
ATOM 2727 C C . PRO A 1 343 ? 39.847 12.846 -17.423 1.00 71.06 343 PRO A C 1
ATOM 2729 O O . PRO A 1 343 ? 39.320 13.271 -18.444 1.00 71.06 343 PRO A O 1
ATOM 2732 N N . SER A 1 344 ? 41.042 12.251 -17.443 1.00 72.19 344 SER A N 1
ATOM 2733 C CA . SER A 1 344 ? 41.846 12.016 -18.647 1.00 72.19 344 SER A CA 1
ATOM 2734 C C . SER A 1 344 ? 41.680 10.618 -19.248 1.00 72.19 344 SER A C 1
ATOM 2736 O O . SER A 1 344 ? 42.320 10.318 -20.255 1.00 72.19 344 SER A O 1
ATOM 2738 N N . GLN A 1 345 ? 40.873 9.746 -18.637 1.00 73.25 345 GLN A N 1
ATOM 2739 C CA . GLN A 1 345 ? 40.697 8.360 -19.068 1.00 73.25 345 GLN A CA 1
ATOM 2740 C C . GLN A 1 345 ? 39.212 8.030 -19.247 1.00 73.25 345 GLN A C 1
ATOM 2742 O O . GLN A 1 345 ? 38.381 8.538 -18.499 1.00 73.25 345 GLN A O 1
ATOM 2747 N N . PRO A 1 346 ? 38.855 7.138 -20.186 1.00 70.38 346 PRO A N 1
ATOM 2748 C CA . PRO A 1 346 ? 37.463 6.798 -20.471 1.00 70.38 346 PRO A CA 1
ATOM 2749 C C . PRO A 1 346 ? 36.856 5.834 -19.438 1.00 70.38 346 PRO A C 1
ATOM 2751 O O . PRO A 1 346 ? 35.862 5.188 -19.743 1.00 70.38 346 PRO A O 1
ATOM 2754 N N . PHE A 1 347 ? 37.460 5.675 -18.255 1.00 79.62 347 PHE A N 1
ATOM 2755 C CA . PHE A 1 347 ? 36.998 4.719 -17.251 1.00 79.62 347 PHE A CA 1
ATOM 2756 C C . PHE A 1 347 ? 35.951 5.344 -16.347 1.00 79.62 347 PHE A C 1
ATOM 2758 O O . PHE A 1 347 ? 36.227 6.321 -15.645 1.00 79.62 347 PHE A O 1
ATOM 2765 N N . ILE A 1 348 ? 34.774 4.735 -16.323 1.00 80.56 348 ILE A N 1
ATOM 2766 C CA . ILE A 1 348 ? 33.640 5.220 -15.545 1.00 80.56 348 ILE A CA 1
ATOM 2767 C C . ILE A 1 348 ? 33.588 4.527 -14.187 1.00 80.56 348 ILE A C 1
ATOM 2769 O O . ILE A 1 348 ? 33.815 3.323 -14.043 1.00 80.56 348 ILE A O 1
ATOM 2773 N N . ASN A 1 349 ? 33.269 5.302 -13.158 1.00 75.81 349 ASN A N 1
ATOM 2774 C CA . ASN A 1 349 ? 33.029 4.802 -11.823 1.00 75.81 349 ASN A CA 1
ATOM 2775 C C . ASN A 1 349 ? 31.801 3.879 -11.831 1.00 75.81 349 ASN A C 1
ATOM 2777 O O . ASN A 1 349 ? 30.713 4.263 -12.261 1.00 75.81 349 ASN A O 1
ATOM 2781 N N . ARG A 1 350 ? 31.948 2.665 -11.290 1.00 69.81 350 ARG A N 1
ATOM 2782 C CA . ARG A 1 350 ? 30.858 1.679 -11.185 1.00 69.81 350 ARG A CA 1
ATOM 2783 C C . ARG A 1 350 ? 29.662 2.166 -10.369 1.00 69.81 350 ARG A C 1
ATOM 2785 O O . ARG A 1 350 ? 28.570 1.636 -10.519 1.00 69.81 350 ARG A O 1
ATOM 2792 N N . THR A 1 351 ? 29.850 3.156 -9.497 1.00 69.50 351 THR A N 1
ATOM 2793 C CA . THR A 1 351 ? 28.751 3.752 -8.726 1.00 69.50 351 THR A CA 1
ATOM 2794 C C . THR A 1 351 ? 28.081 4.931 -9.429 1.00 69.50 351 THR A C 1
ATOM 2796 O O . THR A 1 351 ? 27.159 5.505 -8.851 1.00 69.50 351 THR A O 1
ATOM 2799 N N . SER A 1 352 ? 28.537 5.307 -10.630 1.00 76.50 352 SER A N 1
ATOM 2800 C CA . SER A 1 352 ? 27.913 6.363 -11.432 1.00 76.50 352 SER A CA 1
ATOM 2801 C C . SER A 1 352 ? 26.464 6.019 -11.771 1.00 76.50 352 SER A C 1
ATOM 2803 O O . SER A 1 352 ? 26.067 4.852 -11.872 1.00 76.50 352 SER A O 1
ATOM 2805 N N . THR A 1 353 ? 25.657 7.057 -11.960 1.00 76.81 353 THR A N 1
ATOM 2806 C CA . THR A 1 353 ? 24.269 6.914 -12.405 1.00 76.81 353 THR A CA 1
ATOM 2807 C C . THR A 1 353 ? 24.207 6.293 -13.797 1.00 76.81 353 THR A C 1
ATOM 2809 O O . THR A 1 353 ? 23.367 5.424 -14.025 1.00 76.81 353 THR A O 1
ATOM 2812 N N . LEU A 1 354 ? 25.140 6.652 -14.682 1.00 81.62 354 LEU A N 1
ATOM 2813 C CA . LEU A 1 354 ? 25.224 6.137 -16.046 1.00 81.62 354 LEU A CA 1
ATOM 2814 C C . LEU A 1 354 ? 25.431 4.612 -16.088 1.00 81.62 354 LEU A C 1
ATOM 2816 O O . LEU A 1 354 ? 24.680 3.907 -16.763 1.00 81.62 354 LEU A O 1
ATOM 2820 N N . ILE A 1 355 ? 26.378 4.065 -15.311 1.00 79.00 355 ILE A N 1
ATOM 2821 C CA . ILE A 1 355 ? 26.586 2.603 -15.238 1.00 79.00 355 ILE A CA 1
ATOM 2822 C C . ILE A 1 355 ? 25.359 1.893 -14.663 1.00 79.00 355 ILE A C 1
ATOM 2824 O O . ILE A 1 355 ? 24.935 0.868 -15.192 1.00 79.00 355 ILE A O 1
ATOM 2828 N N . ARG A 1 356 ? 24.731 2.458 -13.628 1.00 76.50 356 ARG A N 1
ATOM 2829 C CA . ARG A 1 35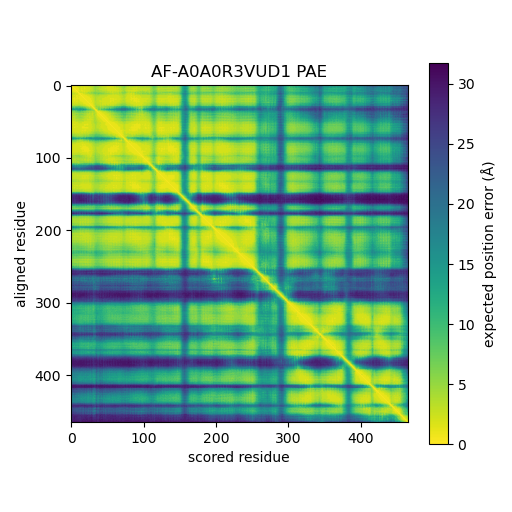6 ? 23.513 1.883 -13.036 1.00 76.50 356 ARG A CA 1
ATOM 2830 C C . ARG A 1 356 ? 22.332 1.873 -14.005 1.00 76.50 356 ARG A C 1
ATOM 2832 O O . ARG A 1 356 ? 21.516 0.955 -13.963 1.00 76.50 356 ARG A O 1
ATOM 2839 N N . GLN A 1 357 ? 22.226 2.868 -14.883 1.00 81.94 357 GLN A N 1
ATOM 2840 C CA . GLN A 1 357 ? 21.212 2.884 -15.935 1.00 81.94 357 GLN A CA 1
ATOM 2841 C C . GLN A 1 357 ? 21.476 1.813 -17.002 1.00 81.94 357 GLN A C 1
ATOM 2843 O O . GLN A 1 357 ? 20.533 1.136 -17.411 1.00 81.94 357 GLN A O 1
ATOM 2848 N N . TRP A 1 358 ? 22.737 1.598 -17.397 1.00 82.00 358 TRP A N 1
ATOM 2849 C CA . TRP A 1 358 ? 23.125 0.488 -18.278 1.00 82.00 358 TRP A CA 1
ATOM 2850 C C . TRP A 1 358 ? 22.816 -0.881 -17.657 1.00 82.00 358 TRP A C 1
ATOM 2852 O O . TRP A 1 358 ? 22.245 -1.748 -18.323 1.00 82.00 358 TRP A O 1
ATOM 2862 N N . GLU A 1 359 ? 23.120 -1.063 -16.371 1.00 79.38 359 GLU A N 1
ATOM 2863 C CA . GLU A 1 359 ? 22.775 -2.268 -15.608 1.00 79.38 359 GLU A CA 1
ATOM 2864 C C . GLU A 1 359 ? 21.262 -2.499 -15.555 1.00 79.38 359 GLU A C 1
ATOM 2866 O O . GLU A 1 359 ? 20.785 -3.595 -15.859 1.00 79.38 359 GLU A O 1
ATOM 2871 N N . GLY A 1 360 ? 20.498 -1.454 -15.223 1.00 77.88 360 GLY A N 1
ATOM 2872 C CA . GLY A 1 360 ? 19.040 -1.502 -15.169 1.00 77.88 360 GLY A CA 1
ATOM 2873 C C . GLY A 1 360 ? 18.411 -1.843 -16.519 1.00 77.88 360 GLY A C 1
ATOM 2874 O O . GLY A 1 360 ? 17.502 -2.671 -16.576 1.00 77.88 360 GLY A O 1
ATOM 2875 N N . LEU A 1 361 ? 18.925 -1.267 -17.609 1.00 84.44 361 LEU A N 1
ATOM 2876 C CA . LEU A 1 361 ? 18.484 -1.576 -18.965 1.00 84.44 361 LEU A CA 1
ATOM 2877 C C . LEU A 1 361 ? 18.810 -3.023 -19.351 1.00 84.44 361 LEU A C 1
ATOM 2879 O O . LEU A 1 361 ? 17.939 -3.720 -19.867 1.00 84.44 361 LEU A O 1
ATOM 2883 N N . SER A 1 362 ? 20.031 -3.494 -19.074 1.00 80.81 362 SER A N 1
ATOM 2884 C CA . SER A 1 362 ? 20.429 -4.879 -19.352 1.00 80.81 362 SER A CA 1
ATOM 2885 C C . SER A 1 362 ? 19.538 -5.875 -18.603 1.00 80.81 362 SER A C 1
ATOM 2887 O O . SER A 1 362 ? 19.070 -6.845 -19.198 1.00 80.81 362 SER A O 1
ATOM 2889 N N . PHE A 1 363 ? 19.255 -5.619 -17.321 1.00 78.75 363 PHE A N 1
ATOM 2890 C CA . PHE A 1 363 ? 18.324 -6.421 -16.524 1.00 78.75 363 PHE A CA 1
ATOM 2891 C C . PHE A 1 363 ? 16.902 -6.387 -17.098 1.00 78.75 363 PHE A C 1
ATOM 2893 O O . PHE A 1 363 ? 16.263 -7.427 -17.239 1.00 78.75 363 PHE A O 1
ATOM 2900 N N . ALA A 1 364 ? 16.402 -5.197 -17.443 1.00 80.38 364 ALA A N 1
ATOM 2901 C CA . ALA A 1 364 ? 15.049 -5.028 -17.957 1.00 80.38 364 ALA A CA 1
ATOM 2902 C C . ALA A 1 364 ? 14.864 -5.668 -19.336 1.00 80.38 364 ALA A C 1
ATOM 2904 O O . ALA A 1 364 ? 13.777 -6.161 -19.622 1.00 80.38 364 ALA A O 1
ATOM 2905 N N . MET A 1 365 ? 15.895 -5.673 -20.185 1.00 82.62 365 MET A N 1
ATOM 2906 C CA . MET A 1 365 ? 15.832 -6.270 -21.516 1.00 82.62 365 MET A CA 1
ATOM 2907 C C . MET A 1 365 ? 15.879 -7.794 -21.499 1.00 82.62 365 MET A C 1
ATOM 2909 O O . MET A 1 365 ? 15.146 -8.379 -22.288 1.00 82.62 365 MET A O 1
ATOM 2913 N N . ASP A 1 366 ? 16.673 -8.406 -20.610 1.00 77.25 366 ASP A N 1
ATOM 2914 C CA . ASP A 1 366 ? 17.008 -9.843 -20.549 1.00 77.25 366 ASP A CA 1
ATOM 2915 C C . ASP A 1 366 ? 15.907 -10.810 -21.052 1.00 77.25 366 ASP A C 1
ATOM 2917 O O . ASP A 1 366 ? 15.695 -10.998 -22.252 1.00 77.25 366 ASP A O 1
ATOM 2921 N N . LYS A 1 367 ? 15.162 -11.456 -20.157 1.00 77.62 367 LYS A N 1
ATOM 2922 C CA . LYS A 1 367 ? 14.094 -12.386 -20.551 1.00 77.62 367 LYS A CA 1
ATOM 2923 C C . LYS A 1 367 ? 12.863 -11.657 -21.091 1.00 77.62 367 LYS A C 1
ATOM 2925 O O . 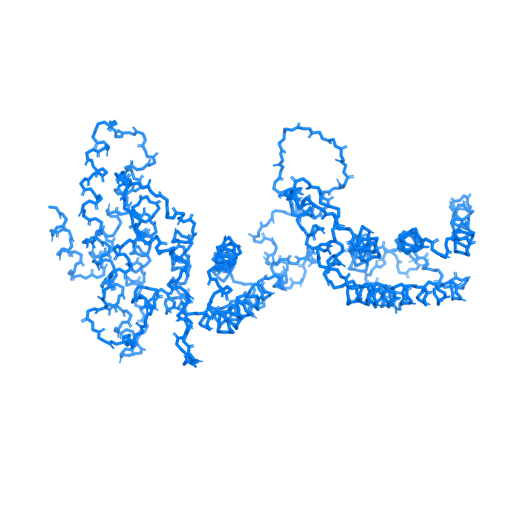LYS A 1 367 ? 11.994 -12.295 -21.677 1.00 77.62 367 LYS A O 1
ATOM 2930 N N . THR A 1 368 ? 12.782 -10.338 -20.914 1.00 82.31 368 THR A N 1
ATOM 2931 C CA . THR A 1 368 ? 11.628 -9.506 -21.278 1.00 82.31 368 THR A CA 1
ATOM 2932 C C . THR A 1 368 ? 11.466 -9.365 -22.783 1.00 82.31 368 THR A C 1
ATOM 2934 O O . THR A 1 368 ? 10.348 -9.496 -23.272 1.00 82.31 368 THR A O 1
ATOM 2937 N N . VAL A 1 369 ? 12.552 -9.162 -23.538 1.00 84.69 369 VAL A N 1
ATOM 2938 C CA . VAL A 1 369 ? 12.484 -9.084 -25.009 1.00 84.69 369 VAL A CA 1
ATOM 2939 C C . VAL A 1 369 ? 12.056 -10.433 -25.588 1.00 84.69 369 VAL A C 1
ATOM 2941 O O . VAL A 1 369 ? 11.151 -10.486 -26.421 1.00 84.69 369 VAL A O 1
ATOM 2944 N N . ALA A 1 370 ? 12.636 -11.532 -25.097 1.00 80.75 370 ALA A N 1
ATOM 2945 C CA . ALA A 1 370 ? 12.245 -12.882 -25.500 1.00 80.75 370 ALA A CA 1
ATOM 2946 C C . ALA A 1 370 ? 10.779 -13.192 -25.140 1.00 80.75 370 ALA A C 1
ATOM 2948 O O . ALA A 1 370 ? 10.060 -13.823 -25.919 1.00 80.75 370 ALA A O 1
ATOM 2949 N N . CYS A 1 371 ? 10.315 -12.717 -23.982 1.00 79.81 371 CYS A N 1
ATOM 2950 C CA . CYS A 1 371 ? 8.927 -12.829 -23.542 1.00 79.81 371 CYS A CA 1
ATOM 2951 C C . CYS A 1 371 ? 7.980 -12.028 -24.445 1.00 79.81 371 CYS A C 1
ATOM 2953 O O . CYS A 1 371 ? 7.018 -12.590 -24.952 1.00 79.81 371 CYS A O 1
ATOM 2955 N N . ALA A 1 372 ? 8.294 -10.764 -24.748 1.00 80.31 372 ALA A N 1
ATOM 2956 C CA . ALA A 1 372 ? 7.516 -9.937 -25.675 1.00 80.31 372 ALA A CA 1
ATOM 2957 C C . ALA A 1 372 ? 7.445 -10.551 -27.084 1.00 80.31 372 ALA A C 1
ATOM 2959 O O . ALA A 1 372 ? 6.426 -10.461 -27.766 1.00 80.31 372 ALA A O 1
ATOM 2960 N N . TYR A 1 373 ? 8.526 -11.201 -27.520 1.00 74.25 373 TYR A N 1
ATOM 2961 C CA . TYR A 1 373 ? 8.637 -11.798 -28.849 1.00 74.25 373 TYR A CA 1
ATOM 2962 C C . TYR A 1 373 ? 7.901 -13.143 -28.976 1.00 74.25 373 TYR A C 1
ATOM 2964 O O . TYR A 1 373 ? 7.200 -13.391 -29.961 1.00 74.25 373 TYR A O 1
ATOM 2972 N N . SER A 1 374 ? 8.065 -14.034 -27.993 1.00 69.81 374 SER A N 1
ATOM 2973 C CA . SER A 1 374 ? 7.423 -15.358 -27.976 1.00 69.81 374 SER A CA 1
ATOM 2974 C C . SER A 1 374 ? 5.977 -15.304 -27.478 1.00 69.81 374 SER A C 1
ATOM 2976 O O . SER A 1 374 ? 5.162 -16.164 -27.819 1.00 69.81 374 SER A O 1
ATOM 2978 N N . GLY A 1 375 ? 5.673 -14.293 -26.661 1.00 60.62 375 GLY A N 1
ATOM 2979 C CA . GLY A 1 375 ? 4.455 -14.137 -25.877 1.00 60.62 375 GLY A CA 1
ATOM 2980 C C . GLY A 1 375 ? 4.108 -15.361 -25.030 1.00 60.62 375 GLY A C 1
ATOM 2981 O O . GLY A 1 375 ? 2.934 -15.599 -24.748 1.00 60.62 375 GLY A O 1
ATOM 2982 N N . ASN A 1 376 ? 5.133 -16.138 -24.668 1.00 59.66 376 ASN A N 1
ATOM 2983 C CA . ASN A 1 376 ? 5.074 -17.146 -23.629 1.00 59.66 376 ASN A CA 1
ATOM 2984 C C . ASN A 1 376 ? 5.535 -16.483 -22.336 1.00 59.66 376 ASN A C 1
ATOM 2986 O O . ASN A 1 376 ? 6.712 -16.144 -22.198 1.00 59.66 376 ASN A O 1
ATOM 2990 N N . VAL A 1 377 ? 4.631 -16.358 -21.366 1.00 56.03 377 VAL A N 1
ATOM 2991 C CA . VAL A 1 377 ? 5.051 -16.089 -19.992 1.00 56.03 377 VAL A CA 1
ATOM 2992 C C . VAL A 1 377 ? 5.893 -17.295 -19.571 1.00 56.03 377 VAL A C 1
ATOM 2994 O O . VAL A 1 377 ? 5.403 -18.426 -19.566 1.00 56.03 377 VAL A O 1
ATOM 2997 N N . LEU A 1 378 ? 7.166 -17.090 -19.224 1.00 53.62 378 LEU A N 1
ATOM 2998 C CA . LEU A 1 378 ? 7.934 -18.090 -18.480 1.00 53.62 378 LEU A CA 1
ATOM 2999 C C . LEU A 1 378 ? 7.297 -18.199 -17.087 1.00 53.62 378 LEU A C 1
ATOM 3001 O O . LEU A 1 378 ? 7.776 -17.592 -16.136 1.00 53.62 378 LEU A O 1
ATOM 3005 N N . ILE A 1 379 ? 6.178 -18.920 -16.966 1.00 49.00 379 ILE A N 1
ATOM 3006 C CA . ILE A 1 379 ? 5.520 -19.153 -15.681 1.00 49.00 379 ILE A CA 1
ATOM 3007 C C . ILE A 1 379 ? 6.411 -20.122 -14.907 1.00 49.00 379 ILE A C 1
ATOM 3009 O O . ILE A 1 379 ? 6.236 -21.342 -14.956 1.00 49.00 379 ILE A O 1
ATOM 3013 N N . SER A 1 380 ? 7.386 -19.603 -14.163 1.00 40.84 380 SER A N 1
ATOM 3014 C CA . SER A 1 380 ? 7.973 -20.390 -13.090 1.00 40.84 380 SER A CA 1
ATOM 3015 C C . SER A 1 380 ? 6.974 -20.465 -11.933 1.00 40.84 380 SER A C 1
ATOM 3017 O O . SER A 1 380 ? 6.908 -19.598 -11.070 1.00 40.84 380 SER A O 1
ATOM 3019 N N . ARG A 1 381 ? 6.240 -21.584 -11.920 1.00 40.28 381 ARG A N 1
ATOM 3020 C CA . ARG A 1 381 ? 5.687 -22.292 -10.749 1.00 40.28 381 ARG A CA 1
ATOM 3021 C C . ARG A 1 381 ? 4.403 -21.845 -10.035 1.00 40.28 381 ARG A C 1
ATOM 3023 O O . ARG A 1 381 ? 4.017 -22.604 -9.152 1.00 40.28 381 ARG A O 1
ATOM 3030 N N . THR A 1 382 ? 3.682 -20.779 -10.387 1.00 34.66 382 THR A N 1
ATOM 3031 C CA . THR A 1 382 ? 2.500 -20.390 -9.563 1.00 34.66 382 THR A CA 1
ATOM 3032 C C . THR A 1 382 ? 1.132 -20.271 -10.228 1.00 34.66 382 THR A C 1
ATOM 3034 O O . THR A 1 382 ? 0.164 -20.059 -9.509 1.00 34.66 382 THR A O 1
ATOM 3037 N N . ALA A 1 383 ? 0.967 -20.539 -11.521 1.00 33.25 383 ALA A N 1
ATOM 3038 C CA . ALA A 1 383 ? -0.375 -20.765 -12.060 1.00 33.25 383 ALA A CA 1
ATOM 3039 C C . ALA A 1 383 ? -0.321 -21.757 -13.217 1.00 33.25 383 ALA A C 1
ATOM 3041 O O . ALA A 1 383 ? 0.212 -21.466 -14.286 1.00 33.25 383 ALA A O 1
ATOM 3042 N N . ALA A 1 384 ? -0.867 -22.949 -12.992 1.00 31.17 384 ALA A N 1
ATOM 3043 C CA . ALA A 1 384 ? -1.175 -23.887 -14.055 1.00 31.17 384 ALA A CA 1
ATOM 3044 C C . ALA A 1 384 ? -2.363 -23.339 -14.861 1.00 31.17 384 ALA A C 1
ATOM 3046 O O . ALA A 1 384 ? -3.491 -23.795 -14.704 1.00 31.17 384 ALA A O 1
ATOM 3047 N N . VAL A 1 385 ? -2.119 -22.351 -15.726 1.00 38.56 385 VAL A N 1
ATOM 3048 C CA . VAL A 1 385 ? -3.006 -22.132 -16.869 1.00 38.56 385 VAL A CA 1
ATOM 3049 C C . VAL A 1 385 ? -2.702 -23.276 -17.825 1.00 38.56 385 VAL A C 1
ATOM 3051 O O . VAL A 1 385 ? -1.643 -23.326 -18.453 1.00 38.56 385 VAL A O 1
ATOM 3054 N N . ALA A 1 386 ? -3.592 -24.263 -17.842 1.00 34.09 386 ALA A N 1
ATOM 3055 C CA . ALA A 1 386 ? -3.499 -25.467 -18.653 1.00 34.09 386 ALA A CA 1
ATOM 3056 C C . ALA A 1 386 ? -3.767 -25.155 -20.134 1.00 34.09 386 ALA A C 1
ATOM 3058 O O . ALA A 1 386 ? -4.733 -25.646 -20.685 1.00 34.09 386 ALA A O 1
ATOM 3059 N N . THR A 1 387 ? -2.931 -24.305 -20.734 1.00 38.75 387 THR A N 1
ATOM 3060 C CA . THR A 1 387 ? -2.623 -24.140 -22.166 1.00 38.75 387 THR A CA 1
ATOM 3061 C C . THR A 1 387 ? -1.784 -22.861 -22.289 1.00 38.75 387 THR A C 1
ATOM 3063 O O . THR A 1 387 ? -2.234 -21.820 -21.807 1.00 38.75 387 THR A O 1
ATOM 3066 N N . PRO A 1 388 ? -0.598 -22.874 -22.932 1.00 47.75 388 PRO A N 1
ATOM 3067 C CA . PRO A 1 388 ? 0.124 -21.653 -23.271 1.00 47.75 388 PRO A CA 1
ATOM 3068 C C . PRO A 1 388 ? -0.591 -20.995 -24.452 1.00 47.75 388 PRO A C 1
ATOM 3070 O O . PRO A 1 388 ? -0.152 -21.078 -25.596 1.00 47.75 388 PRO A O 1
ATOM 3073 N N . THR A 1 389 ? -1.758 -20.414 -24.195 1.00 48.78 389 THR A N 1
ATOM 3074 C CA . THR A 1 389 ? -2.439 -19.598 -25.189 1.00 48.78 389 THR A CA 1
ATOM 3075 C C . THR A 1 389 ? -1.732 -18.245 -25.204 1.00 48.78 389 THR A C 1
ATOM 3077 O O . THR A 1 389 ? -1.627 -17.612 -24.152 1.00 48.78 389 THR A O 1
ATOM 3080 N N . PRO A 1 390 ? -1.220 -17.795 -26.359 1.00 56.28 390 PRO A N 1
ATOM 3081 C CA . PRO A 1 390 ? -0.815 -16.415 -26.573 1.00 56.28 390 PRO A CA 1
ATOM 3082 C C . PRO A 1 390 ? -1.789 -15.421 -25.929 1.00 56.28 390 PRO A C 1
ATOM 3084 O O . PRO A 1 390 ? -2.932 -15.337 -26.364 1.00 56.28 390 PRO A O 1
ATOM 3087 N N . LEU A 1 391 ? -1.347 -14.645 -24.934 1.00 61.25 391 LEU A N 1
ATOM 3088 C CA . LEU A 1 391 ? -2.166 -13.563 -24.356 1.00 61.25 391 LEU A CA 1
ATOM 3089 C C . LEU A 1 391 ? -2.316 -12.357 -25.306 1.00 61.25 391 LEU A C 1
ATOM 3091 O O . LEU A 1 391 ? -2.994 -11.393 -24.977 1.00 61.25 391 LEU A O 1
ATOM 3095 N N . THR A 1 392 ? -1.682 -12.409 -26.480 1.00 66.62 392 THR A N 1
ATOM 3096 C CA . THR A 1 392 ? -1.556 -11.306 -27.440 1.00 66.62 392 THR A CA 1
ATOM 3097 C C . THR A 1 392 ? -1.879 -11.746 -28.854 1.00 66.62 392 THR A C 1
ATOM 3099 O O . THR A 1 392 ? -1.587 -12.878 -29.253 1.00 66.62 392 THR A O 1
ATOM 3102 N N . LEU A 1 393 ? -2.446 -10.820 -29.628 1.00 74.69 393 LEU A N 1
ATOM 3103 C CA . LEU A 1 393 ? -2.807 -11.044 -31.022 1.00 74.69 393 LEU A CA 1
ATOM 3104 C C . LEU A 1 393 ? -1.550 -11.235 -31.882 1.00 74.69 393 LEU A C 1
ATOM 3106 O O . LEU A 1 393 ? -0.529 -10.573 -31.691 1.00 74.69 393 LEU A O 1
ATOM 3110 N N . LEU A 1 394 ? -1.637 -12.112 -32.885 1.00 76.56 394 LEU A N 1
ATOM 3111 C CA . LEU A 1 394 ? -0.528 -12.393 -33.805 1.00 76.56 394 LEU A CA 1
ATOM 3112 C C . LEU A 1 394 ? 0.006 -11.115 -34.485 1.00 76.56 394 LEU A C 1
ATOM 3114 O O . LEU A 1 394 ? 1.216 -10.930 -34.576 1.00 76.56 394 LEU A O 1
ATOM 3118 N N . ALA A 1 395 ? -0.889 -10.203 -34.876 1.00 81.81 395 ALA A N 1
ATOM 3119 C CA . ALA A 1 395 ? -0.541 -8.940 -35.531 1.00 81.81 395 ALA A CA 1
ATOM 3120 C C . ALA A 1 395 ? 0.302 -8.001 -34.644 1.00 81.81 395 ALA A C 1
ATOM 3122 O O . ALA A 1 395 ? 1.212 -7.322 -35.127 1.00 81.81 395 ALA A O 1
ATOM 3123 N N . GLU A 1 396 ? 0.046 -7.972 -33.333 1.00 79.94 396 GLU A N 1
ATOM 3124 C CA . GLU A 1 396 ? 0.849 -7.180 -32.392 1.00 79.94 396 GLU A CA 1
ATOM 3125 C C . GLU A 1 396 ? 2.253 -7.761 -32.260 1.00 79.94 396 GLU A C 1
ATOM 3127 O O . GLU A 1 396 ? 3.239 -7.025 -32.236 1.00 79.94 396 GLU A O 1
ATOM 3132 N N . ARG A 1 397 ? 2.367 -9.092 -32.267 1.00 75.38 397 ARG A N 1
ATOM 3133 C CA . ARG A 1 397 ? 3.669 -9.762 -32.263 1.00 75.38 397 ARG A CA 1
ATOM 3134 C C . ARG A 1 397 ? 4.449 -9.442 -33.528 1.00 75.38 397 ARG A C 1
ATOM 3136 O O . ARG A 1 397 ? 5.598 -9.038 -33.422 1.00 75.38 397 ARG A O 1
ATOM 3143 N N . GLU A 1 398 ? 3.841 -9.545 -34.707 1.00 82.75 398 GLU A N 1
ATOM 3144 C CA . GLU A 1 398 ? 4.473 -9.173 -35.985 1.00 82.75 398 GLU A CA 1
ATOM 3145 C C . GLU A 1 398 ? 4.921 -7.703 -36.015 1.00 82.75 398 GLU A C 1
ATOM 3147 O O . GLU A 1 398 ? 6.007 -7.374 -36.505 1.00 82.75 398 GLU A O 1
ATOM 3152 N N . THR A 1 399 ? 4.127 -6.817 -35.412 1.00 86.56 399 THR A N 1
ATOM 3153 C CA . THR A 1 399 ? 4.489 -5.406 -35.235 1.00 86.56 399 THR A CA 1
ATOM 3154 C C . THR A 1 399 ? 5.714 -5.262 -34.329 1.00 86.56 399 THR A C 1
ATOM 3156 O O . THR A 1 399 ? 6.682 -4.594 -34.697 1.00 86.56 399 THR A O 1
ATOM 3159 N N . GLY A 1 400 ? 5.722 -5.934 -33.173 1.00 83.81 400 GLY A N 1
ATOM 3160 C CA . GLY A 1 400 ? 6.868 -5.975 -32.262 1.00 83.81 400 GLY A CA 1
ATOM 3161 C C . GLY A 1 400 ? 8.131 -6.533 -32.926 1.00 83.81 400 GLY A C 1
ATOM 3162 O O . GLY A 1 400 ? 9.213 -5.962 -32.777 1.00 83.81 400 GLY A O 1
ATOM 3163 N N . ARG A 1 401 ? 7.990 -7.587 -33.743 1.00 82.06 401 ARG A N 1
ATOM 3164 C CA . ARG A 1 401 ? 9.075 -8.175 -34.549 1.00 82.06 401 ARG A CA 1
ATOM 3165 C C . ARG A 1 401 ? 9.674 -7.163 -35.513 1.00 82.06 401 ARG A C 1
ATOM 3167 O O . ARG A 1 401 ? 10.893 -7.009 -35.561 1.00 82.06 401 ARG A O 1
ATOM 3174 N N . SER A 1 402 ? 8.822 -6.457 -36.248 1.00 87.31 402 SER A N 1
ATOM 3175 C CA . SER A 1 402 ? 9.245 -5.451 -37.225 1.00 87.31 402 SER A CA 1
ATOM 3176 C C . SER A 1 402 ? 10.012 -4.306 -36.560 1.00 87.31 402 SER A C 1
ATOM 3178 O O . SER A 1 402 ? 11.042 -3.874 -37.076 1.00 87.31 402 SER A O 1
ATOM 3180 N N . ILE A 1 403 ? 9.562 -3.860 -35.381 1.00 89.19 403 ILE A N 1
ATOM 3181 C CA . ILE A 1 403 ? 10.238 -2.827 -34.581 1.00 89.19 403 ILE A CA 1
ATOM 3182 C C . ILE A 1 403 ? 11.623 -3.305 -34.122 1.00 89.19 403 ILE A C 1
ATOM 3184 O O . ILE A 1 403 ? 12.603 -2.573 -34.270 1.00 89.19 403 ILE A O 1
ATOM 3188 N N . LEU A 1 404 ? 11.720 -4.532 -33.600 1.00 87.38 404 LEU A N 1
ATOM 3189 C CA . LEU A 1 404 ? 12.986 -5.107 -33.142 1.00 87.38 404 LEU A CA 1
ATOM 3190 C C . LEU A 1 404 ? 13.991 -5.259 -34.294 1.00 87.38 404 LEU A C 1
ATOM 3192 O O . LEU A 1 404 ? 15.145 -4.855 -34.161 1.00 87.38 404 LEU A O 1
ATOM 3196 N N . LEU A 1 405 ? 13.548 -5.795 -35.435 1.00 87.94 405 LEU A N 1
ATOM 3197 C CA . LEU A 1 405 ? 14.378 -5.953 -36.633 1.00 87.94 405 LEU A CA 1
ATOM 3198 C C . LEU A 1 405 ? 14.873 -4.608 -37.170 1.00 87.94 405 LEU A C 1
ATOM 3200 O O . LEU A 1 405 ? 16.044 -4.486 -37.525 1.00 87.94 405 LEU A O 1
ATOM 3204 N N . ALA A 1 406 ? 14.005 -3.595 -37.216 1.00 89.56 406 ALA A N 1
ATOM 3205 C CA . ALA A 1 406 ? 14.394 -2.251 -37.629 1.00 89.56 406 ALA A CA 1
ATOM 3206 C C . ALA A 1 406 ? 15.473 -1.672 -36.701 1.00 89.56 406 ALA A C 1
ATOM 3208 O O . ALA A 1 406 ? 16.474 -1.147 -37.184 1.00 89.56 406 ALA A O 1
ATOM 3209 N N . HIS A 1 407 ? 15.313 -1.834 -35.383 1.00 90.56 407 HIS A N 1
ATOM 3210 C CA . HIS A 1 407 ? 16.296 -1.376 -34.398 1.00 90.56 407 HIS A CA 1
ATOM 3211 C C . HIS A 1 407 ? 17.639 -2.115 -34.499 1.00 90.56 407 HIS A C 1
ATOM 3213 O O . HIS A 1 407 ? 18.692 -1.489 -34.395 1.00 90.56 407 HIS A O 1
ATOM 3219 N N . LEU A 1 408 ? 17.630 -3.432 -34.731 1.00 88.50 408 LEU A N 1
ATOM 3220 C CA . LEU A 1 408 ? 18.857 -4.210 -34.940 1.00 88.50 408 LEU A CA 1
ATOM 3221 C C . LEU A 1 408 ? 19.603 -3.766 -36.202 1.00 88.50 408 LEU A C 1
ATOM 3223 O O . LEU A 1 408 ? 20.816 -3.572 -36.155 1.00 88.50 408 LEU A O 1
ATOM 3227 N N . ARG A 1 409 ? 18.891 -3.557 -37.316 1.00 88.94 409 ARG A N 1
ATOM 3228 C CA . ARG A 1 409 ? 19.497 -3.058 -38.562 1.00 88.94 409 ARG A CA 1
ATOM 3229 C C . ARG A 1 409 ? 20.136 -1.688 -38.372 1.00 88.94 409 ARG A C 1
ATOM 3231 O O . ARG A 1 409 ? 21.261 -1.501 -38.818 1.00 88.94 409 ARG A O 1
ATOM 3238 N N . ASP A 1 410 ? 19.439 -0.783 -37.689 1.00 87.12 410 ASP A N 1
ATOM 3239 C CA . ASP A 1 410 ? 19.938 0.551 -37.340 1.00 87.12 410 ASP A CA 1
ATOM 3240 C C . ASP A 1 410 ? 21.202 0.454 -36.471 1.00 87.12 410 ASP A C 1
ATOM 3242 O O . ASP A 1 410 ? 22.249 0.980 -36.833 1.00 87.12 410 ASP A O 1
ATOM 3246 N N . SER A 1 411 ? 21.148 -0.347 -35.401 1.00 84.69 411 SER A N 1
ATOM 3247 C CA . SER A 1 411 ? 22.276 -0.548 -34.483 1.00 84.69 411 SER A CA 1
ATOM 3248 C C . SER A 1 411 ? 23.509 -1.111 -35.198 1.00 84.69 411 SER A C 1
ATOM 3250 O O . SER A 1 411 ? 24.608 -0.612 -35.015 1.00 84.69 411 SER A O 1
ATOM 3252 N N . PHE A 1 412 ? 23.364 -2.130 -36.051 1.00 82.69 412 PHE A N 1
ATOM 3253 C CA . PHE A 1 412 ? 24.507 -2.710 -36.769 1.00 82.69 412 PHE A CA 1
ATOM 3254 C C . PHE A 1 412 ? 24.975 -1.885 -37.975 1.00 82.69 412 PHE A C 1
ATOM 3256 O O . PHE A 1 412 ? 26.083 -2.119 -38.456 1.00 82.69 412 PHE A O 1
ATOM 3263 N N . ALA A 1 413 ? 24.161 -0.957 -38.484 1.00 80.75 413 ALA A N 1
ATOM 3264 C CA . ALA A 1 413 ? 24.583 -0.021 -39.523 1.00 80.75 413 ALA A CA 1
ATOM 3265 C C . ALA A 1 413 ? 25.499 1.079 -38.962 1.00 80.75 413 ALA A C 1
ATOM 3267 O O . ALA A 1 413 ? 26.392 1.539 -39.671 1.00 80.75 413 ALA A O 1
ATOM 3268 N N . THR A 1 414 ? 25.312 1.461 -37.696 1.00 67.81 414 THR A N 1
ATOM 3269 C CA . THR A 1 414 ? 26.091 2.506 -37.011 1.00 67.81 414 THR A CA 1
ATOM 3270 C C . THR A 1 414 ? 27.244 1.951 -36.159 1.00 67.81 414 THR A C 1
ATOM 3272 O O . THR A 1 414 ? 28.283 2.592 -36.017 1.00 67.81 414 THR A O 1
ATOM 3275 N N . ALA A 1 415 ? 27.142 0.717 -35.652 1.00 59.44 415 ALA A N 1
ATOM 3276 C CA . ALA A 1 415 ? 28.039 0.190 -34.614 1.00 59.44 415 ALA A CA 1
ATOM 3277 C C . ALA A 1 415 ? 29.471 -0.214 -35.033 1.00 59.44 415 ALA A C 1
ATOM 3279 O O . ALA A 1 415 ? 30.188 -0.802 -34.223 1.00 59.44 415 ALA A O 1
ATOM 3280 N N . VAL A 1 416 ? 29.924 0.067 -36.260 1.00 54.09 416 VAL A N 1
ATOM 3281 C CA . VAL A 1 416 ? 31.347 -0.118 -36.629 1.00 54.09 416 VAL A CA 1
ATOM 3282 C C . VAL A 1 416 ? 32.193 1.109 -36.239 1.00 54.09 416 VAL A C 1
ATOM 3284 O O . VAL A 1 416 ? 33.404 0.978 -36.090 1.00 54.09 416 VAL A O 1
ATOM 3287 N N . ALA A 1 417 ? 31.574 2.276 -36.013 1.00 51.81 417 ALA A N 1
ATOM 3288 C CA . ALA A 1 417 ? 32.276 3.513 -35.648 1.00 51.81 417 ALA A CA 1
ATOM 3289 C C . ALA A 1 417 ? 32.103 3.937 -34.172 1.00 51.81 417 ALA A C 1
ATOM 3291 O O . ALA A 1 417 ? 33.010 4.559 -33.626 1.00 51.81 417 ALA A O 1
ATOM 3292 N N . ASP A 1 418 ? 31.007 3.542 -33.508 1.00 61.91 418 ASP A N 1
ATOM 3293 C CA . ASP A 1 418 ? 30.537 4.196 -32.270 1.00 61.91 418 ASP A CA 1
ATOM 3294 C C . ASP A 1 418 ? 30.400 3.245 -31.059 1.00 61.91 418 ASP A C 1
ATOM 3296 O O . ASP A 1 418 ? 29.437 3.315 -30.293 1.00 61.91 418 A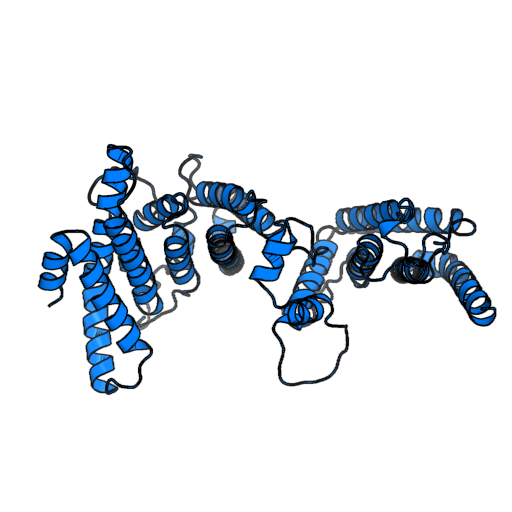SP A O 1
ATOM 3300 N N . LEU A 1 419 ? 31.337 2.307 -30.860 1.00 72.00 419 LEU A N 1
ATOM 3301 C CA . LEU A 1 419 ? 31.333 1.514 -29.621 1.00 72.00 419 LEU A CA 1
ATOM 3302 C C . LEU A 1 419 ? 31.665 2.411 -28.415 1.00 72.00 419 LEU A C 1
ATOM 3304 O O . LEU A 1 419 ? 32.626 3.181 -28.492 1.00 72.00 419 LEU A O 1
ATOM 3308 N N . PRO A 1 420 ? 30.972 2.252 -27.267 1.00 75.50 420 PRO A N 1
ATOM 3309 C CA . PRO A 1 420 ? 31.294 3.012 -26.065 1.00 75.50 420 PRO A CA 1
ATOM 3310 C C . PRO A 1 420 ? 32.782 2.893 -25.708 1.00 75.50 420 PRO A C 1
ATOM 3312 O O . PRO A 1 420 ? 33.357 1.796 -25.749 1.00 75.50 420 PRO A O 1
ATOM 3315 N N . ALA A 1 421 ? 33.420 4.020 -25.382 1.00 74.69 421 ALA A N 1
ATOM 3316 C CA . ALA A 1 421 ? 34.852 4.071 -25.081 1.00 74.69 421 ALA A CA 1
ATOM 3317 C C . ALA A 1 421 ? 35.201 3.302 -23.792 1.00 74.69 421 ALA A C 1
ATOM 3319 O O . ALA A 1 421 ? 36.214 2.600 -23.756 1.00 74.69 421 ALA A O 1
ATOM 3320 N N . ASP A 1 422 ? 34.334 3.385 -22.777 1.00 79.44 422 ASP A N 1
ATOM 3321 C CA . ASP A 1 422 ? 34.463 2.650 -21.517 1.00 79.44 422 ASP A CA 1
ATOM 3322 C C . ASP A 1 422 ? 34.230 1.136 -21.723 1.00 79.44 422 ASP A C 1
ATOM 3324 O O . ASP A 1 422 ? 33.196 0.739 -22.277 1.00 79.44 422 ASP A O 1
ATOM 3328 N N . PRO A 1 423 ? 35.140 0.260 -21.254 1.00 74.88 423 PRO A N 1
ATOM 3329 C CA . PRO A 1 423 ? 34.978 -1.189 -21.373 1.00 74.88 423 PRO A CA 1
ATOM 3330 C C . PRO A 1 423 ? 33.727 -1.752 -20.679 1.00 74.88 423 PRO A C 1
ATOM 3332 O O . PRO A 1 423 ? 33.155 -2.726 -21.168 1.00 74.88 423 PRO A O 1
ATOM 3335 N N . GLY A 1 424 ? 33.292 -1.159 -19.562 1.00 72.81 424 GLY A N 1
ATOM 3336 C CA . GLY A 1 424 ? 32.104 -1.584 -18.820 1.00 72.81 424 GLY A CA 1
ATOM 3337 C C . GLY A 1 424 ? 30.813 -1.258 -19.569 1.00 72.81 424 GLY A C 1
ATOM 3338 O O . GLY A 1 424 ? 29.990 -2.145 -19.792 1.00 72.81 424 GLY A O 1
ATOM 3339 N N . MET A 1 425 ? 30.662 -0.021 -20.049 1.00 79.56 425 MET A N 1
ATOM 3340 C CA . MET A 1 425 ? 29.536 0.362 -20.914 1.00 79.56 425 MET A CA 1
ATOM 3341 C C . MET A 1 425 ? 29.498 -0.475 -22.191 1.00 79.56 425 MET A C 1
ATOM 3343 O O . MET A 1 425 ? 28.434 -0.932 -22.605 1.00 79.56 425 MET A O 1
ATOM 3347 N N . ARG A 1 426 ? 30.665 -0.736 -22.793 1.00 82.44 426 ARG A N 1
ATOM 3348 C CA . ARG A 1 426 ? 30.770 -1.589 -23.981 1.00 82.44 426 ARG A CA 1
ATOM 3349 C C . ARG A 1 426 ? 30.290 -3.012 -23.701 1.00 82.44 426 ARG A C 1
ATOM 3351 O O . ARG A 1 426 ? 29.573 -3.580 -24.522 1.00 82.44 426 ARG A O 1
ATOM 3358 N N . GLN A 1 427 ? 30.635 -3.578 -22.545 1.00 81.75 427 GLN A N 1
ATOM 3359 C CA . GLN A 1 427 ? 30.144 -4.890 -22.125 1.00 81.75 427 GLN A CA 1
ATOM 3360 C C . GLN A 1 427 ? 28.612 -4.907 -21.994 1.00 81.75 427 GLN A C 1
ATOM 3362 O O . GLN A 1 427 ? 27.976 -5.834 -22.498 1.00 81.75 427 GLN A O 1
ATOM 3367 N N . TYR A 1 428 ? 28.010 -3.890 -21.367 1.00 82.12 428 TYR A N 1
ATOM 3368 C CA . TYR A 1 428 ? 26.551 -3.796 -21.240 1.00 82.12 428 TYR A CA 1
ATOM 3369 C C . TYR A 1 428 ? 25.857 -3.617 -22.590 1.00 82.12 428 TYR A C 1
ATOM 3371 O O . TYR A 1 428 ? 24.878 -4.310 -22.868 1.00 82.12 428 TYR A O 1
ATOM 3379 N N . HIS A 1 429 ? 26.391 -2.757 -23.457 1.00 85.88 429 HIS A N 1
ATOM 3380 C CA . HIS A 1 429 ? 25.874 -2.564 -24.808 1.00 85.88 429 HIS A CA 1
ATOM 3381 C C . HIS A 1 429 ? 25.884 -3.869 -25.617 1.00 85.88 429 HIS A C 1
ATOM 3383 O O . HIS A 1 429 ? 24.865 -4.246 -26.196 1.00 85.88 429 HIS A O 1
ATOM 3389 N N . LEU A 1 430 ? 26.994 -4.614 -25.605 1.00 84.62 430 LEU A N 1
ATOM 3390 C CA . LEU A 1 430 ? 27.064 -5.903 -26.297 1.00 84.62 430 LEU A CA 1
ATOM 3391 C C . LEU A 1 430 ? 26.151 -6.961 -25.675 1.00 84.62 430 LEU A C 1
ATOM 3393 O O . LEU A 1 430 ? 25.541 -7.732 -26.410 1.00 84.62 430 LEU A O 1
ATOM 3397 N N . SER A 1 431 ? 26.014 -6.985 -24.347 1.00 82.69 431 SER A N 1
ATOM 3398 C CA . SER A 1 431 ? 25.053 -7.855 -23.656 1.00 82.69 431 SER A CA 1
ATOM 3399 C C . SER A 1 431 ? 23.619 -7.573 -24.118 1.00 82.69 431 SER A C 1
ATOM 3401 O O . SER A 1 431 ? 22.867 -8.493 -24.438 1.00 82.69 431 SER A O 1
ATOM 3403 N N . ILE A 1 432 ? 23.255 -6.295 -24.241 1.00 86.88 432 ILE A N 1
ATOM 3404 C CA . ILE A 1 432 ? 21.963 -5.864 -24.779 1.00 86.88 432 ILE A CA 1
ATOM 3405 C C . ILE A 1 432 ? 21.794 -6.316 -26.233 1.00 86.88 432 ILE A C 1
ATOM 3407 O O . ILE A 1 432 ? 20.783 -6.939 -26.558 1.00 86.88 432 ILE A O 1
ATOM 3411 N N . LEU A 1 433 ? 22.777 -6.064 -27.106 1.00 87.25 433 LEU A N 1
ATOM 3412 C CA . LEU A 1 433 ? 22.719 -6.516 -28.500 1.00 87.25 433 LEU A CA 1
ATOM 3413 C C . LEU A 1 433 ? 22.582 -8.038 -28.596 1.00 87.25 433 LEU A C 1
ATOM 3415 O O . LEU A 1 433 ? 21.779 -8.530 -29.385 1.00 87.25 433 LEU A O 1
ATOM 3419 N N . HIS A 1 434 ? 23.304 -8.782 -27.764 1.00 85.06 434 HIS A N 1
ATOM 3420 C CA . HIS A 1 434 ? 23.207 -10.232 -27.681 1.00 85.06 434 HIS A CA 1
ATOM 3421 C C . HIS A 1 434 ? 21.787 -10.689 -27.319 1.00 85.06 434 HIS A C 1
ATOM 3423 O O . HIS A 1 434 ? 21.219 -11.527 -28.022 1.00 85.06 434 HIS A O 1
ATOM 3429 N N . THR A 1 435 ? 21.171 -10.093 -26.295 1.00 84.88 435 THR A N 1
ATOM 3430 C CA . THR A 1 435 ? 19.776 -10.367 -25.912 1.00 84.88 435 THR A CA 1
ATOM 3431 C C . THR A 1 435 ? 18.798 -10.074 -27.050 1.00 84.88 435 THR A C 1
ATOM 3433 O O . THR A 1 435 ? 17.919 -10.892 -27.339 1.00 84.88 435 THR A O 1
ATOM 3436 N N . LEU A 1 436 ? 18.957 -8.937 -27.733 1.00 86.38 436 LEU A N 1
ATOM 3437 C CA . LEU A 1 436 ? 18.102 -8.547 -28.858 1.00 86.38 436 LEU A CA 1
ATOM 3438 C C . LEU A 1 436 ? 18.246 -9.517 -30.045 1.00 86.38 436 LEU A C 1
ATOM 3440 O O . LEU A 1 4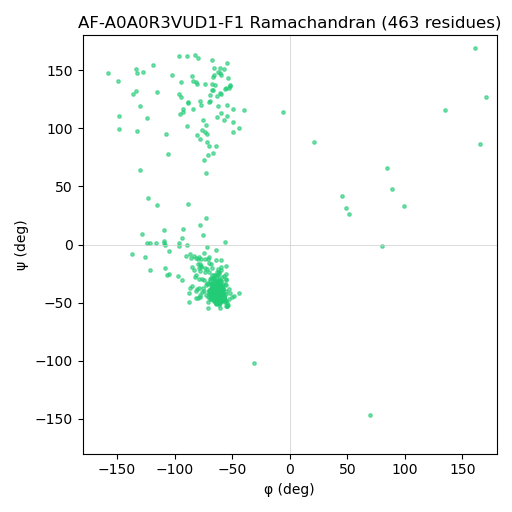36 ? 17.240 -9.922 -30.627 1.00 86.38 436 LEU A O 1
ATOM 3444 N N . VAL A 1 437 ? 19.478 -9.922 -30.379 1.00 85.06 437 VAL A N 1
ATOM 3445 C CA . VAL A 1 437 ? 19.776 -10.843 -31.489 1.00 85.06 437 VAL A CA 1
ATOM 3446 C C . VAL A 1 437 ? 19.264 -12.252 -31.203 1.00 85.06 437 VAL A C 1
ATOM 3448 O O . VAL A 1 437 ? 18.600 -12.830 -32.060 1.00 85.06 437 VAL A O 1
ATOM 3451 N N . ILE A 1 438 ? 19.513 -12.802 -30.010 1.00 81.88 438 ILE A N 1
ATOM 3452 C CA . ILE A 1 438 ? 19.031 -14.146 -29.641 1.00 81.88 438 ILE A CA 1
ATOM 3453 C C . ILE A 1 438 ? 17.505 -14.204 -29.622 1.00 81.88 438 ILE A C 1
ATOM 3455 O O . ILE A 1 438 ? 16.918 -15.212 -30.012 1.00 81.88 438 ILE A O 1
ATOM 3459 N N . SER A 1 439 ? 16.855 -13.119 -29.204 1.00 80.00 439 SER A N 1
ATOM 3460 C CA . SER A 1 439 ? 15.394 -13.039 -29.201 1.00 80.00 439 SER A CA 1
ATOM 3461 C C . SER A 1 439 ? 14.798 -12.953 -30.613 1.00 80.00 439 SER A C 1
ATOM 3463 O O . SER A 1 439 ? 13.604 -13.186 -30.781 1.00 80.00 439 SER A O 1
ATOM 3465 N N . CYS A 1 440 ? 15.599 -12.642 -31.639 1.00 77.81 440 CYS A N 1
ATOM 3466 C CA . CYS A 1 440 ? 15.156 -12.437 -33.015 1.00 77.81 440 CYS A CA 1
ATOM 3467 C C . CYS A 1 440 ? 15.526 -13.622 -33.929 1.00 77.81 440 CYS A C 1
ATOM 3469 O O . CYS A 1 440 ? 16.462 -13.542 -34.724 1.00 77.81 440 CYS A O 1
ATOM 3471 N N . VAL A 1 441 ? 14.759 -14.716 -33.851 1.00 70.25 441 VAL A N 1
ATOM 3472 C CA . VAL A 1 441 ? 15.029 -15.991 -34.559 1.00 70.25 441 VAL A CA 1
ATOM 3473 C C . VAL A 1 441 ? 15.153 -15.836 -36.085 1.00 70.25 441 VAL A C 1
ATOM 3475 O O . VAL A 1 441 ? 15.947 -16.522 -36.717 1.00 70.25 441 VAL A O 1
ATOM 3478 N N . GLU A 1 442 ? 14.396 -14.922 -36.691 1.00 65.81 442 GLU A N 1
ATOM 3479 C CA . GLU A 1 442 ? 14.355 -14.724 -38.150 1.00 65.81 442 GLU A CA 1
ATOM 3480 C C . GLU A 1 442 ? 15.582 -13.962 -38.701 1.00 65.81 442 GLU A C 1
ATOM 3482 O O . GLU A 1 442 ? 15.875 -14.047 -39.892 1.00 65.81 442 GLU A O 1
ATOM 3487 N N . GLY A 1 443 ? 16.316 -13.235 -37.848 1.00 62.94 443 GLY A N 1
ATOM 3488 C CA . GLY A 1 443 ? 17.485 -12.425 -38.224 1.00 62.94 443 GLY A CA 1
ATOM 3489 C C . GLY A 1 443 ? 18.824 -12.982 -37.734 1.00 62.94 443 GLY A C 1
ATOM 3490 O O . GLY A 1 443 ? 19.872 -12.377 -37.974 1.00 62.94 443 GLY A O 1
ATOM 3491 N N . THR A 1 444 ? 18.831 -14.126 -37.046 1.00 66.12 444 THR A N 1
ATOM 3492 C CA . THR A 1 444 ? 20.034 -14.668 -36.394 1.00 66.12 444 THR A CA 1
ATOM 3493 C C . THR A 1 444 ? 21.191 -14.892 -37.364 1.00 66.12 444 THR A C 1
ATOM 3495 O O . THR A 1 444 ? 22.335 -14.603 -37.023 1.00 66.12 444 THR A O 1
ATOM 3498 N N . SER A 1 445 ? 20.923 -15.352 -38.590 1.00 71.88 445 SER A N 1
ATOM 3499 C CA . SER A 1 445 ? 21.968 -15.569 -39.601 1.00 71.88 445 SER A CA 1
ATOM 3500 C C . SER A 1 445 ? 22.613 -14.273 -40.102 1.00 71.88 445 SER A C 1
ATOM 3502 O O . SER A 1 445 ? 23.760 -14.301 -40.538 1.00 71.88 445 SER A O 1
ATOM 3504 N N . GLU A 1 446 ? 21.897 -13.147 -40.040 1.00 81.12 446 GLU A N 1
ATOM 3505 C CA . GLU A 1 446 ? 22.403 -11.827 -40.436 1.00 81.12 446 GLU A CA 1
ATOM 3506 C C . GLU A 1 446 ? 23.239 -11.191 -39.314 1.00 81.12 446 GLU A C 1
ATOM 3508 O O . GLU A 1 446 ? 24.335 -10.682 -39.558 1.00 81.12 446 GLU A O 1
ATOM 3513 N N . PHE A 1 447 ? 22.740 -11.234 -38.074 1.00 82.25 447 PHE A N 1
ATOM 3514 C CA . PHE A 1 447 ? 23.298 -10.445 -36.973 1.00 82.25 447 PHE A CA 1
ATOM 3515 C C . PHE A 1 447 ? 24.339 -11.179 -36.120 1.00 82.25 447 PHE A C 1
ATOM 3517 O O . PHE A 1 447 ? 25.261 -10.531 -35.627 1.00 82.25 447 PHE A O 1
ATOM 3524 N N . ILE A 1 448 ? 24.258 -12.509 -35.966 1.00 80.50 448 ILE A N 1
ATOM 3525 C CA . ILE A 1 448 ? 25.232 -13.273 -35.158 1.00 80.50 448 ILE A CA 1
ATOM 3526 C C . ILE A 1 448 ? 26.671 -13.085 -35.666 1.00 80.50 448 ILE A C 1
ATOM 3528 O O . ILE A 1 448 ? 27.542 -12.793 -34.843 1.00 80.50 448 ILE A O 1
ATOM 3532 N N . PRO A 1 449 ? 26.967 -13.182 -36.980 1.00 79.88 449 PRO A N 1
ATOM 3533 C CA . PRO A 1 449 ? 28.325 -12.956 -37.469 1.00 79.88 449 PRO A CA 1
ATOM 3534 C C . PRO A 1 449 ? 28.844 -11.549 -37.141 1.00 79.88 449 PRO A C 1
ATOM 3536 O O . PRO A 1 449 ? 29.993 -11.405 -36.735 1.00 79.88 449 PRO A O 1
ATOM 3539 N N . ARG A 1 450 ? 27.991 -10.520 -37.252 1.00 80.88 450 ARG A N 1
ATOM 3540 C CA . ARG A 1 450 ? 28.354 -9.124 -36.950 1.00 80.88 450 ARG A CA 1
ATOM 3541 C C . ARG A 1 450 ? 28.620 -8.910 -35.459 1.00 80.88 450 ARG A C 1
ATOM 3543 O O . ARG A 1 450 ? 29.605 -8.270 -35.105 1.00 80.88 450 ARG A O 1
ATOM 3550 N N . LEU A 1 451 ? 27.797 -9.505 -34.596 1.00 80.81 451 LEU A N 1
ATOM 3551 C CA . LEU A 1 451 ? 27.987 -9.475 -33.146 1.00 80.81 451 LEU A CA 1
ATOM 3552 C C . LEU A 1 451 ? 29.305 -10.155 -32.732 1.00 80.81 451 LEU A C 1
ATOM 3554 O O . LEU A 1 451 ? 30.045 -9.635 -31.899 1.00 80.81 451 LEU A O 1
ATOM 3558 N N . LEU A 1 452 ? 29.639 -11.295 -33.348 1.00 77.50 452 LEU A N 1
ATOM 3559 C CA . LEU A 1 452 ? 30.899 -12.002 -33.093 1.00 77.50 452 LEU A CA 1
ATOM 3560 C C . LEU A 1 452 ? 32.129 -11.185 -33.510 1.00 77.50 452 LEU A C 1
ATOM 3562 O O . LEU A 1 452 ? 33.152 -11.247 -32.828 1.00 77.50 452 LEU A O 1
ATOM 3566 N N . MET A 1 453 ? 32.039 -10.405 -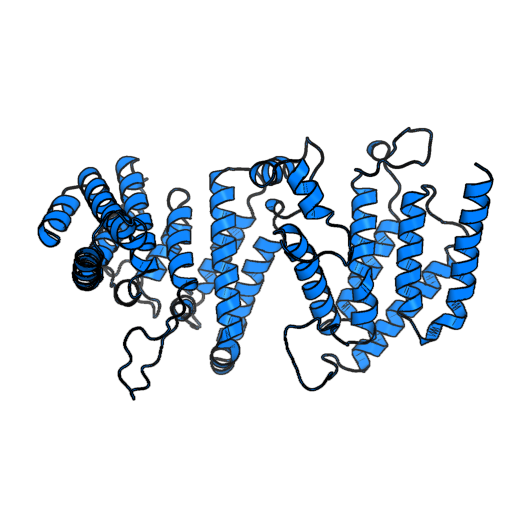34.594 1.00 76.25 453 MET A N 1
ATOM 3567 C CA . MET A 1 453 ? 33.122 -9.501 -35.002 1.00 76.25 453 MET A CA 1
ATOM 3568 C C . MET A 1 453 ? 33.372 -8.420 -33.939 1.00 76.25 453 MET A C 1
ATOM 3570 O O . MET A 1 453 ? 34.514 -8.246 -33.524 1.00 76.25 453 MET A O 1
ATOM 3574 N N . GLN A 1 454 ? 32.317 -7.810 -33.392 1.00 73.56 454 GLN A N 1
ATOM 3575 C CA . GLN A 1 454 ? 32.437 -6.803 -32.326 1.00 73.56 454 GLN A CA 1
ATOM 3576 C C . GLN A 1 454 ? 32.990 -7.373 -31.006 1.00 73.56 454 GLN A C 1
ATOM 3578 O O . GLN A 1 454 ? 33.758 -6.709 -30.311 1.00 73.56 454 GLN A O 1
ATOM 3583 N N . HIS A 1 455 ? 32.661 -8.623 -30.662 1.00 66.88 455 HIS A N 1
ATOM 3584 C CA . HIS A 1 455 ? 33.258 -9.305 -29.505 1.00 66.88 455 HIS A CA 1
ATOM 3585 C C . HIS A 1 455 ? 34.747 -9.617 -29.696 1.00 66.88 455 HIS A C 1
ATOM 3587 O O . HIS A 1 455 ? 35.519 -9.592 -28.733 1.00 66.88 455 HIS A O 1
ATOM 3593 N N . ARG A 1 456 ? 35.168 -9.924 -30.927 1.00 59.59 456 ARG A N 1
ATOM 3594 C CA . ARG A 1 456 ? 36.567 -10.234 -31.235 1.00 59.59 456 ARG A CA 1
ATOM 3595 C C . ARG A 1 456 ? 37.466 -9.014 -31.057 1.00 59.59 456 ARG A C 1
ATOM 3597 O O . ARG A 1 456 ? 38.563 -9.161 -30.522 1.00 59.59 456 ARG A O 1
ATOM 3604 N N . ASP A 1 457 ? 36.984 -7.830 -31.417 1.00 57.50 457 ASP A N 1
ATOM 3605 C CA . ASP A 1 457 ? 37.723 -6.576 -31.239 1.00 57.50 457 ASP A CA 1
ATOM 3606 C C . ASP A 1 457 ? 37.995 -6.277 -29.752 1.00 57.50 457 ASP A C 1
ATOM 3608 O O . ASP A 1 457 ? 39.062 -5.774 -29.402 1.00 57.50 457 ASP A O 1
ATOM 3612 N N . ILE A 1 458 ? 37.104 -6.698 -28.844 1.00 54.19 458 ILE A N 1
ATOM 3613 C CA . ILE A 1 458 ? 37.328 -6.618 -27.389 1.00 54.19 458 ILE A CA 1
ATOM 3614 C C . ILE A 1 458 ? 38.438 -7.559 -26.924 1.00 54.19 458 ILE A C 1
ATOM 3616 O O . ILE A 1 458 ? 39.292 -7.147 -26.144 1.00 54.19 458 ILE A O 1
ATOM 3620 N N . LEU A 1 459 ? 38.454 -8.810 -27.394 1.00 50.06 459 LEU A N 1
ATOM 3621 C CA . LEU A 1 459 ? 39.493 -9.777 -27.018 1.00 50.06 459 LEU A CA 1
ATOM 3622 C C . LEU A 1 459 ? 40.881 -9.353 -27.516 1.00 50.06 459 LEU A C 1
ATOM 3624 O O . LEU A 1 459 ? 41.881 -9.631 -26.859 1.00 50.06 459 LEU A O 1
ATOM 3628 N N . VAL A 1 460 ? 40.951 -8.661 -28.654 1.00 50.84 460 VAL A N 1
ATOM 3629 C CA . VAL A 1 460 ? 42.204 -8.100 -29.175 1.00 50.84 460 VAL A CA 1
ATOM 3630 C C . VAL A 1 460 ? 42.633 -6.861 -28.379 1.00 50.84 460 VAL A C 1
ATOM 3632 O O . VAL A 1 460 ? 43.814 -6.725 -28.076 1.00 50.84 460 VAL A O 1
ATOM 3635 N N . LEU A 1 461 ? 41.703 -5.987 -27.981 1.00 45.19 461 LEU A N 1
ATOM 3636 C CA . LEU A 1 461 ? 42.001 -4.795 -27.174 1.00 45.19 461 LEU A CA 1
ATOM 3637 C C . LEU A 1 461 ? 42.364 -5.112 -25.712 1.00 45.19 461 LEU A C 1
ATOM 3639 O O . LEU A 1 461 ? 43.185 -4.408 -25.134 1.00 45.19 461 LEU A O 1
ATOM 3643 N N . LEU A 1 462 ? 41.787 -6.162 -25.121 1.00 43.62 462 LEU A N 1
ATOM 3644 C CA . LEU A 1 462 ? 42.109 -6.618 -23.760 1.00 43.62 462 LEU A CA 1
ATOM 3645 C C . LEU A 1 462 ? 43.417 -7.416 -23.675 1.00 43.62 462 LEU A C 1
ATOM 3647 O O . LEU A 1 462 ? 43.993 -7.491 -22.601 1.00 43.62 462 LEU A O 1
ATOM 3651 N N . ASN A 1 463 ? 43.882 -8.011 -24.778 1.00 40.31 463 ASN A N 1
ATOM 3652 C CA . ASN A 1 463 ? 45.180 -8.697 -24.829 1.00 40.31 463 ASN A CA 1
ATOM 3653 C C . ASN A 1 463 ? 46.356 -7.750 -25.140 1.00 40.31 463 ASN A C 1
ATOM 3655 O O . ASN A 1 463 ? 47.507 -8.169 -25.041 1.00 40.31 463 ASN A O 1
ATOM 3659 N N . ASN A 1 464 ? 46.072 -6.509 -25.549 1.00 38.88 464 ASN A N 1
ATOM 3660 C CA . ASN A 1 464 ? 47.067 -5.506 -25.946 1.00 38.88 464 ASN A CA 1
ATOM 3661 C C . ASN A 1 464 ? 47.213 -4.342 -24.940 1.00 38.88 464 ASN A C 1
ATOM 3663 O O . ASN A 1 464 ? 47.985 -3.421 -25.206 1.00 38.88 464 ASN A O 1
ATOM 3667 N N . ASN A 1 465 ? 46.499 -4.388 -23.812 1.00 36.06 465 ASN A N 1
ATOM 3668 C CA . ASN A 1 465 ? 46.663 -3.533 -22.628 1.00 36.06 465 ASN A CA 1
ATOM 3669 C C . ASN A 1 465 ? 46.970 -4.421 -21.422 1.00 36.06 465 ASN A C 1
ATOM 3671 O O . ASN A 1 465 ? 47.585 -3.905 -20.463 1.00 36.06 465 ASN A O 1
#

pLDDT: mean 76.01, std 18.1, range [26.89, 97.88]

Foldseek 3Di:
DLVVLLVQLVVDLQSLLVSLLVLLVLLCCLPPPPPDPPVRSVVSVVVVLVCVLVLLLSLLQLLLVVVCVCVVPVDDDDPSSLSSNLSSLSSLLSSLLPYDCVSLQVHDHPDCPPPDAPARPNLLSLLVQCVPLSRNLSSLSSLLSLLVDDPDDPDDDPDDPDPSPRSLVSCARLDPPPDRRNLNSLLVSLCVLLVDLADDPSSLSNLVSSLSSLVSSLVVCVVPVVVLVVSPPSSVVSVVSSVSSNVSSCPGLLNDAADDPPDSSNNSVVSPDDPVVRCCLVCVDDDPDDDDDDDPRVVPLVVVQLVLLVCLLQQVQVLLVVLLVLLVVLLVDDDDCVQAPDNVALAGDCPDPSVVSLVVSLSSLACSNLSNQVSFRPPDDDDPPVDRDRSDDPVSNVNSLVVLVVSLVVCLVPVVPRQRRHPSSNVSSLSNSVSSLVSNPPCVVPCVVSSVVSVVVVVVVVVVD

InterPro domains:
  IPR011989 Armadillo-like helical [G3DSA:1.25.10.10] (1-267)

Secondary structure (DSSP, 8-state):
-HHHHHHHHTT-HHHHHHHHHHHHHHHHHHHH-TTS-HHHHHHHHHHHHHHHHHHHHHHHHHHHHHHHHHHHHTPPPPHHHHHHHHHHHHHHHHHHTTS-SHHHHS---SSTTS---SS-HHHHHHHHHTTSTTTHHHHHHHHHHHHH-----SS--SS-------GGGGG----S-TTS-HHHHHHHHHHHHTT--S--HHHHHHHHHHHHHHHHHHHHHHHTHHHHHHTTHHHHHHHHHHHHHHHHHHH-GGGSPPPPTTSHHHHHHHTT--HHHHHHHHH--------S---HHHHHHHHHHHHHHHHHHH-HHHHHHHHHHHHHHHHTPPPPTTTBSSTTS-PBPTTSHHHHHHHHHHHHHHHHHHHHHH------SS---SS---SS-HHHHHHHHHHHHHHHHHHHHHTTT---SSHHHHHHHHHHHHHHHHH-TTTHHHHHHHHHHHHHHHHHHHS--

Mean predicted aligned error: 12.63 Å

Organism: Taenia asiatica (NCBI:txid60517)

Nearest PDB structures (foldseek):
  4knh-assembly1_A  TM=2.993E-01  e=1.790E-01  Thermochaetoides thermophila
  4knh-assembly2_B  TM=3.021E-01  e=1.656E-01  Thermochaetoides thermophila

Radius of gyration: 28.24 Å; Cα contacts (8 Å, |Δi|>4): 445; chains: 1; bounding box: 74×51×75 Å

Sequence (465 aa):
MVPELTKLGGAGSPQSLVVFDIFRRLSEDILFFPDVPVKRRRELCAVLSDNVPRIAHFALDSIFSAVKFHMSFEMDFDEGTINALRSALTLLSALFEWSSLNPLVEWRAPDQLLLPSETAGSIQLLLFLLRLPKLRIEAADVLNVMLTKKQGDVVAGKGKSTDITNAYTYLFAFTDCSSQDPITIILEISRFAFSTVEFDDNACKFMHRWAEVIALLGSQVVEDWEYFEGKGPVALKAFDFLVQANAFAAAHPSRLSFPTTTDYVAAWIYANYEKDDYLDFLTSKSSICVRHLASPTETRSYVKLNCLLLSASLWPVEVLRYLINWHKRMLGEDPKPEDLILPSQPFINRTSTLIRQWEGLSFAMDKTVACAYSGNVLISRTAAVATPTPLTLLAERETGRSILLAHLRDSFATAVADLPADPGMRQYHLSILHTLVISCVEGTSEFIPRLLMQHRDILVLLNNN